Protein AF-A0A2Z6RB94-F1 (afdb_monomer)

Foldseek 3Di:
DFEAEDELLCLQDFQVVNCVVCVPGPWYAYPPPRDTADSPQRADVVVLVVDDDPQSVQSRRGHADPVPRGRPPDPDPQVEDEDEPCCLQDFQVRLCVVQPSHFYAYPPPRDTDDPQSADPVVLVPDPPLVVSVSRRTNVQEEEDEPCVLLDFPVRLCVVNVRGPWYAYPPPRDTDDSVQSADPVVLVPDPDLVVNCSRRGRPQADEDEPCVLQDFQVRLCVVNVRHFYAYPPPRDTDDDQSADPVVLVVDPDLVVNVSRRGNPQEAEDELVNLQDFPVRLCVVNVRGPWYAYPVPSDTDPQSADPVVLVVDDDLVSNCSRRGHNQEEEDEPCVVVDDLVRLCVVNVRGPWYAYPPPRDTDDSVQSDDPVVVVVDPDDDDDPDVRDDDDPPRVVVVVVVVVVVVVVVVVVVPVVVVVVVDDDDDDDDDDPVNDDLVRLCVVCVPPPWDQDPVPRDTDDSDDDPVVVVVVVVVVVVVVVVPPPVVVVVVVVVCVQQADPVVRDGDDPVVVVVVVVVCPPPDDPDDPVDDPVVVVVVVVD

pLDDT: mean 73.02, std 21.16, range [27.48, 95.75]

Mean predicted aligned error: 21.39 Å

Solvent-accessible surface area (backbone atoms only — not comparable to full-atom values): 32168 Å² total; per-residue (Å²): 136,45,76,38,80,43,51,81,70,55,29,46,41,35,63,69,56,46,52,61,74,49,64,86,38,77,44,39,30,28,67,91,76,72,42,75,34,49,84,87,70,66,45,50,61,76,60,53,74,69,54,82,53,67,66,54,51,24,18,52,73,42,3,39,39,94,85,76,75,41,50,52,68,60,78,73,84,63,59,68,44,76,44,50,80,75,53,35,70,36,29,53,66,54,37,46,65,75,47,59,99,46,51,36,31,30,70,88,76,70,42,76,35,56,99,75,65,36,52,66,67,64,41,68,71,45,78,53,64,69,59,33,50,28,51,61,25,14,74,35,49,45,78,44,50,82,72,56,32,65,39,30,59,68,56,40,47,69,76,50,63,87,43,80,38,38,26,27,68,88,77,66,48,75,35,51,83,92,65,70,38,53,60,70,64,45,73,71,48,81,54,63,67,58,39,48,30,49,65,33,16,71,48,48,45,75,44,49,80,71,56,35,67,38,32,60,68,58,41,48,66,77,43,69,87,39,47,36,26,29,64,89,77,64,46,74,40,56,102,69,76,38,52,65,67,62,49,69,70,50,79,54,65,68,58,41,51,28,46,64,24,13,78,39,51,39,70,49,47,80,73,56,25,58,38,35,61,71,54,48,50,63,75,49,63,85,38,79,42,36,27,27,66,90,75,70,45,76,40,92,68,91,32,50,64,72,60,49,73,70,52,80,54,64,69,60,42,43,20,42,71,46,12,61,48,53,43,76,44,50,85,71,57,72,77,47,53,70,70,57,41,48,66,76,47,64,89,39,83,39,37,29,29,66,88,74,69,44,77,34,51,79,92,69,69,46,50,68,74,57,54,76,76,44,93,63,97,66,97,76,89,78,83,88,59,90,88,72,100,67,64,66,63,57,55,55,53,51,50,49,52,52,54,49,52,51,50,52,61,70,57,56,65,60,64,70,73,72,71,80,87,88,84,87,80,80,86,51,87,85,72,53,56,68,67,59,36,45,64,76,46,68,89,53,95,58,44,72,38,92,89,70,74,46,77,38,68,79,56,80,64,61,70,61,54,55,53,56,51,50,54,53,51,53,54,50,63,70,65,46,61,72,56,53,54,55,51,53,57,52,50,60,68,49,37,39,83,89,78,76,44,69,60,88,57,71,64,62,61,54,55,59,61,73,53,70,82,76,82,69,97,68,65,86,91,55,61,71,68,64,59,58,52,64,77,75,111

Organism: NCBI:txid94130

Secondary structure (DSSP, 8-state):
-PEEEE-GGGGGS-HHHHHHHHTT-SEEEETTT-PBPBTTTTB-HHHHTT---HHHHHHHHH-B-TTT-SBS-SSS---EEEE-GGGGGS-HHHHHHHTTT-EEEETTT-PEE-TTSS-HHHHHH---HHHHHHHHHTT-EEEE-GGGGGS-HHHHHHHHTT-SEEEETTT-PBPPTTT-S-HHHHHH---HHHHHHHHHTTSEEEE-GGGGGS-HHHHHHHHTTSEEEETTT-PEEPTTTS-HHHHHH---HHHHHHHHHTT-EEEE-SGGGGS-HHHHHHHHTT-SEEEETTT--B-SSSS-HHHHHH---HHHHHHHHHTTSEEEE-GGGGGS-HHHHHHHHTT-SEEEETTT-PBPPTTTTS-HHHHHH---SSS--SSSSS--TTSHHHHHHHHHHHHHHHHHHHHGGGTGGG------S---TTSS-HHHHHHHTTT-S-EE-TTT--EE-SS--HHHHHHHHHHHHHHHHHHHHHHHHHHHHHHHHHEETTTTEE---HHHHHHHHHGGGTS----TTS-HHHHHHTTT-

Radius of gyration: 64.7 Å; Cα contacts (8 Å, |Δi|>4): 593; chains: 1; bounding box: 133×65×182 Å

Sequence (537 aa):
MLFGVFETLDYDLNLDERKMKFKKYDHVICEDCNQEIEKFNFICHNCYNKETDCNEQNRMNYGICKVCFKSNASFGCCEIKIFKTSDYELNLEGRRIKYKDYNIICEKCNNKIDEYYYCKNCYSEETDIIKKHYLKYGPNFKIFSTLDYNLNLEKRRKKFGNFAGIFCEKCNNEIDKRKYYCKDCYDKENDINKKNYMKYGSNFKIFSTLDYNLNLEERKIKYKDYNIFCEKCNNKIYKYYYCKNCYSEETDTIKKHYMKYGSNFGILSILDYNLNLKEKMEKFRNFDGIFCEKCNNEIDEYYCKVCYSKETDIIKKGHMKYGSNFKIFSTLDYNLSLEERMAKYMEYNYILCEKCNYEIDKQYYNCNKCYNNQIMTSKCKVCFIGNNGNCCSFYEFQQFLEDFNKWINENKLMDDYLVIKKQKGEISDYDLDEDDRRVKYKVFDYILCEKCDKKYHYNYCYNCYVKEINELNKLKSIILQPKLQGYENFYSKVYNKETKELRELKELQSILKDYKNVYFKLDEDLGIFKQIIKEFE

Structure (mmCIF, N/CA/C/O backbone):
data_AF-A0A2Z6RB94-F1
#
_entry.id   AF-A0A2Z6RB94-F1
#
loop_
_atom_site.group_PDB
_atom_site.id
_atom_site.type_symbol
_atom_site.label_atom_id
_atom_site.label_alt_id
_atom_site.label_comp_id
_atom_site.label_asym_id
_atom_site.label_entity_id
_atom_site.label_seq_id
_atom_site.pdbx_PDB_ins_code
_atom_site.Cartn_x
_atom_site.Cartn_y
_atom_site.Cartn_z
_atom_site.occupancy
_atom_site.B_iso_or_equiv
_atom_site.auth_seq_id
_atom_site.auth_comp_id
_atom_site.auth_asym_id
_atom_site.auth_atom_id
_atom_site.pdbx_PDB_model_num
ATOM 1 N N . MET A 1 1 ? -83.546 -18.050 38.360 1.00 71.00 1 MET A N 1
ATOM 2 C CA . MET A 1 1 ? -82.525 -17.493 37.462 1.00 71.00 1 MET A CA 1
ATOM 3 C C . MET A 1 1 ? -81.764 -16.430 38.235 1.00 71.00 1 MET A C 1
ATOM 5 O O . MET A 1 1 ? -82.362 -15.436 38.629 1.00 71.00 1 MET A O 1
ATOM 9 N N . LEU A 1 2 ? -80.507 -16.704 38.572 1.00 84.75 2 LEU A N 1
ATOM 10 C CA . LEU A 1 2 ? -79.627 -15.803 39.320 1.00 84.75 2 LEU A CA 1
ATOM 11 C C . LEU A 1 2 ? -78.812 -14.955 38.339 1.00 84.75 2 LEU A C 1
ATOM 13 O O . LEU A 1 2 ? -78.046 -15.502 37.548 1.00 84.75 2 LEU A O 1
ATOM 17 N N . PHE A 1 3 ? -78.956 -13.633 38.415 1.00 87.81 3 PHE A N 1
ATOM 18 C CA . PHE A 1 3 ? -78.188 -12.684 37.608 1.00 87.81 3 PHE A CA 1
ATOM 19 C C . PHE A 1 3 ? -77.000 -12.142 38.407 1.00 87.81 3 PHE A C 1
ATOM 21 O O . PHE A 1 3 ? -77.162 -11.728 39.555 1.00 87.81 3 PHE A O 1
ATOM 28 N N . GLY A 1 4 ? -75.811 -12.173 37.808 1.00 91.38 4 GLY A N 1
ATOM 29 C CA . GLY A 1 4 ? -74.616 -11.494 38.305 1.00 91.38 4 GLY A CA 1
ATOM 30 C C . GLY A 1 4 ? -74.378 -10.192 37.543 1.00 91.38 4 GLY A C 1
ATOM 31 O O . GLY A 1 4 ? -74.687 -10.113 36.355 1.00 91.38 4 GLY A O 1
ATOM 32 N N . VAL A 1 5 ? -73.810 -9.191 38.211 1.00 94.56 5 VAL A N 1
ATOM 33 C CA . VAL A 1 5 ? -73.376 -7.934 37.582 1.00 94.56 5 VAL A CA 1
ATOM 34 C C . VAL A 1 5 ? -71.858 -7.972 37.426 1.00 94.56 5 VAL A C 1
ATOM 36 O O . VAL A 1 5 ? -71.158 -8.320 38.377 1.00 94.56 5 VAL A O 1
ATOM 39 N N . PHE A 1 6 ? -71.370 -7.682 36.223 1.00 94.56 6 PHE A N 1
ATOM 40 C CA . PHE A 1 6 ? -69.949 -7.589 35.901 1.00 94.56 6 PHE A CA 1
ATOM 41 C C . PHE A 1 6 ? -69.547 -6.124 35.803 1.00 94.56 6 PHE A C 1
ATOM 43 O O . PHE A 1 6 ? -69.994 -5.414 34.896 1.00 94.56 6 PHE A O 1
ATOM 50 N N . GLU A 1 7 ? -68.708 -5.706 36.741 1.00 94.69 7 GLU A N 1
ATOM 51 C CA . GLU A 1 7 ? -68.266 -4.323 36.918 1.00 94.69 7 GLU A CA 1
ATOM 52 C C . GLU A 1 7 ? -66.965 -4.087 36.139 1.00 94.69 7 GLU A C 1
ATOM 54 O O . GLU A 1 7 ? -66.204 -5.022 35.876 1.00 94.69 7 GLU A O 1
ATOM 59 N N . THR A 1 8 ? -66.627 -2.839 35.811 1.00 89.12 8 THR A N 1
ATOM 60 C CA . THR A 1 8 ? -65.367 -2.524 35.108 1.00 89.12 8 THR A CA 1
ATOM 61 C C . THR A 1 8 ? -64.125 -2.993 35.886 1.00 89.12 8 THR A C 1
ATOM 63 O O . THR A 1 8 ? -63.114 -3.365 35.291 1.00 89.12 8 THR A O 1
ATOM 66 N N . LEU A 1 9 ? -64.191 -3.020 37.223 1.00 89.69 9 LEU A N 1
ATOM 67 C CA . LEU A 1 9 ? -63.114 -3.514 38.092 1.00 89.69 9 LEU A CA 1
ATOM 68 C C . LEU A 1 9 ? -62.914 -5.034 37.999 1.00 89.69 9 LEU A C 1
ATOM 70 O O . LEU A 1 9 ? -61.837 -5.532 38.320 1.00 89.69 9 LEU A O 1
ATOM 74 N N . ASP A 1 10 ? -63.895 -5.789 37.499 1.00 92.88 10 ASP A N 1
ATOM 75 C CA . ASP A 1 10 ? -63.729 -7.228 37.272 1.00 92.88 10 ASP A CA 1
ATOM 76 C C . ASP A 1 10 ? -62.725 -7.543 36.168 1.00 92.88 10 ASP A C 1
ATOM 78 O O . ASP A 1 10 ? -62.178 -8.651 36.118 1.00 92.88 10 ASP A O 1
ATOM 82 N N . TYR A 1 11 ? -62.399 -6.552 35.334 1.00 90.88 11 TYR A N 1
ATOM 83 C CA . TYR A 1 11 ? -61.295 -6.659 34.398 1.00 90.88 11 TYR A CA 1
ATOM 84 C C . TYR A 1 11 ? -59.915 -6.677 35.060 1.00 90.88 11 TYR A C 1
ATOM 86 O O . TYR A 1 11 ? -58.966 -7.078 34.397 1.00 90.88 11 TYR A O 1
ATOM 94 N N . ASP A 1 12 ? -59.783 -6.365 36.352 1.00 89.38 12 ASP A N 1
ATOM 95 C CA . ASP A 1 12 ? -58.514 -6.526 37.077 1.00 89.38 12 ASP A CA 1
ATOM 96 C C . ASP A 1 12 ? -58.241 -7.984 37.463 1.00 89.38 12 ASP A C 1
ATOM 98 O O . ASP A 1 12 ? -57.085 -8.382 37.626 1.00 89.38 12 ASP A O 1
ATOM 102 N N . LEU A 1 13 ? -59.293 -8.799 37.562 1.00 89.38 13 LEU A N 1
ATOM 103 C CA . LEU A 1 13 ? -59.199 -10.230 37.827 1.00 89.38 13 LEU A CA 1
ATOM 104 C C . LEU A 1 13 ? -58.712 -10.978 36.584 1.00 89.38 13 LEU A C 1
ATOM 106 O O . LEU A 1 13 ? -59.058 -10.621 35.453 1.00 89.38 13 LEU A O 1
ATOM 110 N N . ASN A 1 14 ? -57.955 -12.057 36.783 1.00 85.56 14 ASN A N 1
ATOM 111 C CA . ASN A 1 14 ? -57.648 -12.985 35.693 1.00 85.56 14 ASN A CA 1
ATOM 112 C C . ASN A 1 14 ? -58.867 -13.874 35.353 1.00 85.56 14 ASN A C 1
ATOM 114 O O . ASN A 1 14 ? -59.857 -13.917 36.085 1.00 85.56 14 ASN A O 1
ATOM 118 N N . LEU A 1 15 ? -58.808 -14.603 34.233 1.00 84.56 15 LEU A N 1
ATOM 119 C CA . LEU A 1 15 ? -59.940 -15.401 33.743 1.00 84.56 15 LEU A CA 1
ATOM 120 C C . LEU A 1 15 ? -60.440 -16.453 34.751 1.00 84.56 15 LEU A C 1
ATOM 122 O O . LEU A 1 15 ? -61.649 -16.654 34.876 1.00 84.56 15 LEU A O 1
ATOM 126 N N . ASP A 1 16 ? -59.540 -17.119 35.473 1.00 84.50 16 ASP A N 1
ATOM 127 C CA . ASP A 1 16 ? -59.914 -18.154 36.444 1.00 84.50 16 ASP A CA 1
ATOM 128 C C . ASP A 1 16 ? -60.579 -17.546 37.684 1.00 84.50 16 ASP A C 1
ATOM 130 O O . ASP A 1 16 ? -61.563 -18.080 38.200 1.00 84.50 16 ASP A O 1
ATOM 134 N N . GLU A 1 17 ? -60.109 -16.377 38.114 1.00 88.94 17 GLU A N 1
ATOM 135 C CA . GLU A 1 17 ? -60.728 -15.599 39.185 1.00 88.94 17 GLU A CA 1
ATOM 136 C C . GLU A 1 17 ? -62.132 -15.121 38.798 1.00 88.94 17 GLU A C 1
ATOM 138 O O . GLU A 1 17 ? -63.062 -15.257 39.596 1.00 88.94 17 GLU A O 1
ATOM 143 N N . ARG A 1 18 ? -62.327 -14.641 37.560 1.00 91.88 18 ARG A N 1
ATOM 144 C CA . ARG A 1 18 ? -63.658 -14.267 37.044 1.00 91.88 18 ARG A CA 1
ATOM 145 C C . ARG A 1 18 ? -64.594 -15.474 37.005 1.00 91.88 18 ARG A C 1
ATOM 147 O O . ARG A 1 18 ? -65.712 -15.402 37.518 1.00 91.88 18 ARG A O 1
ATOM 154 N N . LYS A 1 19 ? -64.122 -16.616 36.488 1.00 90.12 19 LYS A N 1
ATOM 155 C CA . LYS A 1 19 ? -64.871 -17.886 36.499 1.00 90.12 19 LYS A CA 1
ATOM 156 C C . LYS A 1 19 ? -65.300 -18.274 37.909 1.00 90.12 19 LYS A C 1
ATOM 158 O O . LYS A 1 19 ? -66.435 -18.702 38.105 1.00 90.12 19 LYS A O 1
ATOM 163 N N . MET A 1 20 ? -64.418 -18.111 38.894 1.00 92.06 20 MET A N 1
ATOM 164 C CA . MET A 1 20 ? -64.720 -18.418 40.289 1.00 92.06 20 MET A CA 1
ATOM 165 C C . MET A 1 20 ? -65.726 -17.428 40.895 1.00 92.06 20 MET A C 1
ATOM 167 O O . MET A 1 20 ? -66.692 -17.874 41.518 1.00 92.06 20 MET A O 1
ATOM 171 N N . LYS A 1 21 ? -65.556 -16.115 40.666 1.00 92.94 21 LYS A N 1
ATOM 172 C CA . LYS A 1 21 ? -66.468 -15.055 41.142 1.00 92.94 21 LYS A CA 1
ATOM 173 C C . LYS A 1 21 ? -67.894 -15.284 40.641 1.00 92.94 21 LYS A C 1
ATOM 175 O O . LYS A 1 21 ? -68.849 -15.182 41.413 1.00 92.94 21 LYS A O 1
ATOM 180 N N . PHE A 1 22 ? -68.036 -15.642 39.365 1.00 93.56 22 PHE A N 1
ATOM 181 C CA . PHE A 1 22 ? -69.337 -15.728 38.705 1.00 93.56 22 PHE A CA 1
ATOM 182 C C . PHE A 1 22 ? -69.926 -17.141 38.594 1.00 93.56 22 PHE A C 1
ATOM 184 O O . PHE A 1 22 ? -71.008 -17.311 38.034 1.00 93.56 22 PHE A O 1
ATOM 191 N N . LYS A 1 23 ? -69.279 -18.156 39.184 1.00 90.94 23 LYS A N 1
ATOM 192 C CA . LYS A 1 23 ? -69.666 -19.577 39.075 1.00 90.94 23 LYS A CA 1
ATOM 193 C C . LYS A 1 23 ? -71.129 -19.875 39.437 1.00 90.94 23 LYS A C 1
ATOM 195 O O . LYS A 1 23 ? -71.703 -20.818 38.905 1.00 90.94 23 LYS A O 1
ATOM 200 N N . LYS A 1 24 ? -71.713 -19.110 40.365 1.00 90.81 24 LYS A N 1
ATOM 201 C CA . LYS A 1 24 ? -73.066 -19.333 40.911 1.00 90.81 24 LYS A CA 1
ATOM 202 C C . LYS A 1 24 ? -74.199 -18.633 40.146 1.00 90.81 24 LYS A C 1
ATOM 204 O O . LYS A 1 24 ? -75.349 -18.785 40.544 1.00 90.81 24 LYS A O 1
ATOM 209 N N . TYR A 1 25 ? -73.889 -17.829 39.127 1.00 92.25 25 TYR A N 1
ATOM 210 C CA . TYR A 1 25 ? -74.892 -17.057 38.386 1.00 92.25 25 TYR A CA 1
ATOM 211 C C . TYR A 1 25 ? -75.245 -17.736 37.064 1.00 92.25 25 TYR A C 1
ATOM 213 O O . TYR A 1 25 ? -74.371 -18.249 36.364 1.00 92.25 25 TYR A O 1
ATOM 221 N N . ASP A 1 26 ? -76.528 -17.710 36.706 1.00 88.31 26 ASP A N 1
ATOM 222 C CA . ASP A 1 26 ? -77.073 -18.280 35.470 1.00 88.31 26 ASP A CA 1
ATOM 223 C C . ASP A 1 26 ? -76.812 -17.366 34.269 1.00 88.31 26 ASP A C 1
ATOM 225 O O . ASP A 1 26 ? -76.501 -17.858 33.187 1.00 88.31 26 ASP A O 1
ATOM 229 N N . HIS A 1 27 ? -76.827 -16.054 34.493 1.00 90.44 27 HIS A N 1
ATOM 230 C CA . HIS A 1 27 ? -76.503 -15.022 33.510 1.00 90.44 27 HIS A CA 1
ATOM 231 C C . HIS A 1 27 ? -75.656 -13.941 34.177 1.00 90.44 27 HIS A C 1
ATOM 233 O O . HIS A 1 27 ? -75.805 -13.679 35.373 1.00 90.44 27 HIS A O 1
ATOM 239 N N . VAL A 1 28 ? -74.757 -13.322 33.417 1.00 93.38 28 VAL A N 1
ATOM 240 C CA . VAL A 1 28 ? -73.909 -12.228 33.899 1.00 93.38 28 VAL A CA 1
ATOM 241 C C . VAL A 1 28 ? -74.094 -11.047 32.964 1.00 93.38 28 VAL A C 1
ATOM 243 O O . VAL A 1 28 ? -73.945 -11.207 31.760 1.00 93.38 28 VAL A O 1
ATOM 246 N N . ILE A 1 29 ? -74.442 -9.882 33.500 1.00 94.56 29 ILE A N 1
ATOM 247 C CA . ILE A 1 29 ? -74.732 -8.675 32.721 1.00 94.56 29 ILE A CA 1
ATOM 248 C C . ILE A 1 29 ? -73.634 -7.647 32.985 1.00 94.56 29 ILE A C 1
ATOM 250 O O . ILE A 1 29 ? -73.258 -7.419 34.133 1.00 94.56 29 ILE A O 1
ATOM 254 N N . CYS A 1 30 ? -73.114 -7.036 31.924 1.00 93.94 30 CYS A N 1
ATOM 255 C CA . CYS A 1 30 ? -72.163 -5.933 32.012 1.00 93.94 30 CYS A CA 1
ATOM 256 C C . CYS A 1 30 ? -72.852 -4.675 32.555 1.00 93.94 30 CYS A C 1
ATOM 258 O O . CYS A 1 30 ? -73.844 -4.235 31.974 1.00 93.94 30 CYS A O 1
ATOM 260 N N . GLU A 1 31 ? -72.300 -4.081 33.613 1.00 94.69 31 GLU A N 1
ATOM 261 C CA . GLU A 1 31 ? -72.812 -2.848 34.229 1.00 94.69 31 GLU A CA 1
ATOM 262 C C . GLU A 1 31 ? -72.855 -1.671 33.237 1.00 94.69 31 GLU A C 1
ATOM 264 O O . GLU A 1 31 ? -73.838 -0.935 33.181 1.00 94.69 31 GLU A O 1
ATOM 269 N N . ASP A 1 32 ? -71.830 -1.543 32.389 1.00 91.44 32 ASP A N 1
ATOM 270 C CA . ASP A 1 32 ? -71.651 -0.372 31.522 1.00 91.44 32 ASP A CA 1
ATOM 271 C C . ASP A 1 32 ? -72.596 -0.341 30.313 1.00 91.44 32 ASP A C 1
ATOM 273 O O . ASP A 1 32 ? -72.977 0.726 29.829 1.00 91.44 32 ASP A O 1
ATOM 277 N N . CYS A 1 33 ? -72.960 -1.505 29.770 1.00 93.00 33 CYS A N 1
ATOM 278 C CA . CYS A 1 33 ? -73.751 -1.575 28.535 1.00 93.00 33 CYS A CA 1
ATOM 279 C C . CYS A 1 33 ? -75.032 -2.405 28.644 1.00 93.00 33 CYS A C 1
ATOM 281 O O . CYS A 1 33 ? -75.766 -2.496 27.659 1.00 93.00 33 CYS A O 1
ATOM 283 N N . ASN A 1 34 ? -75.320 -2.987 29.814 1.00 91.25 34 ASN A N 1
ATOM 284 C CA . ASN A 1 34 ? -76.484 -3.839 30.082 1.00 91.25 34 ASN A CA 1
ATOM 285 C C . ASN A 1 34 ? -76.622 -5.041 29.134 1.00 91.25 34 ASN A C 1
ATOM 287 O O . ASN A 1 34 ? -77.718 -5.557 28.921 1.00 91.25 34 ASN A O 1
ATOM 291 N N . GLN A 1 35 ? -75.511 -5.487 28.547 1.00 91.25 35 GLN A N 1
ATOM 292 C CA . GLN A 1 35 ? -75.472 -6.649 27.663 1.00 91.25 35 GLN A CA 1
ATOM 293 C C . GLN A 1 35 ? -74.979 -7.865 28.429 1.00 91.25 35 GLN A C 1
ATOM 295 O O . GLN A 1 35 ? -74.163 -7.754 29.348 1.00 91.25 35 GLN A O 1
ATOM 300 N N . GLU A 1 36 ? -75.483 -9.030 28.044 1.00 90.81 36 GLU A N 1
ATOM 301 C CA . GLU A 1 36 ? -75.044 -10.285 28.630 1.00 90.81 36 GLU A CA 1
ATOM 302 C C . GLU A 1 36 ? -73.584 -10.574 28.251 1.00 90.81 36 GLU A C 1
ATOM 304 O O . GLU A 1 36 ? -73.173 -10.411 27.101 1.00 90.81 36 GLU A O 1
ATOM 309 N N . ILE A 1 37 ? -72.794 -10.990 29.238 1.00 91.00 37 ILE A N 1
ATOM 310 C CA . ILE A 1 37 ? -71.399 -11.381 29.072 1.00 91.00 37 ILE A CA 1
ATOM 311 C C . ILE A 1 37 ? -71.315 -12.871 28.777 1.00 91.00 37 ILE A C 1
ATOM 313 O O . ILE A 1 37 ? -71.857 -13.712 29.499 1.00 91.00 37 ILE A O 1
ATOM 317 N N . GLU A 1 38 ? -70.536 -13.207 27.754 1.00 83.06 38 GLU A N 1
ATOM 318 C CA . GLU A 1 38 ? -70.205 -14.588 27.440 1.00 83.06 38 GLU A CA 1
ATOM 319 C C . GLU A 1 38 ? -69.428 -15.245 28.592 1.00 83.06 38 GLU A C 1
ATOM 321 O O . GLU A 1 38 ? -68.312 -14.859 28.945 1.00 83.06 38 GLU A O 1
ATOM 326 N N . LYS A 1 39 ? -69.993 -16.315 29.159 1.00 81.69 39 LYS A N 1
ATOM 327 C CA . LYS A 1 39 ? -69.397 -17.049 30.290 1.00 81.69 39 LYS A CA 1
ATOM 328 C C . LYS A 1 39 ? -68.078 -17.763 29.975 1.00 81.69 39 LYS A C 1
ATOM 330 O O . LYS A 1 39 ? -67.403 -18.223 30.893 1.00 81.69 39 LYS A O 1
ATOM 335 N N . PHE A 1 40 ? -67.720 -17.920 28.701 1.00 78.88 40 PHE A N 1
ATOM 336 C CA . PHE A 1 40 ? -66.502 -18.635 28.314 1.00 78.88 40 PHE A CA 1
ATOM 337 C C . PHE A 1 40 ? -65.237 -17.813 28.592 1.00 78.88 40 PHE A C 1
ATOM 339 O O . PHE A 1 40 ? -64.271 -18.324 29.163 1.00 78.88 40 PHE A O 1
ATOM 346 N N . ASN A 1 41 ? -65.259 -16.539 28.207 1.00 83.06 41 ASN A N 1
ATOM 347 C CA . ASN A 1 41 ? -64.126 -15.619 28.287 1.00 83.06 41 ASN A CA 1
ATOM 348 C C . ASN A 1 41 ? -64.341 -14.499 29.318 1.00 83.06 41 ASN A C 1
ATOM 350 O O . ASN A 1 41 ? -63.370 -13.840 29.672 1.00 83.06 41 ASN A O 1
ATOM 354 N N . PHE A 1 42 ? -65.563 -14.307 29.837 1.00 89.75 42 PHE A N 1
ATOM 355 C CA . PHE A 1 42 ? -65.898 -13.211 30.752 1.00 89.75 42 PHE A CA 1
ATOM 356 C C . PHE A 1 42 ? -65.426 -11.849 30.215 1.00 89.75 42 PHE A C 1
ATOM 358 O O . PHE A 1 42 ? -64.767 -11.075 30.916 1.00 89.75 42 PHE A O 1
ATOM 365 N N . ILE A 1 43 ? -65.736 -11.594 28.940 1.00 89.00 43 ILE A N 1
ATOM 366 C CA . ILE A 1 43 ? -65.472 -10.332 28.247 1.00 89.00 43 ILE A CA 1
ATOM 367 C C . ILE A 1 43 ? -66.795 -9.780 27.721 1.00 89.00 43 ILE A C 1
ATOM 369 O O . ILE A 1 43 ? -67.516 -10.445 26.980 1.00 89.00 43 ILE A O 1
ATOM 373 N N . CYS A 1 44 ? -67.104 -8.531 28.062 1.00 92.81 44 CYS A N 1
ATOM 374 C CA . CYS A 1 44 ? -68.118 -7.770 27.353 1.00 92.81 44 CYS A CA 1
ATOM 375 C C . CYS A 1 44 ? -67.580 -7.307 25.989 1.00 92.81 44 CYS A C 1
ATOM 377 O O . CYS A 1 44 ? -66.845 -6.321 25.907 1.00 92.81 44 CYS A O 1
ATOM 379 N N . HIS A 1 45 ? -67.971 -7.989 24.908 1.00 88.00 45 HIS A N 1
ATOM 380 C CA . HIS A 1 45 ? -67.549 -7.638 23.543 1.00 88.00 45 HIS A CA 1
ATOM 381 C C . HIS A 1 45 ? -67.981 -6.233 23.119 1.00 88.00 45 HIS A C 1
ATOM 383 O O . HIS A 1 45 ? -67.266 -5.564 22.383 1.00 88.00 45 HIS A O 1
ATOM 389 N N . ASN A 1 46 ? -69.123 -5.746 23.608 1.00 89.00 46 ASN A N 1
ATOM 390 C CA . ASN A 1 46 ? -69.598 -4.401 23.277 1.00 89.00 46 ASN A CA 1
ATOM 391 C C . ASN A 1 46 ? -68.738 -3.297 23.900 1.00 89.00 46 ASN A C 1
ATOM 393 O O . ASN A 1 46 ? -68.504 -2.282 23.245 1.00 89.00 46 ASN A O 1
ATOM 397 N N . CYS A 1 47 ? -68.252 -3.491 25.129 1.00 91.62 47 CYS A N 1
ATOM 398 C CA . CYS A 1 47 ? -67.282 -2.579 25.733 1.00 91.62 47 CYS A CA 1
ATOM 399 C C . CYS A 1 47 ? -65.906 -2.756 25.081 1.00 91.62 47 CYS A C 1
ATOM 401 O O . CYS A 1 47 ? -65.285 -1.776 24.691 1.00 91.62 47 CYS A O 1
ATOM 403 N N . TYR A 1 48 ? -65.476 -4.002 24.863 1.00 87.75 48 TYR A N 1
ATOM 404 C CA . TYR A 1 48 ? -64.174 -4.321 24.273 1.00 87.75 48 TYR A CA 1
ATOM 405 C C . TYR A 1 48 ? -63.993 -3.729 22.868 1.00 87.75 48 TYR A C 1
ATOM 407 O O . TYR A 1 48 ? -62.973 -3.114 22.580 1.00 87.75 48 TYR A O 1
ATOM 415 N N . ASN A 1 49 ? -65.005 -3.846 22.004 1.00 86.62 49 ASN A N 1
ATOM 416 C CA . ASN A 1 49 ? -64.953 -3.332 20.632 1.00 86.62 49 ASN A CA 1
ATOM 417 C C . ASN A 1 49 ? -65.005 -1.797 20.550 1.00 86.62 49 ASN A C 1
ATOM 419 O O . ASN A 1 49 ? -64.664 -1.234 19.512 1.00 86.62 49 ASN A O 1
ATOM 423 N N . LYS A 1 50 ? -65.468 -1.120 21.611 1.00 88.88 50 LYS A N 1
ATOM 424 C CA . LYS A 1 50 ? -65.461 0.348 21.717 1.00 88.88 50 LYS A CA 1
ATOM 425 C C . LYS A 1 50 ? -64.181 0.885 22.354 1.00 88.88 50 LYS A C 1
ATOM 427 O O . LYS A 1 50 ? -63.921 2.080 22.237 1.00 88.88 50 LYS A O 1
ATOM 432 N N . GLU A 1 51 ? -63.407 0.030 23.016 1.00 85.00 51 GLU A N 1
ATOM 433 C CA . GLU A 1 51 ? -62.154 0.411 23.649 1.00 85.00 51 GLU A CA 1
ATOM 434 C C . GLU A 1 51 ? -61.074 0.666 22.592 1.00 85.00 51 GLU A C 1
ATOM 436 O O . GLU A 1 51 ? -60.872 -0.140 21.681 1.00 85.00 51 GLU A O 1
ATOM 441 N N . THR A 1 52 ? -60.373 1.792 22.716 1.00 69.62 52 THR A N 1
ATOM 442 C CA . THR A 1 52 ? -59.340 2.236 21.766 1.00 69.62 52 THR A CA 1
ATOM 443 C C . THR A 1 52 ? -57.934 2.204 22.362 1.00 69.62 52 THR A C 1
ATOM 445 O O . THR A 1 52 ? -56.961 2.186 21.605 1.00 69.62 52 THR A O 1
ATOM 448 N N . ASP A 1 53 ? -57.804 2.141 23.691 1.00 68.94 53 ASP A N 1
ATOM 449 C CA . ASP A 1 53 ? -56.524 1.943 24.365 1.00 68.94 53 ASP A CA 1
ATOM 450 C C . ASP A 1 53 ? -56.147 0.454 24.367 1.00 68.94 53 ASP A C 1
ATOM 452 O O . ASP A 1 53 ? -56.812 -0.402 24.956 1.00 68.94 53 ASP A O 1
ATOM 456 N N . CYS A 1 54 ? -55.024 0.132 23.725 1.00 64.62 54 CYS A N 1
ATOM 457 C CA . CYS A 1 54 ? -54.518 -1.233 23.667 1.00 64.62 54 CYS A CA 1
ATOM 458 C C . CYS A 1 54 ? -54.136 -1.787 25.051 1.00 64.62 54 CYS A C 1
ATOM 460 O O . CYS A 1 54 ? -54.247 -2.993 25.267 1.00 64.62 54 CYS A O 1
ATOM 462 N N . ASN A 1 55 ? -53.720 -0.950 26.010 1.00 67.88 55 ASN A N 1
ATOM 463 C CA . ASN A 1 55 ? -53.433 -1.387 27.380 1.00 67.88 55 ASN A CA 1
ATOM 464 C C . ASN A 1 55 ? -54.704 -1.793 28.122 1.00 67.88 55 ASN A C 1
ATOM 466 O O . ASN A 1 55 ? -54.667 -2.740 28.915 1.00 67.88 55 ASN A O 1
ATOM 470 N N . GLU A 1 56 ? -55.807 -1.112 27.831 1.00 80.31 56 GLU A N 1
ATOM 471 C CA . GLU A 1 56 ? -57.110 -1.388 28.417 1.00 80.31 56 GLU A CA 1
ATOM 472 C C . GLU A 1 56 ? -57.731 -2.642 27.796 1.00 80.31 56 GLU A C 1
ATOM 474 O O . GLU A 1 56 ? -58.105 -3.558 28.523 1.00 80.31 56 GLU A O 1
ATOM 479 N N . GLN A 1 57 ? -57.668 -2.806 26.470 1.00 77.81 57 GLN A N 1
ATOM 480 C CA . GLN A 1 57 ? -58.025 -4.074 25.811 1.00 77.81 57 GLN A CA 1
ATOM 481 C C . GLN A 1 57 ? -57.239 -5.266 26.387 1.00 77.81 57 GLN A C 1
ATOM 483 O O . GLN A 1 57 ? -57.759 -6.368 26.577 1.00 77.81 57 GLN A O 1
ATOM 488 N N . ASN A 1 58 ? -55.966 -5.042 26.698 1.00 74.44 58 ASN A N 1
ATOM 489 C CA . ASN A 1 58 ? -55.087 -6.025 27.315 1.00 74.44 58 ASN A CA 1
ATOM 490 C C . ASN A 1 58 ? -55.482 -6.352 28.763 1.00 74.44 58 ASN A C 1
ATOM 492 O O . ASN A 1 58 ? -55.460 -7.521 29.156 1.00 74.44 58 ASN A O 1
ATOM 496 N N . ARG A 1 59 ? -55.881 -5.349 29.550 1.00 84.75 59 ARG A N 1
ATOM 497 C CA . ARG A 1 59 ? -56.465 -5.547 30.883 1.00 84.75 59 ARG A CA 1
ATOM 498 C C . ARG A 1 59 ? -57.746 -6.375 30.784 1.00 84.75 59 ARG A C 1
ATOM 500 O O . ARG A 1 59 ? -57.879 -7.392 31.465 1.00 84.75 59 ARG A O 1
ATOM 507 N N . MET A 1 60 ? -58.628 -6.021 29.851 1.00 87.62 60 MET A N 1
ATOM 508 C CA . MET A 1 60 ? -59.896 -6.713 29.637 1.00 87.62 60 MET A CA 1
ATOM 509 C C . MET A 1 60 ? -59.709 -8.193 29.287 1.00 87.62 60 MET A C 1
ATOM 511 O O . MET A 1 60 ? -60.400 -9.048 29.843 1.00 87.62 60 MET A O 1
ATOM 515 N N . ASN A 1 61 ? -58.732 -8.512 28.437 1.00 80.81 61 ASN A N 1
ATOM 516 C CA . ASN A 1 61 ? -58.448 -9.884 28.017 1.00 80.81 61 ASN A CA 1
ATOM 517 C C . ASN A 1 61 ? -57.810 -10.749 29.113 1.00 80.81 61 ASN A C 1
ATOM 519 O O . ASN A 1 61 ? -58.133 -11.932 29.222 1.00 80.81 61 ASN A O 1
ATOM 523 N N . TYR A 1 62 ? -56.893 -10.191 29.909 1.00 78.75 62 TYR A N 1
ATOM 524 C CA . TYR A 1 62 ? -55.976 -11.018 30.702 1.00 78.75 62 TYR A CA 1
ATOM 525 C C . TYR A 1 62 ? -55.925 -10.695 32.201 1.00 78.75 62 TYR A C 1
ATOM 527 O O . TYR A 1 62 ? -55.293 -11.437 32.960 1.00 78.75 62 TYR A O 1
ATOM 535 N N . GLY A 1 63 ? -56.566 -9.621 32.655 1.00 82.50 63 GLY A N 1
ATOM 536 C CA . GLY A 1 63 ? -56.447 -9.160 34.034 1.00 82.50 63 GLY A CA 1
ATOM 537 C C . GLY A 1 63 ? -55.203 -8.313 34.288 1.00 82.50 63 GLY A C 1
ATOM 538 O O . GLY A 1 63 ? -54.364 -8.100 33.402 1.00 82.50 63 GLY A O 1
ATOM 539 N N . ILE A 1 64 ? -55.062 -7.870 35.536 1.00 79.25 64 ILE A N 1
ATOM 540 C CA . ILE A 1 64 ? -53.860 -7.217 36.053 1.00 79.25 64 ILE A CA 1
ATOM 541 C C . ILE A 1 64 ? -53.060 -8.217 36.894 1.00 79.25 64 ILE A C 1
ATOM 543 O O . ILE A 1 64 ? -53.598 -8.977 37.699 1.00 79.25 64 ILE A O 1
ATOM 547 N N . CYS A 1 65 ? -51.735 -8.201 36.759 1.00 71.19 65 CYS A N 1
ATOM 548 C CA . CYS A 1 65 ? -50.870 -8.915 37.690 1.00 71.19 65 CYS A CA 1
ATOM 549 C C . CYS A 1 65 ? -50.865 -8.226 39.065 1.00 71.19 65 CYS A C 1
ATOM 551 O O . CYS A 1 65 ? -50.398 -7.095 39.193 1.00 71.19 65 CYS A O 1
ATOM 553 N N . LYS A 1 66 ? -51.284 -8.935 40.122 1.00 66.88 66 LYS A N 1
ATOM 554 C CA . LYS A 1 66 ? -51.336 -8.412 41.506 1.00 66.88 66 LYS A CA 1
ATOM 555 C C . LYS A 1 66 ? -49.974 -8.023 42.100 1.00 66.88 66 LYS A C 1
ATOM 557 O O . LYS A 1 66 ? -49.928 -7.393 43.148 1.00 66.88 66 LYS A O 1
ATOM 562 N 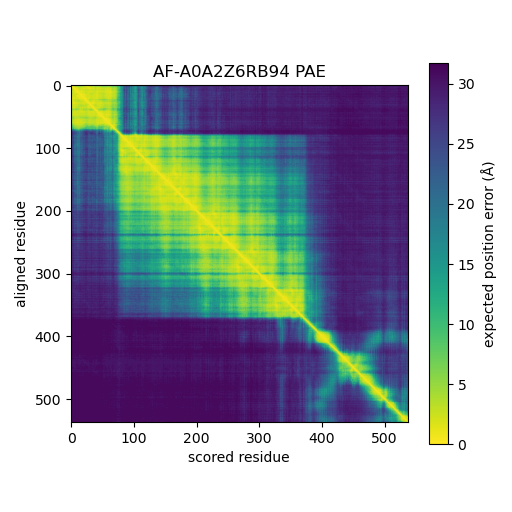N . VAL A 1 67 ? -48.872 -8.420 41.458 1.00 54.91 67 VAL A N 1
ATOM 563 C CA . VAL A 1 67 ? -47.502 -8.123 41.911 1.00 54.91 67 VAL A CA 1
ATOM 564 C C . VAL A 1 67 ? -46.943 -6.870 41.238 1.00 54.91 67 VAL A C 1
ATOM 566 O O . VAL A 1 67 ? -46.291 -6.066 41.896 1.00 54.91 67 VAL A O 1
ATOM 569 N N . CYS A 1 68 ? -47.170 -6.695 39.931 1.00 63.44 68 CYS A N 1
ATOM 570 C CA . CYS A 1 68 ? -46.578 -5.593 39.162 1.00 63.44 68 CYS A CA 1
ATOM 571 C C . CYS A 1 68 ? -47.586 -4.552 38.658 1.00 63.44 68 CYS A C 1
ATOM 573 O O . CYS A 1 68 ? -47.168 -3.586 38.023 1.00 63.44 68 CYS A O 1
ATOM 575 N N . PHE A 1 69 ? -48.881 -4.740 38.932 1.00 65.44 69 PHE A N 1
ATOM 576 C CA . PHE A 1 69 ? -49.984 -3.838 38.582 1.00 65.44 69 PHE A CA 1
ATOM 577 C C . PHE A 1 69 ? -50.051 -3.458 37.089 1.00 65.44 69 PHE A C 1
ATOM 579 O O . PHE A 1 69 ? -50.545 -2.394 36.730 1.00 65.44 69 PHE A O 1
ATOM 586 N N . LYS A 1 70 ? -49.556 -4.333 36.202 1.00 65.12 70 LYS A N 1
ATOM 587 C CA . LYS A 1 70 ? -49.641 -4.186 34.739 1.00 65.12 70 LYS A CA 1
ATOM 588 C C . LYS A 1 70 ? -50.564 -5.240 34.134 1.00 65.12 70 LYS A C 1
ATOM 590 O O . LYS A 1 70 ? -50.699 -6.332 34.692 1.00 65.12 70 LYS A O 1
ATOM 595 N N . SER A 1 71 ? -51.178 -4.912 32.994 1.00 60.09 71 SER A N 1
ATOM 596 C CA . SER A 1 71 ? -52.037 -5.831 32.245 1.00 60.09 71 SER A CA 1
ATOM 597 C C . SER A 1 71 ? -51.241 -7.022 31.699 1.00 60.09 71 SER A C 1
ATOM 599 O O . SER A 1 71 ? -50.102 -6.890 31.248 1.00 60.09 71 SER A O 1
ATOM 601 N N . ASN A 1 72 ? -51.839 -8.210 31.759 1.00 57.25 72 ASN A N 1
ATOM 602 C CA . ASN A 1 72 ? -51.181 -9.503 31.520 1.00 57.25 72 ASN A CA 1
ATOM 603 C C . ASN A 1 72 ? -50.863 -9.817 30.030 1.00 57.25 72 ASN A C 1
ATOM 605 O O . ASN A 1 72 ? -50.618 -10.967 29.670 1.00 57.25 72 ASN A O 1
ATOM 609 N N . ALA A 1 73 ? -50.827 -8.818 29.145 1.00 49.00 73 ALA A N 1
ATOM 610 C CA . ALA A 1 73 ? -50.804 -9.005 27.690 1.00 49.00 73 ALA A CA 1
ATOM 611 C C . ALA A 1 73 ? -49.426 -8.907 27.016 1.00 49.00 73 ALA A C 1
ATOM 613 O O . ALA A 1 73 ? -49.220 -8.225 26.010 1.00 49.00 73 ALA A O 1
ATOM 614 N N . SER A 1 74 ? -48.454 -9.644 27.522 1.00 43.59 74 SER A N 1
ATOM 615 C CA . SER A 1 74 ? -47.331 -10.051 26.680 1.00 43.59 74 SER A CA 1
ATOM 616 C C . SER A 1 74 ? -46.979 -11.465 27.062 1.00 43.59 74 SER A C 1
ATOM 618 O O . SER A 1 74 ? -46.313 -11.668 28.068 1.00 43.59 74 SER A O 1
ATOM 620 N N . PHE A 1 75 ? -47.518 -12.407 26.282 1.00 39.47 75 PHE A N 1
ATOM 621 C CA . PHE A 1 75 ? -47.113 -13.809 26.192 1.00 39.47 75 PHE A CA 1
ATOM 622 C C . PHE A 1 75 ? -46.614 -14.416 27.509 1.00 39.47 75 PHE A C 1
ATOM 624 O O . PHE A 1 75 ? -45.437 -14.303 27.825 1.00 39.47 75 PHE A O 1
ATOM 631 N N . GLY A 1 76 ? -47.532 -15.073 28.230 1.00 42.53 76 GLY A N 1
ATOM 632 C CA . GLY A 1 76 ? -47.268 -16.042 29.299 1.00 42.53 76 GLY A CA 1
ATOM 633 C C . GLY A 1 76 ? -46.263 -15.595 30.351 1.00 42.53 76 GLY A C 1
ATOM 634 O O . GLY A 1 76 ? -45.078 -15.760 30.119 1.00 42.53 76 GLY A O 1
ATOM 635 N N . CYS A 1 77 ? -46.728 -15.095 31.506 1.00 42.69 77 CYS A N 1
ATOM 636 C CA . CYS A 1 77 ? -45.904 -14.856 32.702 1.00 42.69 77 CYS A CA 1
ATOM 637 C C . CYS A 1 77 ? -44.437 -14.551 32.370 1.00 42.69 77 CYS A C 1
ATOM 639 O O . CYS A 1 77 ? -43.552 -15.356 32.653 1.00 42.69 77 CYS A O 1
ATOM 641 N N . CYS A 1 78 ? -44.179 -13.411 31.721 1.00 45.97 78 CYS A N 1
ATOM 642 C CA . CYS A 1 78 ? -42.819 -12.910 31.620 1.00 45.97 78 CYS A CA 1
ATOM 643 C C . CYS A 1 78 ? -42.278 -12.858 33.049 1.00 45.97 78 CYS A C 1
ATOM 645 O O . CYS A 1 78 ? -42.753 -12.044 33.843 1.00 45.97 78 CYS A O 1
ATOM 647 N N . GLU A 1 79 ? -41.331 -13.728 33.403 1.00 58.09 79 GLU A N 1
ATOM 648 C CA . GLU A 1 79 ? -40.596 -13.582 34.649 1.00 58.09 79 GLU A CA 1
ATOM 649 C C . GLU A 1 79 ? -39.878 -12.224 34.535 1.00 58.09 79 GLU A C 1
ATOM 651 O O . GLU A 1 79 ? -38.870 -12.073 33.848 1.00 58.09 79 GLU A O 1
ATOM 656 N N . ILE A 1 80 ? -40.472 -11.164 35.086 1.00 67.88 80 ILE A N 1
ATOM 657 C CA . ILE A 1 80 ? -39.841 -9.850 35.131 1.00 67.88 80 ILE A CA 1
ATOM 658 C C . ILE A 1 80 ? -38.835 -9.923 36.268 1.00 67.88 80 ILE A C 1
ATOM 660 O O . ILE A 1 80 ? -39.216 -10.076 37.430 1.00 67.88 80 ILE A O 1
ATOM 664 N N . LYS A 1 81 ? -37.547 -9.806 35.949 1.00 81.00 81 LYS A N 1
ATOM 665 C CA . LYS A 1 81 ? -36.504 -9.705 36.969 1.00 81.00 81 LYS A CA 1
ATOM 666 C C . LYS A 1 81 ? -36.082 -8.258 37.172 1.00 81.00 81 LYS A C 1
ATOM 668 O O . LYS A 1 81 ? -35.903 -7.486 36.230 1.00 81.00 81 LYS A O 1
ATOM 673 N N . ILE A 1 82 ? -35.875 -7.917 38.438 1.00 82.12 82 ILE A N 1
ATOM 674 C CA . ILE A 1 82 ? -35.317 -6.630 38.839 1.00 82.12 82 ILE A CA 1
ATOM 675 C C . ILE A 1 82 ? -33.795 -6.689 38.656 1.00 82.12 82 ILE A C 1
ATOM 677 O O . ILE A 1 82 ? -33.128 -7.597 39.162 1.00 82.12 82 ILE A O 1
ATOM 681 N N . PHE A 1 83 ? -33.257 -5.721 37.919 1.00 87.50 83 PHE A N 1
ATOM 682 C CA . PHE A 1 83 ? -31.827 -5.460 37.820 1.00 87.50 83 PHE A CA 1
ATOM 683 C C . PHE A 1 83 ? -31.410 -4.541 38.955 1.00 87.50 83 PHE A C 1
ATOM 685 O O . PHE A 1 83 ? -31.804 -3.369 38.997 1.00 87.50 83 PHE A O 1
ATOM 692 N N . LYS A 1 84 ? -30.612 -5.090 39.862 1.00 91.25 84 LYS A N 1
ATOM 693 C CA . LYS A 1 84 ? -30.119 -4.425 41.056 1.00 91.25 84 LYS A CA 1
ATOM 694 C C . LYS A 1 84 ? -28.810 -3.703 40.783 1.00 91.25 84 LYS A C 1
ATOM 696 O O . LYS A 1 84 ? -28.064 -4.038 39.869 1.00 91.25 84 LYS A O 1
ATOM 701 N N . THR A 1 85 ? -28.472 -2.731 41.619 1.00 88.50 85 THR A N 1
ATOM 702 C CA . THR A 1 85 ? -27.196 -2.011 41.526 1.00 88.50 85 THR A CA 1
ATOM 703 C C . THR A 1 85 ? -26.010 -2.948 41.754 1.00 88.50 85 THR A C 1
ATOM 705 O O . THR A 1 85 ? -24.984 -2.797 41.096 1.00 88.50 85 THR A O 1
ATOM 708 N N . SER A 1 86 ? -26.159 -3.963 42.611 1.00 91.00 86 SER A N 1
ATOM 709 C CA . SER A 1 86 ? -25.137 -4.998 42.806 1.00 91.00 86 SER A CA 1
ATOM 710 C C . SER A 1 86 ? -24.886 -5.838 41.549 1.00 91.00 86 SER A C 1
ATOM 712 O O . SER A 1 86 ? -23.813 -6.409 41.399 1.00 91.00 86 SER A O 1
ATOM 714 N N . ASP A 1 87 ? -25.807 -5.866 40.580 1.00 92.88 87 ASP A N 1
ATOM 715 C CA . ASP A 1 87 ? -25.594 -6.587 39.320 1.00 92.88 87 ASP A CA 1
ATOM 716 C C . ASP A 1 87 ? -24.562 -5.910 38.416 1.00 92.88 87 ASP A C 1
ATOM 718 O O . ASP A 1 87 ? -24.049 -6.536 37.483 1.00 92.88 87 ASP A O 1
ATOM 722 N N . TYR A 1 88 ? -24.183 -4.663 38.721 1.00 91.94 88 TYR A N 1
ATOM 723 C CA . TYR A 1 88 ? -23.051 -4.020 38.066 1.00 91.94 88 TYR A CA 1
ATOM 724 C C . TYR A 1 88 ? -21.698 -4.655 38.434 1.00 91.94 88 TYR A C 1
ATOM 726 O O . TYR A 1 88 ? -20.757 -4.527 37.650 1.00 91.94 88 TYR A O 1
ATOM 734 N N . GLU A 1 89 ? -21.618 -5.407 39.540 1.00 92.50 89 GLU A N 1
ATOM 735 C CA . GLU A 1 89 ? -20.439 -6.205 39.916 1.00 92.50 89 GLU A CA 1
ATOM 736 C C . GLU A 1 89 ? -20.178 -7.354 38.937 1.00 92.50 89 GLU A C 1
ATOM 738 O O . GLU A 1 89 ? -19.035 -7.773 38.738 1.00 92.50 89 GLU A O 1
ATOM 743 N N . LEU A 1 90 ? -21.227 -7.823 38.257 1.00 92.62 90 LEU A N 1
ATOM 744 C CA . LEU A 1 90 ? -21.100 -8.759 37.151 1.00 92.62 90 LEU A CA 1
ATOM 745 C C . LEU A 1 90 ? -20.613 -8.021 35.900 1.00 92.62 90 LEU A C 1
ATOM 747 O O . LEU A 1 90 ? -21.050 -6.910 35.584 1.00 92.62 90 LEU A O 1
ATOM 751 N N . ASN A 1 91 ? -19.734 -8.673 35.139 1.00 90.06 91 ASN A N 1
ATOM 752 C CA . ASN A 1 91 ? -19.407 -8.218 33.791 1.00 90.06 91 ASN A CA 1
ATOM 753 C C . ASN A 1 91 ? -20.591 -8.458 32.830 1.00 90.06 91 ASN A C 1
ATOM 755 O O . ASN A 1 91 ? -21.560 -9.138 33.173 1.00 90.06 91 ASN A O 1
ATOM 759 N N . LEU A 1 92 ? -20.505 -7.908 31.615 1.00 88.50 92 LEU A N 1
ATOM 760 C CA . LEU A 1 92 ? -21.564 -8.017 30.603 1.00 88.50 92 LEU A CA 1
ATOM 761 C C . LEU A 1 92 ? -22.019 -9.471 30.365 1.00 88.50 92 LEU A C 1
ATOM 763 O O . LEU A 1 92 ? -23.215 -9.739 30.314 1.00 88.50 92 LEU A O 1
ATOM 767 N N . GLU A 1 93 ? -21.075 -10.410 30.270 1.00 89.31 93 GLU A N 1
ATOM 768 C CA . GLU A 1 93 ? -21.378 -11.826 30.034 1.00 89.31 93 GLU A CA 1
ATOM 769 C C . GLU A 1 93 ? -22.084 -12.461 31.240 1.00 89.31 93 GLU A C 1
ATOM 771 O O . GLU A 1 93 ? -23.073 -13.170 31.084 1.00 89.31 93 GLU A O 1
ATOM 776 N N . GLY A 1 94 ? -21.648 -12.135 32.459 1.00 91.12 94 GLY A N 1
ATOM 777 C CA . GLY A 1 94 ? -22.305 -12.571 33.689 1.00 91.12 94 GLY A CA 1
ATOM 778 C C . GLY A 1 94 ? -23.746 -12.069 33.785 1.00 91.12 94 GLY A C 1
ATOM 779 O O . GLY A 1 94 ? -24.639 -12.833 34.151 1.00 91.12 94 GLY A O 1
ATOM 780 N N . ARG A 1 95 ? -24.005 -10.815 33.392 1.00 93.00 95 ARG A N 1
ATOM 781 C CA . ARG A 1 95 ? -25.371 -10.263 33.334 1.00 93.00 95 ARG A CA 1
ATOM 782 C C . ARG A 1 95 ? -26.204 -10.943 32.257 1.00 93.00 95 ARG A C 1
ATOM 784 O O . ARG A 1 95 ? -27.349 -11.302 32.520 1.00 93.00 95 ARG A O 1
ATOM 791 N N . ARG A 1 96 ? -25.621 -11.166 31.079 1.00 89.88 96 ARG A N 1
ATOM 792 C CA . ARG A 1 96 ? -26.274 -11.865 29.971 1.00 89.88 96 ARG A CA 1
ATOM 793 C C . ARG A 1 96 ? -26.708 -13.271 30.369 1.00 89.88 96 ARG A C 1
ATOM 795 O O . ARG A 1 96 ? -27.838 -13.641 30.088 1.00 89.88 96 ARG A O 1
ATOM 802 N N . ILE A 1 97 ? -25.845 -14.030 31.046 1.00 90.69 97 ILE A N 1
ATOM 803 C CA . ILE A 1 97 ? -26.168 -15.373 31.550 1.00 90.69 97 ILE A CA 1
ATOM 804 C C . ILE A 1 97 ? -27.253 -15.296 32.630 1.00 90.69 97 ILE A C 1
ATOM 806 O O . ILE A 1 97 ? -28.224 -16.045 32.578 1.00 90.69 97 ILE A O 1
ATOM 810 N N . LYS A 1 98 ? -27.120 -14.369 33.588 1.00 89.94 98 LYS A N 1
ATOM 811 C CA . LYS A 1 98 ? -28.062 -14.218 34.708 1.00 89.94 98 LYS A CA 1
ATOM 812 C C . LYS A 1 98 ? -29.484 -13.866 34.264 1.00 89.94 98 LYS A C 1
ATOM 814 O O . LYS A 1 98 ? -30.449 -14.342 34.865 1.00 89.94 98 LYS A O 1
ATOM 819 N N . TYR A 1 99 ? -29.601 -13.007 33.256 1.00 87.88 99 TYR A N 1
ATOM 820 C CA . TYR A 1 99 ? -30.873 -12.492 32.752 1.00 87.88 99 TYR A CA 1
ATOM 821 C C . TYR A 1 99 ? -31.238 -13.036 31.373 1.00 87.88 99 TYR A C 1
ATOM 823 O O . TYR A 1 99 ? -32.067 -12.457 30.670 1.00 87.88 99 TYR A O 1
ATOM 831 N N . LYS A 1 100 ? -30.626 -14.149 30.978 1.00 82.00 100 LYS A N 1
ATOM 832 C CA . LYS A 1 100 ? -30.985 -14.838 29.748 1.00 82.00 100 LYS A CA 1
ATOM 833 C C . LYS A 1 100 ? -32.464 -15.224 29.812 1.00 82.00 100 LYS A C 1
ATOM 835 O O . LYS A 1 100 ? -32.886 -15.805 30.803 1.00 82.00 100 LYS A O 1
ATOM 840 N N . ASP A 1 101 ? -33.223 -14.865 28.781 1.00 78.62 101 ASP A N 1
ATOM 841 C CA . ASP A 1 101 ? -34.658 -15.163 28.648 1.00 78.62 101 ASP A CA 1
ATOM 842 C C . ASP A 1 101 ? -35.585 -14.378 29.609 1.00 78.62 101 ASP A C 1
ATOM 844 O O . ASP A 1 101 ? -36.783 -14.641 29.679 1.00 78.62 101 ASP A O 1
ATOM 848 N N . TYR A 1 102 ? -35.059 -13.354 30.297 1.00 75.88 102 TYR A N 1
ATOM 849 C CA . TYR A 1 102 ? -35.818 -12.492 31.207 1.00 75.88 102 TYR A CA 1
ATOM 850 C C . TYR A 1 102 ? -36.137 -11.123 30.601 1.00 75.88 102 TYR A C 1
ATOM 852 O O . TYR A 1 102 ? -35.294 -10.495 29.959 1.00 75.88 102 TYR A O 1
ATOM 860 N N . ASN A 1 103 ? -37.323 -10.593 30.915 1.00 75.44 103 ASN A N 1
ATOM 861 C CA . ASN A 1 103 ? -37.578 -9.158 30.797 1.00 75.44 103 ASN A CA 1
ATOM 862 C C . ASN A 1 103 ? -37.027 -8.454 32.041 1.00 75.44 103 ASN A C 1
ATOM 864 O O . ASN A 1 103 ? -37.319 -8.842 33.172 1.00 75.44 103 ASN A O 1
ATOM 868 N N . ILE A 1 104 ? -36.222 -7.415 31.836 1.00 85.62 104 ILE A N 1
ATOM 869 C CA . ILE A 1 104 ? -35.435 -6.802 32.904 1.00 85.62 104 ILE A CA 1
ATOM 870 C C . ILE A 1 104 ? -35.908 -5.367 33.146 1.00 85.62 104 ILE A C 1
ATOM 872 O O . ILE A 1 104 ? -36.056 -4.590 32.201 1.00 85.62 104 ILE A O 1
ATOM 876 N N . ILE A 1 105 ? -36.098 -4.994 34.412 1.00 82.75 105 ILE A N 1
ATOM 877 C CA . ILE A 1 105 ? -36.409 -3.616 34.823 1.00 82.75 105 ILE A CA 1
ATOM 878 C C . ILE A 1 105 ? -35.341 -3.121 35.799 1.00 82.75 105 ILE A C 1
ATOM 880 O O . ILE A 1 105 ? -34.964 -3.832 36.727 1.00 82.75 105 ILE A O 1
ATOM 884 N N . CYS A 1 106 ? -34.844 -1.901 35.593 1.00 83.81 106 CYS A N 1
ATOM 885 C CA . CYS A 1 106 ? -33.875 -1.275 36.488 1.00 83.81 106 CYS A CA 1
ATOM 886 C C . CYS A 1 106 ? -34.521 -0.876 37.821 1.00 83.81 106 CYS A C 1
ATOM 888 O O . CYS A 1 106 ? -35.495 -0.128 37.817 1.00 83.81 106 CYS A O 1
ATOM 890 N N . GLU A 1 107 ? -33.933 -1.282 38.951 1.00 86.25 107 GLU A N 1
ATOM 891 C CA . GLU A 1 107 ? -34.456 -0.940 40.285 1.00 86.25 107 GLU A CA 1
ATOM 892 C C . GLU A 1 107 ? -34.491 0.571 40.568 1.00 86.25 107 GLU A C 1
ATOM 894 O O . GLU A 1 107 ? -35.336 1.035 41.323 1.00 86.25 107 GLU A O 1
ATOM 899 N N . LYS A 1 108 ? -33.566 1.345 39.981 1.00 82.94 108 LYS A N 1
ATOM 900 C CA . LYS A 1 108 ? -33.397 2.770 40.307 1.00 82.94 108 LYS A CA 1
ATOM 901 C C . LYS A 1 108 ? -34.410 3.665 39.611 1.00 82.94 108 LYS A C 1
ATOM 903 O O . LYS A 1 108 ? -34.864 4.640 40.192 1.00 82.94 108 LYS A O 1
ATOM 908 N N . CYS A 1 109 ? -34.705 3.375 38.348 1.00 82.50 109 CYS A N 1
ATOM 909 C CA . CYS A 1 109 ? -35.496 4.266 37.500 1.00 82.50 109 CYS A CA 1
ATOM 910 C C . CYS A 1 109 ? -36.723 3.589 36.886 1.00 82.50 109 CYS A C 1
ATOM 912 O O . CYS A 1 109 ? -37.406 4.211 36.081 1.00 82.50 109 CYS A O 1
ATOM 914 N N . ASN A 1 110 ? -36.986 2.318 37.218 1.00 77.00 110 ASN A N 1
ATOM 915 C CA . ASN A 1 110 ? -38.111 1.519 36.720 1.00 77.00 110 ASN A CA 1
ATOM 916 C C . ASN A 1 110 ? -38.208 1.413 35.187 1.00 77.00 110 ASN A C 1
ATOM 918 O O . ASN A 1 110 ? -39.232 0.995 34.645 1.00 77.00 110 ASN A O 1
ATOM 922 N N . ASN A 1 111 ? -37.125 1.743 34.479 1.00 77.31 111 ASN A N 1
ATOM 923 C CA . ASN A 1 111 ? -37.053 1.631 33.031 1.00 77.31 111 ASN A CA 1
ATOM 924 C C . ASN A 1 111 ? -36.639 0.224 32.608 1.00 77.31 111 ASN A C 1
ATOM 926 O O . ASN A 1 111 ? -35.864 -0.453 33.292 1.00 77.31 111 ASN A O 1
ATOM 930 N N . LYS A 1 112 ? -37.148 -0.200 31.449 1.00 82.31 112 LYS A N 1
ATOM 931 C CA . LYS A 1 112 ? -36.781 -1.475 30.833 1.00 82.31 112 LYS A CA 1
ATOM 932 C C . LYS A 1 112 ? -35.295 -1.462 30.463 1.00 82.31 112 LYS A C 1
ATOM 934 O O . LYS A 1 112 ? -34.812 -0.500 29.868 1.00 82.31 112 LYS A O 1
ATOM 939 N N . ILE A 1 113 ? -34.590 -2.533 30.808 1.00 83.94 113 ILE A N 1
ATOM 940 C CA . ILE A 1 113 ? -33.236 -2.799 30.319 1.00 83.94 113 ILE A CA 1
ATOM 941 C C . ILE A 1 113 ? -33.358 -3.649 29.058 1.00 83.94 113 ILE A C 1
ATOM 943 O O . ILE A 1 113 ? -34.138 -4.600 29.004 1.00 83.94 113 ILE A O 1
ATOM 947 N N . ASP A 1 114 ? -32.620 -3.256 28.030 1.00 80.19 114 ASP A N 1
ATOM 948 C CA . ASP A 1 114 ? -32.613 -3.913 26.731 1.00 80.19 114 ASP A CA 1
ATOM 949 C C . ASP A 1 114 ? -31.516 -4.990 26.640 1.00 80.19 114 ASP A C 1
ATOM 951 O O . ASP A 1 114 ? -30.891 -5.379 27.630 1.00 80.19 114 ASP A O 1
ATOM 955 N N . GLU A 1 115 ? -31.285 -5.483 25.425 1.00 80.88 115 GLU A N 1
ATOM 956 C CA . GLU A 1 115 ? -30.297 -6.515 25.087 1.00 80.88 115 GLU A CA 1
ATOM 957 C C . GLU A 1 115 ? -28.845 -6.167 25.454 1.00 80.88 115 GLU A C 1
ATOM 959 O O . GLU A 1 115 ? -27.971 -7.032 25.387 1.00 80.88 115 GLU A O 1
ATOM 964 N N . TYR A 1 116 ? -28.560 -4.921 25.852 1.00 83.44 116 TYR A N 1
ATOM 965 C CA . TYR A 1 116 ? -27.228 -4.521 26.290 1.00 83.44 116 TYR A CA 1
ATOM 966 C C . TYR A 1 116 ? -26.974 -4.792 27.779 1.00 83.44 116 TYR A C 1
ATOM 968 O O . TYR A 1 116 ? -25.847 -4.616 28.235 1.00 83.44 116 TYR A O 1
ATOM 976 N N . TYR A 1 117 ? -27.979 -5.245 28.541 1.00 89.69 117 TYR A N 1
ATOM 977 C CA . TYR A 1 117 ? -27.841 -5.651 29.948 1.00 89.69 117 TYR A CA 1
ATOM 978 C C . TYR A 1 117 ? -27.216 -4.570 30.864 1.00 89.69 117 TYR A C 1
ATOM 980 O O . TYR A 1 117 ? -26.483 -4.868 31.815 1.00 89.69 117 TYR A O 1
ATOM 988 N N . TYR A 1 118 ? -27.510 -3.295 30.591 1.00 90.56 118 TYR A N 1
ATOM 989 C CA . TYR A 1 118 ? -27.251 -2.161 31.483 1.00 90.56 118 TYR A CA 1
ATOM 990 C C . TYR A 1 118 ? -28.362 -1.111 31.352 1.00 90.56 118 TYR A C 1
ATOM 992 O O . TYR A 1 118 ? -29.004 -0.991 30.309 1.00 90.56 118 TYR A O 1
ATOM 1000 N N . CYS A 1 119 ? -28.599 -0.318 32.398 1.00 90.75 119 CYS A N 1
ATOM 1001 C CA . CYS A 1 119 ? -29.610 0.734 32.333 1.00 90.75 119 CYS A CA 1
ATOM 1002 C C . CYS A 1 119 ? -29.088 1.963 31.574 1.00 90.75 119 CYS A C 1
ATOM 1004 O O . CYS A 1 119 ? -28.227 2.688 32.079 1.00 90.75 119 CYS A O 1
ATOM 1006 N N . LYS A 1 120 ? -29.643 2.231 30.383 1.00 90.56 120 LYS A N 1
ATOM 1007 C CA . LYS A 1 120 ? -29.299 3.408 29.566 1.00 90.56 120 LYS A CA 1
ATOM 1008 C C . LYS A 1 120 ? -29.550 4.731 30.289 1.00 90.56 120 LYS A C 1
ATOM 1010 O O . LYS A 1 120 ? -28.702 5.610 30.199 1.00 90.56 120 LYS A O 1
ATOM 1015 N N . ASN A 1 121 ? -30.643 4.838 31.044 1.00 88.12 121 ASN A N 1
ATOM 1016 C CA . ASN A 1 121 ? -30.999 6.075 31.747 1.00 88.12 121 ASN A CA 1
ATOM 1017 C C . ASN A 1 121 ? -30.031 6.365 32.902 1.00 88.12 121 ASN A C 1
ATOM 1019 O O . ASN A 1 121 ? -29.470 7.455 32.980 1.00 88.12 121 ASN A O 1
ATOM 1023 N N . CYS A 1 122 ? -29.718 5.359 33.728 1.00 90.12 122 CYS A N 1
ATOM 1024 C CA . CYS A 1 122 ? -28.693 5.518 34.764 1.00 90.12 122 CYS A CA 1
ATOM 1025 C C . CYS A 1 122 ? -27.311 5.809 34.160 1.00 90.12 122 CYS A C 1
ATOM 1027 O O . CYS A 1 122 ? -26.541 6.579 34.721 1.00 90.12 122 CYS A O 1
ATOM 1029 N N . TYR A 1 123 ? -26.990 5.215 33.007 1.00 90.81 123 TYR A N 1
ATOM 1030 C CA . TYR A 1 123 ? -25.750 5.501 32.288 1.00 90.81 123 TYR A CA 1
ATOM 1031 C C . TYR A 1 123 ? -25.695 6.942 31.756 1.00 90.81 123 TYR A C 1
ATOM 1033 O O . TYR A 1 123 ? -24.640 7.574 31.815 1.00 90.81 123 TYR A O 1
ATOM 1041 N N . SER A 1 124 ? -26.796 7.475 31.217 1.00 89.25 124 SER A N 1
ATOM 1042 C CA . SER A 1 124 ? -26.836 8.846 30.699 1.00 89.25 124 SER A CA 1
ATOM 1043 C C . SER A 1 124 ? -26.723 9.890 31.805 1.00 89.25 124 SER A C 1
ATOM 1045 O O . SER A 1 124 ? -26.026 10.880 31.599 1.00 89.25 124 SER A O 1
ATOM 1047 N N . GLU A 1 125 ? -27.346 9.642 32.959 1.00 91.44 125 GLU A N 1
ATOM 1048 C CA . GLU A 1 125 ? -27.333 10.538 34.124 1.00 91.44 125 GLU A CA 1
ATOM 1049 C C . GLU A 1 125 ? -26.003 10.516 34.894 1.00 91.44 125 GLU A C 1
ATOM 1051 O O . GLU A 1 125 ? -25.656 11.498 35.545 1.00 91.44 125 GLU A O 1
ATOM 1056 N N . GLU A 1 126 ? -25.235 9.424 34.815 1.00 93.25 126 GLU A N 1
ATOM 1057 C CA . GLU A 1 126 ? -23.943 9.326 35.497 1.00 93.25 126 GLU A CA 1
ATOM 1058 C C . GLU A 1 126 ? -22.910 10.291 34.889 1.00 93.25 126 GLU A C 1
ATOM 1060 O O . GLU A 1 126 ? -22.639 10.279 33.676 1.00 93.25 126 GLU A O 1
ATOM 1065 N N . THR A 1 127 ? -22.319 11.111 35.763 1.00 90.56 127 THR A N 1
ATOM 1066 C CA . THR A 1 127 ? -21.324 12.140 35.429 1.00 90.56 127 THR A CA 1
ATOM 1067 C C . THR A 1 127 ? -19.903 11.691 35.751 1.00 90.56 127 THR A C 1
ATOM 1069 O O . THR A 1 127 ? -18.964 12.106 35.069 1.00 90.56 127 THR A O 1
ATOM 1072 N N . ASP A 1 128 ? -19.729 10.796 36.727 1.00 92.38 128 ASP A N 1
ATOM 1073 C CA . ASP A 1 128 ? -18.442 10.174 37.012 1.00 92.38 128 ASP A CA 1
ATOM 1074 C C . ASP A 1 128 ? -18.110 9.169 35.903 1.00 92.38 128 ASP A C 1
ATOM 1076 O O . ASP A 1 128 ? -18.761 8.138 35.731 1.00 92.38 128 ASP A O 1
ATOM 1080 N N . ILE A 1 129 ? -17.069 9.472 35.134 1.00 88.81 129 ILE A N 1
ATOM 1081 C CA . ILE A 1 129 ? -16.651 8.681 33.974 1.00 88.81 129 ILE A CA 1
ATOM 1082 C C . ILE A 1 129 ? -16.314 7.231 34.352 1.00 88.81 129 ILE A C 1
ATOM 1084 O O . ILE A 1 129 ? -16.665 6.305 33.617 1.00 88.81 129 ILE A O 1
ATOM 1088 N N . ILE A 1 130 ? -15.649 7.006 35.489 1.00 88.81 130 ILE A N 1
ATOM 1089 C CA . ILE A 1 130 ? -15.246 5.661 35.917 1.00 88.81 130 ILE A CA 1
ATOM 1090 C C . ILE A 1 130 ? -16.491 4.851 36.271 1.00 88.81 130 ILE A C 1
ATOM 1092 O O . ILE A 1 130 ? -16.634 3.714 35.809 1.00 88.81 130 ILE A O 1
ATOM 1096 N N . LYS A 1 131 ? -17.427 5.446 37.019 1.00 91.31 131 LYS A N 1
ATOM 1097 C CA . LYS A 1 131 ? -18.716 4.807 37.318 1.00 91.31 131 LYS A CA 1
ATOM 1098 C C . LYS A 1 131 ? -19.509 4.550 36.046 1.00 91.31 131 LYS A C 1
ATOM 1100 O O . LYS A 1 131 ? -20.007 3.446 35.858 1.00 91.31 131 LYS A O 1
ATOM 1105 N N . LYS A 1 132 ? -19.548 5.506 35.120 1.00 91.88 132 LYS A N 1
ATOM 1106 C CA . LYS A 1 132 ? -20.235 5.377 33.830 1.00 91.88 132 LYS A CA 1
ATOM 1107 C C . LYS A 1 132 ? -19.713 4.190 33.017 1.00 91.88 132 LYS A C 1
ATOM 1109 O O . LYS A 1 132 ? -20.497 3.414 32.470 1.00 91.88 132 LYS A O 1
ATOM 1114 N N . HIS A 1 133 ? -18.395 3.995 32.977 1.00 90.94 133 HIS A N 1
ATOM 1115 C CA . HIS A 1 133 ? -17.782 2.829 32.334 1.00 90.94 133 HIS A CA 1
ATOM 1116 C C . HIS A 1 133 ? -18.122 1.522 33.061 1.00 90.94 133 HIS A C 1
ATOM 1118 O O . HIS A 1 133 ? -18.457 0.532 32.406 1.00 90.94 133 HIS A O 1
ATOM 1124 N N . TYR A 1 134 ? -18.103 1.533 34.395 1.00 91.62 134 TYR A N 1
ATOM 1125 C CA . TYR A 1 134 ? -18.478 0.390 35.228 1.00 91.62 134 TYR A CA 1
ATOM 1126 C C . TYR A 1 134 ? -19.948 -0.021 35.035 1.00 91.62 134 TYR A C 1
ATOM 1128 O O . TYR A 1 134 ? -20.258 -1.209 34.937 1.00 91.62 134 TYR A O 1
ATOM 1136 N N . LEU A 1 135 ? -20.864 0.938 34.862 1.00 91.62 135 LEU A N 1
ATOM 1137 C CA . LEU A 1 135 ? -22.269 0.646 34.555 1.00 91.62 135 LEU A CA 1
ATOM 1138 C C . LEU A 1 135 ? -22.401 -0.163 33.256 1.00 91.62 135 LEU A C 1
ATOM 1140 O O . LEU A 1 135 ? -23.138 -1.146 33.207 1.00 91.62 135 LEU A O 1
ATOM 1144 N N . LYS A 1 136 ? -21.646 0.190 32.212 1.00 90.94 136 LYS A N 1
ATOM 1145 C CA . LYS A 1 136 ? -21.721 -0.487 30.907 1.00 90.94 136 LYS A CA 1
ATOM 1146 C C . LYS A 1 136 ? -20.977 -1.829 30.877 1.00 90.94 136 LYS A C 1
ATOM 1148 O O . LYS A 1 136 ? -21.503 -2.803 30.351 1.00 90.94 136 LYS A O 1
ATOM 1153 N N . TYR A 1 137 ? -19.771 -1.895 31.441 1.00 91.31 137 TYR A N 1
ATOM 1154 C CA . TYR A 1 137 ? -18.862 -3.043 31.274 1.00 91.31 137 TYR A CA 1
ATOM 1155 C C . TYR A 1 137 ? -18.655 -3.893 32.537 1.00 91.31 137 TYR A C 1
ATOM 1157 O O . TYR A 1 137 ? -18.035 -4.962 32.470 1.00 91.31 137 TYR A O 1
ATOM 1165 N N . GLY A 1 138 ? -19.165 -3.441 33.683 1.00 90.06 138 GLY A N 1
ATOM 1166 C CA . GLY A 1 138 ? -18.841 -4.003 34.993 1.00 90.06 138 GLY A CA 1
ATOM 1167 C C . GLY A 1 138 ? -17.345 -3.858 35.281 1.00 90.06 138 GLY A C 1
ATOM 1168 O O . GLY A 1 138 ? -16.735 -2.881 34.845 1.00 90.06 138 GLY A O 1
ATOM 1169 N N . PRO A 1 139 ? -16.703 -4.837 35.936 1.00 89.56 139 PRO A N 1
ATOM 1170 C CA . PRO A 1 139 ? -15.258 -4.806 36.162 1.00 89.56 139 PRO A CA 1
ATOM 1171 C C . PRO A 1 139 ? -14.424 -5.113 34.900 1.00 89.56 139 PRO A C 1
ATOM 1173 O O . PRO A 1 139 ? -13.202 -4.984 34.932 1.00 89.56 139 PRO A O 1
ATOM 1176 N N . ASN A 1 140 ? -15.036 -5.521 33.777 1.00 91.88 140 ASN A N 1
ATOM 1177 C CA . ASN A 1 140 ? -14.319 -5.986 32.581 1.00 91.88 140 ASN A CA 1
ATOM 1178 C C . ASN A 1 140 ? -13.974 -4.857 31.584 1.00 91.88 140 ASN A C 1
ATOM 1180 O O . ASN A 1 140 ? -14.219 -4.971 30.379 1.00 91.88 140 ASN A O 1
ATOM 1184 N N . PHE A 1 141 ? -13.397 -3.758 32.068 1.00 93.00 141 PHE A N 1
ATOM 1185 C CA . PHE A 1 141 ? -12.836 -2.710 31.213 1.00 93.00 141 PHE A CA 1
ATOM 1186 C C . PHE A 1 141 ? -11.421 -2.327 31.638 1.00 93.00 141 PHE A C 1
ATOM 1188 O O . PHE A 1 141 ? -10.970 -2.632 32.743 1.00 93.00 141 PHE A O 1
ATOM 1195 N N . LYS A 1 142 ? -10.707 -1.634 30.748 1.00 95.19 142 LYS A N 1
ATOM 1196 C CA . LYS A 1 142 ? -9.377 -1.105 31.048 1.00 95.19 142 LYS A CA 1
ATOM 1197 C C . LYS A 1 142 ? -9.194 0.312 30.528 1.00 95.19 142 LYS A C 1
ATOM 1199 O O . LYS A 1 142 ? -9.694 0.670 29.464 1.00 95.19 142 LYS A O 1
ATOM 1204 N N . ILE A 1 143 ? -8.433 1.101 31.277 1.00 94.81 143 ILE A N 1
ATOM 1205 C CA . ILE A 1 143 ? -7.977 2.421 30.847 1.00 94.81 143 ILE A CA 1
ATOM 1206 C C . ILE A 1 143 ? -6.707 2.242 30.009 1.00 94.81 143 ILE A C 1
ATOM 1208 O O . ILE A 1 143 ? -5.763 1.568 30.425 1.00 94.81 143 ILE A O 1
ATOM 1212 N N . PHE A 1 144 ? -6.721 2.830 28.820 1.00 95.31 144 PHE A N 1
ATOM 1213 C CA . PHE A 1 144 ? -5.594 2.974 27.914 1.00 95.31 144 PHE A CA 1
ATOM 1214 C C . PHE A 1 144 ? -4.890 4.289 28.232 1.00 95.31 144 PHE A C 1
ATOM 1216 O O . PHE A 1 144 ? -5.438 5.370 27.979 1.00 95.31 144 PHE A O 1
ATOM 1223 N N . SER A 1 145 ? -3.688 4.190 28.785 1.00 94.50 145 SER A N 1
ATOM 1224 C CA . SER A 1 145 ? -2.887 5.344 29.165 1.00 94.50 145 SER A CA 1
ATOM 1225 C C . SER A 1 145 ? -2.049 5.859 28.002 1.00 94.50 145 SER A C 1
ATOM 1227 O O . SER A 1 145 ? -1.865 5.211 26.970 1.00 94.50 145 SER A O 1
ATOM 1229 N N . THR A 1 146 ? -1.484 7.048 28.171 1.00 90.62 146 THR A N 1
ATOM 1230 C CA . THR A 1 146 ? -0.517 7.589 27.202 1.00 90.62 146 THR A CA 1
ATOM 1231 C C . THR A 1 146 ? 0.715 6.702 27.002 1.00 90.62 146 THR A C 1
ATOM 1233 O O . THR A 1 146 ? 1.228 6.619 25.886 1.00 90.62 146 THR A O 1
ATOM 1236 N N . LEU A 1 147 ? 1.157 5.992 28.042 1.00 92.25 147 LEU A N 1
ATOM 1237 C CA . LEU A 1 147 ? 2.310 5.090 27.978 1.00 92.25 147 LEU A CA 1
ATOM 1238 C C . LEU A 1 147 ? 2.034 3.849 27.122 1.00 92.25 147 LEU A C 1
ATOM 1240 O O . LEU A 1 147 ? 2.966 3.252 26.581 1.00 92.25 147 LEU A O 1
ATOM 1244 N N . ASP A 1 148 ? 0.766 3.478 26.933 1.00 94.25 148 ASP A N 1
ATOM 1245 C CA . ASP A 1 148 ? 0.391 2.362 26.063 1.00 94.25 148 ASP A CA 1
ATOM 1246 C C . ASP A 1 148 ? 0.708 2.629 24.591 1.00 94.25 148 ASP A C 1
ATOM 1248 O O . ASP A 1 148 ? 0.856 1.683 23.810 1.00 94.25 148 ASP A O 1
ATOM 1252 N N . TYR A 1 149 ? 0.908 3.896 24.208 1.00 92.44 149 TYR A N 1
ATOM 1253 C CA . TYR A 1 149 ? 1.406 4.221 22.878 1.00 92.44 149 TYR A CA 1
ATOM 1254 C C . TYR A 1 149 ? 2.824 3.694 22.622 1.00 92.44 149 TYR A C 1
ATOM 1256 O O . TYR A 1 149 ? 3.134 3.377 21.477 1.00 92.44 149 TYR A O 1
ATOM 1264 N N . ASN A 1 150 ? 3.635 3.471 23.661 1.00 91.31 150 ASN A N 1
ATOM 1265 C CA . ASN A 1 150 ? 4.978 2.886 23.540 1.00 91.31 150 ASN A CA 1
ATOM 1266 C C . ASN A 1 150 ? 4.932 1.421 23.069 1.00 91.31 150 ASN A C 1
ATOM 1268 O O . ASN A 1 150 ? 5.893 0.893 22.510 1.00 91.31 150 ASN A O 1
ATOM 1272 N N . LEU A 1 151 ? 3.803 0.742 23.277 1.00 92.19 151 LEU A N 1
ATOM 1273 C CA . LEU A 1 151 ? 3.588 -0.607 22.778 1.00 92.19 151 LEU A CA 1
ATOM 1274 C C . LEU A 1 151 ? 3.244 -0.559 21.287 1.00 92.19 151 LEU A C 1
ATOM 1276 O O . LEU A 1 151 ? 2.456 0.274 20.843 1.00 92.19 151 LEU A O 1
ATOM 1280 N N . ASN A 1 152 ? 3.785 -1.497 20.512 1.00 89.94 152 ASN A N 1
ATOM 1281 C CA . ASN A 1 152 ? 3.332 -1.708 19.141 1.00 89.94 152 ASN A CA 1
ATOM 1282 C C . ASN A 1 152 ? 1.929 -2.348 19.110 1.00 89.94 152 ASN A C 1
ATOM 1284 O O . ASN A 1 152 ? 1.423 -2.839 20.123 1.00 89.94 152 ASN A O 1
ATOM 1288 N N . LEU A 1 153 ? 1.295 -2.357 17.935 1.00 89.31 153 LEU A N 1
ATOM 1289 C CA . LEU A 1 153 ? -0.083 -2.835 17.770 1.00 89.31 153 LEU A CA 1
ATOM 1290 C C . LEU A 1 153 ? -0.290 -4.280 18.257 1.00 89.31 153 LEU A C 1
ATOM 1292 O O . LEU A 1 153 ? -1.310 -4.581 18.875 1.00 89.31 153 LEU A O 1
ATOM 1296 N N . GLU A 1 154 ? 0.671 -5.170 18.010 1.00 89.94 154 GLU A N 1
ATOM 1297 C CA . GLU A 1 154 ? 0.596 -6.567 18.446 1.00 89.94 154 GLU A CA 1
ATOM 1298 C C . GLU A 1 154 ? 0.622 -6.682 19.978 1.00 89.94 154 GLU A C 1
ATOM 1300 O O . GLU A 1 154 ? -0.203 -7.377 20.575 1.00 89.94 154 GLU A O 1
ATOM 1305 N N . LYS A 1 155 ? 1.518 -5.937 20.634 1.00 93.06 155 LYS A N 1
ATOM 1306 C CA . LYS A 1 155 ? 1.599 -5.877 22.097 1.00 93.06 155 LYS A CA 1
ATOM 1307 C C . LYS A 1 155 ? 0.330 -5.278 22.707 1.00 93.06 155 LYS A C 1
ATOM 1309 O O . LYS A 1 155 ? -0.150 -5.795 23.712 1.00 93.06 155 LYS A O 1
ATOM 1314 N N . ARG A 1 156 ? -0.261 -4.247 22.090 1.00 93.88 156 ARG A N 1
ATOM 1315 C CA . ARG A 1 156 ? -1.544 -3.673 22.546 1.00 93.88 156 ARG A CA 1
ATOM 1316 C C . ARG A 1 156 ? -2.696 -4.665 22.406 1.00 93.88 156 ARG A C 1
ATOM 1318 O O . ARG A 1 156 ? -3.478 -4.805 23.340 1.00 93.88 156 ARG A O 1
ATOM 1325 N N . ARG A 1 157 ? -2.768 -5.398 21.290 1.00 92.56 157 ARG A N 1
ATOM 1326 C CA . ARG A 1 157 ? -3.744 -6.483 21.084 1.00 92.56 157 ARG A CA 1
ATOM 1327 C C . ARG A 1 157 ? -3.670 -7.523 22.193 1.00 92.56 157 ARG A C 1
ATOM 1329 O O . ARG A 1 157 ? -4.693 -7.850 22.779 1.00 92.56 157 ARG A O 1
ATOM 1336 N N . LYS A 1 158 ? -2.461 -7.983 22.525 1.00 94.44 158 LYS A N 1
ATOM 1337 C CA . LYS A 1 158 ? -2.233 -8.936 23.622 1.00 94.44 158 LYS A CA 1
ATOM 1338 C C . LYS A 1 158 ? -2.619 -8.349 24.983 1.00 94.44 158 LYS A C 1
ATOM 1340 O O . LYS A 1 158 ? -3.318 -9.003 25.746 1.00 94.44 158 LYS A O 1
ATOM 1345 N N . LYS A 1 159 ? -2.217 -7.105 25.269 1.00 94.88 159 LYS A N 1
ATOM 1346 C CA . LYS A 1 159 ? -2.502 -6.434 26.548 1.00 94.88 159 LYS A CA 1
ATOM 1347 C C . LYS A 1 159 ? -3.997 -6.204 26.780 1.00 94.88 159 LYS A C 1
ATOM 1349 O O . LYS A 1 159 ? -4.463 -6.363 27.903 1.00 94.88 159 LYS A O 1
ATOM 1354 N N . PHE A 1 160 ? -4.734 -5.807 25.743 1.00 95.31 160 PHE A N 1
ATOM 1355 C CA . PHE A 1 160 ? -6.120 -5.357 25.881 1.00 95.31 160 PHE A CA 1
ATOM 1356 C C . PHE A 1 160 ? -7.177 -6.312 25.310 1.00 95.31 160 PHE A C 1
ATOM 1358 O O . PHE A 1 160 ? -8.368 -6.046 25.449 1.00 95.31 160 PHE A O 1
ATOM 1365 N N . GLY A 1 161 ? -6.773 -7.406 24.661 1.00 91.81 161 GLY A N 1
ATOM 1366 C CA . GLY A 1 161 ? -7.662 -8.276 23.881 1.00 91.81 161 GLY A CA 1
ATOM 1367 C C . GLY A 1 161 ? -8.837 -8.869 24.657 1.00 91.81 161 GLY A C 1
ATOM 1368 O O . GLY A 1 161 ? -9.920 -9.002 24.094 1.00 91.81 161 GLY A O 1
ATOM 1369 N N . ASN A 1 162 ? -8.650 -9.148 25.948 1.00 91.62 162 ASN A N 1
ATOM 1370 C CA . ASN A 1 162 ? -9.652 -9.821 26.780 1.00 91.62 162 ASN A CA 1
ATOM 1371 C C . ASN A 1 162 ? -10.649 -8.864 27.455 1.00 91.62 162 ASN A C 1
ATOM 1373 O O . ASN A 1 162 ? -11.649 -9.319 28.007 1.00 91.62 162 ASN A O 1
ATOM 1377 N N . PHE A 1 163 ? -10.403 -7.550 27.425 1.00 92.25 163 PHE A N 1
ATOM 1378 C CA . PHE A 1 163 ? -11.298 -6.583 28.062 1.00 92.25 163 PHE A CA 1
ATOM 1379 C C . PHE A 1 163 ? -12.509 -6.301 27.182 1.00 92.25 163 PHE A C 1
ATOM 1381 O O . PHE A 1 163 ? -12.372 -6.177 25.964 1.00 92.25 163 PHE A O 1
ATOM 1388 N N . ALA A 1 164 ? -13.695 -6.162 27.780 1.00 89.69 164 ALA A N 1
ATOM 1389 C CA . ALA A 1 164 ? -14.922 -5.840 27.052 1.00 89.69 164 ALA A CA 1
ATOM 1390 C C . ALA A 1 164 ? -14.913 -4.390 26.542 1.00 89.69 164 ALA A C 1
ATOM 1392 O O . ALA A 1 164 ? -15.251 -4.179 25.377 1.00 89.69 164 ALA A O 1
ATOM 1393 N N . GLY A 1 165 ? -14.435 -3.444 27.355 1.00 92.06 165 GLY A N 1
ATOM 1394 C CA . GLY A 1 165 ? -14.260 -2.034 26.992 1.00 92.06 165 GLY A CA 1
ATOM 1395 C C . GLY A 1 165 ? -12.827 -1.545 27.218 1.00 92.06 165 GLY A C 1
ATOM 1396 O O . GLY A 1 165 ? -12.161 -1.945 28.175 1.00 92.06 165 GLY A O 1
ATOM 1397 N N . ILE A 1 166 ? -12.345 -0.668 26.338 1.00 95.75 166 ILE A N 1
ATOM 1398 C CA . ILE A 1 166 ? -11.051 0.012 26.481 1.00 95.75 166 ILE A CA 1
ATOM 1399 C C . ILE A 1 166 ? -11.319 1.505 26.362 1.00 95.75 166 ILE A C 1
ATOM 1401 O O . ILE A 1 166 ? -11.936 1.920 25.389 1.00 95.75 166 ILE A O 1
ATOM 1405 N N . PHE A 1 167 ? -10.841 2.315 27.298 1.00 94.94 167 PHE A N 1
ATOM 1406 C CA . PHE A 1 167 ? -11.131 3.750 27.313 1.00 94.94 167 PHE A CA 1
ATOM 1407 C C . PHE A 1 167 ? -9.866 4.578 27.348 1.00 94.94 167 PHE A C 1
ATOM 1409 O O . PHE A 1 167 ? -8.941 4.267 28.091 1.00 94.94 167 PHE A O 1
ATOM 1416 N N . CYS A 1 168 ? -9.815 5.637 26.550 1.00 95.06 168 CYS A N 1
ATOM 1417 C CA . CYS A 1 168 ? -8.666 6.524 26.536 1.00 95.06 168 CYS A CA 1
ATOM 1418 C C . CYS A 1 168 ? -8.638 7.401 27.790 1.00 95.06 168 CYS A C 1
ATOM 1420 O O . CYS A 1 168 ? -9.571 8.154 28.029 1.00 95.06 168 CYS A O 1
ATOM 1422 N N . GLU A 1 169 ? -7.526 7.383 28.520 1.00 94.06 169 GLU A N 1
ATOM 1423 C CA . GLU A 1 169 ? -7.290 8.236 29.694 1.00 94.06 169 GLU A CA 1
ATOM 1424 C C . GLU A 1 169 ? -7.463 9.739 29.405 1.00 94.06 169 GLU A C 1
ATOM 1426 O O . GLU A 1 169 ? -7.942 10.488 30.247 1.00 94.06 169 GLU A O 1
ATOM 1431 N N . LYS A 1 170 ? -7.085 10.197 28.202 1.00 93.00 170 LYS A N 1
ATOM 1432 C CA . LYS A 1 170 ? -7.077 11.628 27.856 1.00 93.00 170 LYS A CA 1
ATOM 1433 C C . LYS A 1 170 ? -8.446 12.200 27.512 1.00 93.00 170 LYS A C 1
ATOM 1435 O O . LYS A 1 170 ? -8.716 13.354 27.820 1.00 93.00 170 LYS A O 1
ATOM 1440 N N . CYS A 1 171 ? -9.252 11.452 26.765 1.00 92.81 171 CYS A N 1
ATOM 1441 C CA . CYS A 1 171 ? -10.524 11.953 26.236 1.00 92.81 171 CYS A CA 1
ATOM 1442 C C . CYS A 1 171 ? -11.737 11.178 26.739 1.00 92.81 171 CYS A C 1
ATOM 1444 O O . CYS A 1 171 ? -12.853 11.544 26.396 1.00 92.81 171 CYS A O 1
ATOM 1446 N N . ASN A 1 172 ? -11.526 10.115 27.520 1.00 91.00 172 ASN A N 1
ATOM 1447 C CA . ASN A 1 172 ? -12.557 9.236 28.072 1.00 91.00 172 ASN A CA 1
ATOM 1448 C C . ASN A 1 172 ? -13.414 8.501 27.035 1.00 91.00 172 ASN A C 1
ATOM 1450 O O . ASN A 1 172 ? -14.322 7.760 27.398 1.00 91.00 172 ASN A O 1
ATOM 1454 N N . ASN A 1 173 ? -13.088 8.630 25.749 1.00 92.06 173 ASN A N 1
ATOM 1455 C CA . ASN A 1 173 ? -13.781 7.914 24.695 1.00 92.06 173 ASN A CA 1
ATOM 1456 C C . ASN A 1 173 ? -13.318 6.461 24.605 1.00 92.06 173 ASN A C 1
ATOM 1458 O O . ASN A 1 173 ? -12.154 6.116 24.854 1.00 92.06 173 ASN A O 1
ATOM 1462 N N . GLU A 1 174 ? -14.261 5.610 24.216 1.00 92.38 174 GLU A N 1
ATOM 1463 C CA . GLU A 1 174 ? -14.029 4.194 23.987 1.00 92.38 174 GLU A CA 1
ATOM 1464 C C . GLU A 1 174 ? -13.121 3.978 22.762 1.00 92.38 174 GLU A C 1
ATOM 1466 O O . GLU A 1 174 ? -13.302 4.575 21.700 1.00 92.38 174 GLU A O 1
ATOM 1471 N N . ILE A 1 175 ? -12.117 3.116 22.909 1.00 94.44 175 ILE A N 1
ATOM 1472 C CA . ILE A 1 175 ? -11.171 2.760 21.856 1.00 94.44 175 ILE A CA 1
ATOM 1473 C C . ILE A 1 175 ? -11.722 1.588 21.050 1.00 94.44 175 ILE A C 1
ATOM 1475 O O . ILE A 1 175 ? -11.962 0.500 21.572 1.00 94.44 175 ILE A O 1
ATOM 1479 N N . ASP A 1 176 ? -11.810 1.786 19.736 1.00 91.56 176 ASP A N 1
ATOM 1480 C CA . ASP A 1 176 ? -12.122 0.727 18.782 1.00 91.56 176 ASP A CA 1
ATOM 1481 C C . ASP A 1 176 ? -11.077 -0.404 18.856 1.00 91.56 176 ASP A C 1
ATOM 1483 O O . ASP A 1 176 ? -9.891 -0.220 18.539 1.00 91.56 176 ASP A O 1
ATOM 1487 N N . LYS A 1 177 ? -11.535 -1.606 19.224 1.00 88.44 177 LYS A N 1
ATOM 1488 C CA . LYS A 1 177 ? -10.718 -2.827 19.297 1.00 88.44 177 LYS A CA 1
ATOM 1489 C C . LYS A 1 177 ? -10.153 -3.269 17.950 1.00 88.44 177 LYS A C 1
ATOM 1491 O O . LYS A 1 177 ? -9.273 -4.111 17.913 1.00 88.44 177 LYS A O 1
ATOM 1496 N N . ARG A 1 178 ? -10.595 -2.730 16.816 1.00 87.69 178 ARG A N 1
ATOM 1497 C CA . ARG A 1 178 ? -9.923 -2.989 15.530 1.00 87.69 178 ARG A CA 1
ATOM 1498 C C . ARG A 1 178 ? -8.623 -2.194 15.406 1.00 87.69 178 ARG A C 1
ATOM 1500 O O . ARG A 1 178 ? -7.703 -2.618 14.704 1.00 87.69 178 ARG A O 1
ATOM 1507 N N . LYS A 1 179 ? -8.535 -1.061 16.109 1.00 89.56 179 LYS A N 1
ATOM 1508 C CA . LYS A 1 179 ? -7.461 -0.069 15.994 1.00 89.56 179 LYS A CA 1
ATOM 1509 C C . LYS A 1 179 ? -6.465 -0.123 17.148 1.00 89.56 179 LYS A C 1
ATOM 1511 O O . LYS A 1 179 ? -5.273 -0.008 16.889 1.00 89.56 179 LYS A O 1
ATOM 1516 N N . TYR A 1 180 ? -6.921 -0.315 18.391 1.00 92.81 180 TYR A N 1
ATOM 1517 C CA . TYR A 1 180 ? -6.077 -0.255 19.602 1.00 92.81 180 TYR A CA 1
ATOM 1518 C C . TYR A 1 180 ? -5.244 1.042 19.716 1.00 92.81 180 TYR A C 1
ATOM 1520 O O . TYR A 1 180 ? -4.091 1.046 20.161 1.00 92.81 180 TYR A O 1
ATOM 1528 N N . TYR A 1 181 ? -5.832 2.157 19.293 1.00 93.50 181 TYR A N 1
ATOM 1529 C CA . TYR A 1 181 ? -5.374 3.516 19.563 1.00 93.50 181 TYR A CA 1
ATOM 1530 C C . TYR A 1 181 ? -6.597 4.434 19.620 1.00 93.50 181 TYR A C 1
ATOM 1532 O O . TYR A 1 181 ? -7.605 4.159 18.963 1.00 93.50 181 TYR A O 1
ATOM 1540 N N . CYS A 1 182 ? -6.532 5.518 20.392 1.00 95.25 182 CYS A N 1
ATOM 1541 C CA . CYS A 1 182 ? -7.651 6.449 20.473 1.00 95.25 182 CYS A CA 1
ATOM 1542 C C . CYS A 1 182 ? -7.777 7.250 19.172 1.00 95.25 182 CYS A C 1
ATOM 1544 O O . CYS A 1 182 ? -6.882 8.026 18.833 1.00 95.25 182 CYS A O 1
ATOM 1546 N N . LYS A 1 183 ? -8.895 7.064 18.458 1.00 94.62 183 LYS A N 1
ATOM 1547 C CA . LYS A 1 183 ? -9.177 7.774 17.205 1.00 94.62 183 LYS A CA 1
ATOM 1548 C C . LYS A 1 183 ? -9.329 9.276 17.445 1.00 94.62 183 LYS A C 1
ATOM 1550 O O . LYS A 1 183 ? -8.716 10.050 16.729 1.00 94.62 183 LYS A O 1
ATOM 1555 N N . ASP A 1 184 ? -10.048 9.679 18.487 1.00 94.06 184 ASP A N 1
ATOM 1556 C CA . ASP A 1 184 ? -10.313 11.100 18.732 1.00 94.06 184 ASP A CA 1
ATOM 1557 C C . ASP A 1 184 ? -9.047 11.870 19.111 1.00 94.06 184 ASP A C 1
ATOM 1559 O O . ASP A 1 184 ? -8.819 12.976 18.626 1.00 94.06 184 ASP A O 1
ATOM 1563 N N . CYS A 1 185 ? -8.178 11.278 19.939 1.00 94.56 185 CYS A N 1
ATOM 1564 C CA . CYS A 1 185 ? -6.868 11.867 20.209 1.00 94.56 185 CYS A CA 1
ATOM 1565 C C . CYS A 1 185 ? -5.992 11.888 18.950 1.00 94.56 185 CYS A C 1
ATOM 1567 O O . CYS A 1 185 ? -5.251 12.844 18.757 1.00 94.56 185 CYS A O 1
ATOM 1569 N N . TYR A 1 186 ? -6.055 10.846 18.115 1.00 93.88 186 TYR A N 1
ATOM 1570 C CA . TYR A 1 186 ? -5.290 10.781 16.870 1.00 93.88 186 TYR A CA 1
ATOM 1571 C C . TYR A 1 186 ? -5.739 11.860 15.881 1.00 93.88 186 TYR A C 1
ATOM 1573 O O . TYR A 1 186 ? -4.895 12.536 15.308 1.00 93.88 186 TYR A O 1
ATOM 1581 N N . ASP A 1 187 ? -7.044 12.051 15.701 1.00 93.75 187 ASP A N 1
ATOM 1582 C CA . ASP A 1 187 ? -7.600 13.023 14.757 1.00 93.75 187 ASP A CA 1
ATOM 1583 C C . ASP A 1 187 ? -7.280 14.470 15.185 1.00 93.75 187 ASP A C 1
ATOM 1585 O O . ASP A 1 187 ? -7.010 15.306 14.325 1.00 93.75 187 ASP A O 1
ATOM 1589 N N . LYS A 1 188 ? -7.219 14.742 16.500 1.00 94.50 188 LYS A N 1
ATOM 1590 C CA . LYS A 1 188 ? -6.831 16.048 17.076 1.00 94.50 188 LYS A CA 1
ATOM 1591 C C . LYS A 1 188 ? -5.326 16.338 17.062 1.00 94.50 188 LYS A C 1
ATOM 1593 O O . LYS A 1 188 ? -4.937 17.487 17.249 1.00 94.50 188 LYS A O 1
ATOM 1598 N N . GLU A 1 189 ? -4.477 15.324 16.916 1.00 94.19 189 GLU A N 1
ATOM 1599 C CA . GLU A 1 189 ? -3.026 15.519 16.870 1.00 94.19 189 GLU A CA 1
ATOM 1600 C C . GLU A 1 189 ? -2.623 16.169 15.538 1.00 94.19 189 GLU A C 1
ATOM 1602 O O . GLU A 1 189 ? -3.090 15.762 14.479 1.00 94.19 189 GLU A O 1
ATOM 1607 N N . ASN A 1 190 ? -1.733 17.156 15.562 1.00 90.31 190 ASN A N 1
ATOM 1608 C CA . ASN A 1 190 ? -1.261 17.823 14.342 1.00 90.31 190 ASN A CA 1
ATOM 1609 C C . ASN A 1 190 ? 0.152 17.378 13.969 1.00 90.31 190 ASN A C 1
ATOM 1611 O O . ASN A 1 190 ? 0.501 17.349 12.790 1.00 90.31 190 ASN A O 1
ATOM 1615 N N . ASP A 1 191 ? 0.947 16.975 14.959 1.00 90.31 191 ASP A N 1
ATOM 1616 C CA . ASP A 1 191 ? 2.280 16.442 14.738 1.00 90.31 191 ASP A CA 1
ATOM 1617 C C . ASP A 1 191 ? 2.186 15.039 14.119 1.00 90.31 191 ASP A C 1
ATOM 1619 O O . ASP A 1 191 ? 1.684 14.077 14.710 1.00 90.31 191 ASP A O 1
ATOM 1623 N N . ILE A 1 192 ? 2.687 14.914 12.894 1.00 86.69 192 ILE A N 1
ATOM 1624 C CA . ILE A 1 192 ? 2.611 13.672 12.126 1.00 86.69 192 ILE A CA 1
ATOM 1625 C C . ILE A 1 192 ? 3.465 12.563 12.755 1.00 86.69 192 ILE A C 1
ATOM 1627 O O . ILE A 1 192 ? 3.066 11.394 12.729 1.00 86.69 192 ILE A O 1
ATOM 1631 N N . ASN A 1 193 ? 4.596 12.902 13.378 1.00 85.69 193 ASN A N 1
ATOM 1632 C CA . ASN A 1 193 ? 5.423 11.928 14.086 1.00 85.69 193 ASN A CA 1
ATOM 1633 C C . ASN A 1 193 ? 4.674 11.384 15.300 1.00 85.69 193 ASN A C 1
ATOM 1635 O O . ASN A 1 193 ? 4.651 10.168 15.508 1.00 85.69 193 ASN A O 1
ATOM 1639 N N . LYS A 1 194 ? 3.972 12.247 16.043 1.00 90.25 194 LYS A N 1
ATOM 1640 C CA . LYS A 1 194 ? 3.091 11.808 17.135 1.00 90.25 194 LYS A CA 1
ATOM 1641 C C . LYS A 1 194 ? 1.923 10.971 16.621 1.00 90.25 194 LYS A C 1
ATOM 1643 O O . LYS A 1 194 ? 1.655 9.919 17.195 1.00 90.25 194 LYS A O 1
ATOM 1648 N N . LYS A 1 195 ? 1.286 11.334 15.501 1.00 91.88 195 LYS A N 1
ATOM 1649 C CA . LYS A 1 195 ? 0.250 10.497 14.861 1.00 91.88 195 LYS A CA 1
ATOM 1650 C C . LYS A 1 195 ? 0.768 9.101 14.523 1.00 91.88 195 LYS A C 1
ATOM 1652 O O . LYS A 1 195 ? 0.121 8.097 14.839 1.00 91.88 195 LYS A O 1
ATOM 1657 N N . ASN A 1 196 ? 1.935 9.018 13.891 1.00 89.81 196 ASN A N 1
ATOM 1658 C CA . ASN A 1 196 ? 2.556 7.744 13.544 1.00 89.81 196 ASN A CA 1
ATOM 1659 C C . ASN A 1 196 ? 2.910 6.937 14.798 1.00 89.81 196 ASN A C 1
ATOM 1661 O O . ASN A 1 196 ? 2.610 5.744 14.851 1.00 89.81 196 ASN A O 1
ATOM 1665 N N . TYR A 1 197 ? 3.421 7.589 15.842 1.00 89.88 197 TYR A N 1
ATOM 1666 C CA . TYR A 1 197 ? 3.662 6.971 17.145 1.00 89.88 197 TYR A CA 1
ATOM 1667 C C . TYR A 1 197 ? 2.386 6.419 17.779 1.00 89.88 197 TYR A C 1
ATOM 1669 O O . TYR A 1 197 ? 2.340 5.274 18.230 1.00 89.88 197 TYR A O 1
ATOM 1677 N N . MET A 1 198 ? 1.291 7.172 17.734 1.00 91.94 198 MET A N 1
ATOM 1678 C CA . MET A 1 198 ? 0.012 6.708 18.259 1.00 91.94 198 MET A CA 1
ATOM 1679 C C . MET A 1 198 ? -0.487 5.461 17.528 1.00 91.94 198 MET A C 1
ATOM 1681 O O . MET A 1 198 ? -1.001 4.540 18.163 1.00 91.94 198 MET A O 1
ATOM 1685 N N . LYS A 1 199 ? -0.299 5.387 16.208 1.00 91.00 199 LYS A N 1
ATOM 1686 C CA . LYS A 1 199 ? -0.787 4.274 15.384 1.00 91.00 199 LYS A CA 1
ATOM 1687 C C . LYS A 1 199 ? 0.115 3.036 15.420 1.00 91.00 199 LYS A C 1
ATOM 1689 O O . LYS A 1 199 ? -0.395 1.920 15.479 1.00 91.00 199 LYS A O 1
ATOM 1694 N N . TYR A 1 200 ? 1.433 3.218 15.378 1.00 89.50 200 TYR A N 1
ATOM 1695 C CA . TYR A 1 200 ? 2.403 2.129 15.202 1.00 89.50 200 TYR A CA 1
ATOM 1696 C C . TYR A 1 200 ? 3.267 1.861 16.445 1.00 89.50 200 TYR A C 1
ATOM 1698 O O . TYR A 1 200 ? 3.944 0.832 16.505 1.00 89.50 200 TYR A O 1
ATOM 1706 N N . GLY A 1 201 ? 3.236 2.743 17.445 1.00 87.50 201 GLY A N 1
ATOM 1707 C CA . GLY A 1 201 ? 4.148 2.718 18.589 1.00 87.50 201 GLY A CA 1
ATOM 1708 C C . GLY A 1 201 ? 5.590 2.916 18.143 1.00 87.50 201 GLY A C 1
ATOM 1709 O O . GLY A 1 201 ? 5.852 3.709 17.247 1.00 87.50 201 GLY A O 1
ATOM 1710 N N . SER A 1 202 ? 6.526 2.154 18.705 1.00 82.69 202 SER A N 1
ATOM 1711 C CA . SER A 1 202 ? 7.938 2.188 18.289 1.00 82.69 202 SER A CA 1
ATOM 1712 C C . SER A 1 202 ? 8.237 1.431 16.979 1.00 82.69 202 SER A C 1
ATOM 1714 O O . SER A 1 202 ? 9.383 1.407 16.540 1.00 82.69 202 SER A O 1
ATOM 1716 N N . ASN A 1 203 ? 7.239 0.815 16.327 1.00 87.69 203 ASN A N 1
ATOM 1717 C CA . ASN A 1 203 ? 7.416 0.031 15.091 1.00 87.69 203 ASN A CA 1
ATOM 1718 C C . ASN A 1 203 ? 7.313 0.892 13.808 1.00 87.69 203 ASN A C 1
ATOM 1720 O O . ASN A 1 203 ? 6.732 0.476 12.795 1.00 87.69 203 ASN A O 1
ATOM 1724 N N . PHE A 1 204 ? 7.861 2.107 13.835 1.00 89.69 204 PHE A N 1
ATOM 1725 C CA . PHE A 1 204 ? 8.063 2.920 12.637 1.00 89.69 204 PHE A CA 1
ATOM 1726 C C . PHE A 1 204 ? 9.397 3.666 12.701 1.00 89.69 204 PHE A C 1
ATOM 1728 O O . PHE A 1 204 ? 9.958 3.868 13.775 1.00 89.69 204 PHE A O 1
ATOM 1735 N N . LYS A 1 205 ? 9.893 4.074 11.536 1.00 91.00 205 LYS A N 1
ATOM 1736 C CA . LYS A 1 205 ? 11.032 4.976 11.395 1.00 91.00 205 LYS A CA 1
ATOM 1737 C C . LYS A 1 205 ? 10.721 6.046 10.361 1.00 91.00 205 LYS A C 1
ATOM 1739 O O . LYS A 1 205 ? 9.936 5.834 9.433 1.00 91.00 205 LYS A O 1
ATOM 1744 N N . ILE A 1 206 ? 11.384 7.180 10.520 1.00 91.50 206 ILE A N 1
ATOM 1745 C CA . ILE A 1 206 ? 11.387 8.243 9.526 1.00 91.50 206 ILE A CA 1
ATOM 1746 C C . ILE A 1 206 ? 12.529 7.987 8.538 1.00 91.50 206 ILE A C 1
ATOM 1748 O O . ILE A 1 206 ? 13.641 7.619 8.921 1.00 91.50 206 ILE A O 1
ATOM 1752 N N . PHE A 1 207 ? 12.210 8.115 7.257 1.00 92.88 207 PHE A N 1
ATOM 1753 C CA . PHE A 1 207 ? 13.161 8.164 6.160 1.00 92.88 207 PHE A CA 1
ATOM 1754 C C . PHE A 1 207 ? 13.523 9.623 5.933 1.00 92.88 207 PHE A C 1
ATOM 1756 O O . PHE A 1 207 ? 12.710 10.399 5.417 1.00 92.88 207 PHE A O 1
ATOM 1763 N N . SER A 1 208 ? 14.722 9.970 6.370 1.00 92.69 208 SER A N 1
ATOM 1764 C CA . SER A 1 208 ? 15.316 11.288 6.218 1.00 92.69 208 SER A CA 1
ATOM 1765 C C . SER A 1 208 ? 15.855 11.496 4.807 1.00 92.69 208 SER A C 1
ATOM 1767 O O . SER A 1 208 ? 16.083 10.550 4.054 1.00 92.69 208 SER A O 1
ATOM 1769 N N . THR A 1 209 ? 16.107 12.745 4.434 1.00 89.69 209 THR A N 1
ATOM 1770 C CA . THR A 1 209 ? 16.787 13.045 3.162 1.00 89.69 209 THR A CA 1
ATOM 1771 C C . THR A 1 209 ? 18.197 12.465 3.087 1.00 89.69 209 THR A C 1
ATOM 1773 O O . THR A 1 209 ? 18.640 12.094 2.004 1.00 89.69 209 THR A O 1
ATOM 1776 N N . LEU A 1 210 ? 18.888 12.351 4.223 1.00 91.12 210 LEU A N 1
ATOM 1777 C CA . LEU A 1 210 ? 20.231 11.775 4.300 1.00 91.12 210 LEU A CA 1
ATOM 1778 C C . LEU A 1 210 ? 20.236 10.275 3.996 1.00 91.12 210 LEU A C 1
ATOM 1780 O O . LEU A 1 210 ? 21.253 9.749 3.553 1.00 91.12 210 LEU A O 1
ATOM 1784 N N . ASP A 1 211 ? 19.100 9.592 4.157 1.00 92.69 211 ASP A N 1
ATOM 1785 C CA . ASP A 1 211 ? 18.976 8.172 3.818 1.00 92.69 211 ASP A CA 1
ATOM 1786 C C . ASP A 1 211 ? 19.084 7.912 2.317 1.00 92.69 211 ASP A C 1
ATOM 1788 O O . ASP A 1 211 ? 19.334 6.776 1.914 1.00 92.69 211 ASP A O 1
ATOM 1792 N N . TYR A 1 212 ? 18.985 8.955 1.483 1.00 91.50 212 TYR A N 1
ATOM 1793 C CA . TYR A 1 212 ? 19.328 8.832 0.072 1.00 91.50 212 TYR A CA 1
ATOM 1794 C C . TYR A 1 212 ? 20.814 8.538 -0.163 1.00 91.50 212 TYR A C 1
ATOM 1796 O O . TYR A 1 212 ? 21.143 7.966 -1.194 1.00 91.50 212 TYR A O 1
ATOM 1804 N N . ASN A 1 213 ? 21.696 8.828 0.797 1.00 90.44 213 ASN A N 1
ATOM 1805 C CA . ASN A 1 213 ? 23.116 8.484 0.696 1.00 90.44 213 ASN A CA 1
ATOM 1806 C C . ASN A 1 213 ? 23.393 6.989 0.880 1.00 90.44 213 ASN A C 1
ATOM 1808 O O . ASN A 1 213 ? 24.451 6.513 0.480 1.00 90.44 213 ASN A O 1
ATOM 1812 N N . LEU A 1 214 ? 22.447 6.256 1.469 1.00 91.12 214 LEU A N 1
ATOM 1813 C CA . LEU A 1 214 ? 22.533 4.809 1.598 1.00 91.12 214 LEU A CA 1
ATOM 1814 C C . LEU A 1 214 ? 22.190 4.148 0.260 1.00 91.12 214 LEU A C 1
ATOM 1816 O O . LEU A 1 214 ? 21.257 4.590 -0.423 1.00 91.12 214 LEU A O 1
ATOM 1820 N N . ASN A 1 215 ? 22.892 3.070 -0.086 1.00 88.75 215 ASN A N 1
ATOM 1821 C CA . ASN A 1 215 ? 22.519 2.210 -1.212 1.00 88.75 215 ASN A CA 1
ATOM 1822 C C . ASN A 1 215 ? 21.262 1.376 -0.888 1.00 88.75 215 ASN A C 1
ATOM 1824 O O . ASN A 1 215 ? 20.734 1.400 0.231 1.00 88.75 215 ASN A O 1
ATOM 1828 N N . LEU A 1 216 ? 20.734 0.649 -1.876 1.00 88.19 216 LEU A N 1
ATOM 1829 C CA . LEU A 1 216 ? 19.464 -0.058 -1.714 1.00 88.19 216 LEU A CA 1
ATOM 1830 C C . LEU A 1 216 ? 19.524 -1.158 -0.636 1.00 88.19 216 LEU A C 1
ATOM 1832 O O . LEU A 1 216 ? 18.574 -1.306 0.139 1.00 88.19 216 LEU A O 1
ATOM 1836 N N . GLU A 1 217 ? 20.627 -1.903 -0.554 1.00 89.06 217 GLU A N 1
ATOM 1837 C CA . GLU A 1 217 ? 20.827 -2.962 0.445 1.00 89.06 217 GLU A CA 1
ATOM 1838 C C . GLU A 1 217 ? 20.945 -2.404 1.869 1.00 89.06 217 GLU A C 1
ATOM 1840 O O . GLU A 1 217 ? 20.294 -2.894 2.796 1.00 89.06 217 GLU A O 1
ATOM 1845 N N . GLU A 1 218 ? 21.677 -1.308 2.049 1.00 91.81 218 GLU A N 1
ATOM 1846 C CA . GLU A 1 218 ? 21.776 -0.607 3.330 1.00 91.81 218 GLU A CA 1
ATOM 1847 C C . GLU A 1 218 ? 20.404 -0.122 3.815 1.00 91.81 218 GLU A C 1
ATOM 1849 O O . GLU A 1 218 ? 20.051 -0.292 4.988 1.00 91.81 218 GLU A O 1
ATOM 1854 N N . ARG A 1 219 ? 19.576 0.427 2.913 1.00 92.25 219 ARG A N 1
ATOM 1855 C CA . ARG A 1 219 ? 18.205 0.844 3.251 1.00 92.25 219 ARG A CA 1
ATOM 1856 C C . ARG A 1 219 ? 17.321 -0.351 3.601 1.00 92.25 219 ARG A C 1
ATOM 1858 O O . ARG A 1 219 ? 16.561 -0.272 4.572 1.00 92.25 219 ARG A O 1
ATOM 1865 N N . LYS A 1 220 ? 17.424 -1.462 2.861 1.00 90.81 220 LYS A N 1
ATOM 1866 C CA . LYS A 1 220 ? 16.701 -2.707 3.171 1.00 90.81 220 LYS A CA 1
ATOM 1867 C C . LYS A 1 220 ? 17.006 -3.176 4.588 1.00 90.81 220 LYS A C 1
ATOM 1869 O O . LYS A 1 220 ? 16.073 -3.440 5.344 1.00 90.81 220 LYS A O 1
ATOM 1874 N N . ILE A 1 221 ? 18.283 -3.216 4.969 1.00 92.06 221 ILE A N 1
ATOM 1875 C CA . ILE A 1 221 ? 18.723 -3.620 6.310 1.00 92.06 221 ILE A CA 1
ATOM 1876 C C . ILE A 1 221 ? 18.220 -2.629 7.368 1.00 92.06 221 ILE A C 1
ATOM 1878 O O . ILE A 1 221 ? 17.604 -3.036 8.354 1.00 92.06 221 ILE A O 1
ATOM 1882 N N . LYS A 1 222 ? 18.411 -1.321 7.152 1.00 92.81 222 LYS A N 1
ATOM 1883 C CA . LYS A 1 222 ? 18.041 -0.270 8.118 1.00 92.81 222 LYS A CA 1
ATOM 1884 C C . LYS A 1 222 ? 16.549 -0.265 8.476 1.00 92.81 222 LYS A C 1
ATOM 1886 O O . LYS A 1 222 ? 16.190 0.071 9.617 1.00 92.81 222 LYS A O 1
ATOM 1891 N N . TYR A 1 223 ? 15.691 -0.609 7.514 1.00 92.25 223 TYR A N 1
ATOM 1892 C CA . TYR A 1 223 ? 14.237 -0.470 7.620 1.00 92.25 223 TYR A CA 1
ATOM 1893 C C . TYR A 1 223 ? 13.437 -1.780 7.580 1.00 92.25 223 TYR A C 1
ATOM 1895 O O . TYR A 1 223 ? 12.209 -1.718 7.613 1.00 92.25 223 TYR A O 1
ATOM 1903 N N . LYS A 1 224 ? 14.095 -2.944 7.542 1.00 89.12 224 LYS A N 1
ATOM 1904 C CA . LYS A 1 224 ? 13.479 -4.272 7.359 1.00 89.12 224 LYS A CA 1
ATOM 1905 C C . LYS A 1 224 ? 12.204 -4.513 8.182 1.00 89.12 224 LYS A C 1
ATOM 1907 O O . LYS A 1 224 ? 11.213 -4.986 7.635 1.00 89.12 224 LYS A O 1
ATOM 1912 N N . ASP A 1 225 ? 12.217 -4.125 9.457 1.00 87.56 225 ASP A N 1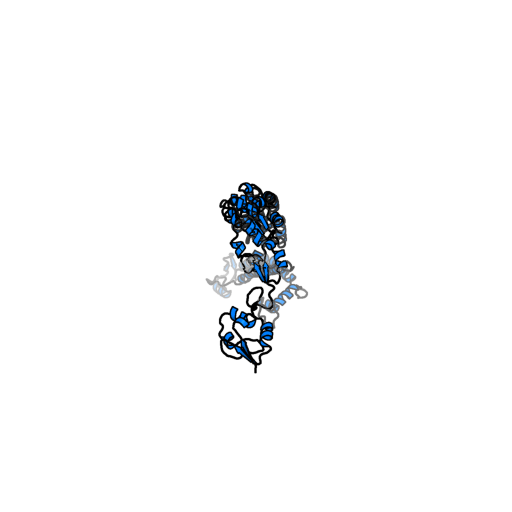
ATOM 1913 C CA . ASP A 1 225 ? 11.151 -4.434 10.422 1.00 87.56 225 ASP A CA 1
ATOM 1914 C C . ASP A 1 225 ? 10.268 -3.226 10.785 1.00 87.56 225 ASP A C 1
ATOM 1916 O O . ASP A 1 225 ? 9.513 -3.254 11.761 1.00 87.56 225 ASP A O 1
ATOM 1920 N N . TYR A 1 226 ? 10.358 -2.135 10.019 1.00 88.44 226 TYR A N 1
ATOM 1921 C CA . TYR A 1 226 ? 9.716 -0.868 10.359 1.00 88.44 226 TYR A CA 1
ATOM 1922 C C . TYR A 1 226 ? 8.712 -0.415 9.306 1.00 88.44 226 TYR A C 1
ATOM 1924 O O . TYR A 1 226 ? 8.904 -0.565 8.101 1.00 88.44 226 TYR A O 1
ATOM 1932 N N . ASN A 1 227 ? 7.649 0.250 9.764 1.00 89.50 227 ASN A N 1
ATOM 1933 C CA . ASN A 1 227 ? 6.886 1.121 8.878 1.00 89.50 227 ASN A CA 1
ATOM 1934 C C . ASN A 1 227 ? 7.720 2.370 8.581 1.00 89.50 227 ASN A C 1
ATOM 1936 O O . ASN A 1 227 ? 8.186 3.032 9.504 1.00 89.50 227 ASN A O 1
ATOM 1940 N N . ILE A 1 228 ? 7.897 2.693 7.306 1.00 93.06 228 ILE A N 1
ATOM 1941 C CA . ILE A 1 228 ? 8.764 3.787 6.875 1.00 93.06 228 ILE A CA 1
ATOM 1942 C C . ILE A 1 228 ? 7.896 4.962 6.435 1.00 93.06 228 ILE A C 1
ATOM 1944 O O . ILE A 1 228 ? 6.988 4.781 5.622 1.00 93.06 228 ILE A O 1
ATOM 1948 N N . PHE A 1 229 ? 8.187 6.162 6.927 1.00 92.19 229 PHE A N 1
ATOM 1949 C CA . PHE A 1 229 ? 7.518 7.393 6.502 1.00 92.19 229 PHE A CA 1
ATOM 1950 C C . PHE A 1 229 ? 8.540 8.405 6.018 1.00 92.19 229 PHE A C 1
ATOM 1952 O O . PHE A 1 229 ? 9.560 8.606 6.666 1.00 92.19 229 PHE A O 1
ATOM 1959 N N . CYS A 1 230 ? 8.279 9.032 4.876 1.00 92.06 230 CYS A N 1
ATOM 1960 C CA . CYS A 1 230 ? 9.149 10.079 4.362 1.00 92.06 230 CYS A CA 1
ATOM 1961 C C . CYS A 1 230 ? 9.064 11.326 5.243 1.00 92.06 230 CYS A C 1
ATOM 1963 O O . CYS A 1 230 ? 7.969 11.827 5.474 1.00 92.06 230 CYS A O 1
ATOM 1965 N N . GLU A 1 231 ? 10.209 11.859 5.657 1.00 91.00 231 GLU A N 1
ATOM 1966 C CA . GLU A 1 231 ? 10.309 13.103 6.425 1.00 91.00 231 GLU A CA 1
ATOM 1967 C C . GLU A 1 231 ? 9.661 14.299 5.710 1.00 91.00 231 GLU A C 1
ATOM 1969 O O . GLU A 1 231 ? 8.937 15.074 6.324 1.00 91.00 231 GLU A O 1
ATOM 1974 N N . LYS A 1 232 ? 9.883 14.433 4.394 1.00 90.44 232 LYS A N 1
ATOM 1975 C CA . LYS A 1 232 ? 9.423 15.595 3.616 1.00 90.44 232 LYS A CA 1
ATOM 1976 C C . LYS A 1 232 ? 7.917 15.608 3.382 1.00 90.44 232 LYS A C 1
ATOM 1978 O O . LYS A 1 232 ? 7.256 16.607 3.631 1.00 90.44 232 LYS A O 1
ATOM 1983 N N . CYS A 1 233 ? 7.382 14.516 2.840 1.00 90.19 233 CYS A N 1
ATOM 1984 C CA . CYS A 1 233 ? 5.990 14.473 2.384 1.00 90.19 233 CYS A CA 1
ATOM 1985 C C . CYS A 1 233 ? 5.078 13.638 3.286 1.00 90.19 233 CYS A C 1
ATOM 1987 O O . CYS A 1 233 ? 3.899 13.490 2.977 1.00 90.19 233 CYS A O 1
ATOM 1989 N N . ASN A 1 234 ? 5.609 13.040 4.358 1.00 87.00 234 ASN A N 1
ATOM 1990 C CA . ASN A 1 234 ? 4.874 12.215 5.323 1.00 87.00 234 ASN A CA 1
ATOM 1991 C C . ASN A 1 234 ? 4.173 10.979 4.746 1.00 87.00 234 ASN A C 1
ATOM 1993 O O . ASN A 1 234 ? 3.432 10.278 5.440 1.00 87.00 234 ASN A O 1
ATOM 1997 N N . ASN A 1 235 ? 4.439 10.663 3.482 1.00 89.50 235 ASN A N 1
ATOM 1998 C CA . ASN A 1 235 ? 3.879 9.492 2.842 1.00 89.50 235 ASN A CA 1
ATOM 1999 C C . ASN A 1 235 ? 4.625 8.237 3.274 1.00 89.50 235 ASN A C 1
ATOM 2001 O O . ASN A 1 235 ? 5.849 8.226 3.447 1.00 89.50 235 ASN A O 1
ATOM 2005 N N . LYS A 1 236 ? 3.859 7.156 3.420 1.00 90.31 236 LYS A N 1
ATOM 2006 C CA . LYS A 1 236 ? 4.409 5.838 3.707 1.00 90.31 236 LYS A CA 1
ATOM 2007 C C . LYS A 1 236 ? 5.277 5.382 2.534 1.00 90.31 236 LYS A C 1
ATOM 2009 O O . LYS A 1 236 ? 4.827 5.376 1.389 1.00 90.31 236 LYS A O 1
ATOM 2014 N N . ILE A 1 237 ? 6.504 4.973 2.832 1.00 90.38 237 ILE A N 1
ATOM 2015 C CA . ILE A 1 237 ? 7.416 4.368 1.865 1.00 90.38 237 ILE A CA 1
ATOM 2016 C C . ILE A 1 237 ? 7.178 2.859 1.884 1.00 90.38 237 ILE A C 1
ATOM 2018 O O . ILE A 1 237 ? 7.270 2.203 2.921 1.00 90.38 237 ILE A O 1
ATOM 2022 N N . TYR A 1 238 ? 6.837 2.317 0.720 1.00 80.38 238 TYR A N 1
ATOM 2023 C CA . TYR A 1 238 ? 6.685 0.880 0.499 1.00 80.38 238 TYR A CA 1
ATOM 2024 C C . TYR A 1 238 ? 7.947 0.310 -0.161 1.00 80.38 238 TYR A C 1
ATOM 2026 O O . TYR A 1 238 ? 8.755 1.095 -0.642 1.00 80.38 238 TYR A O 1
ATOM 2034 N N . LYS A 1 239 ? 8.061 -1.032 -0.179 1.00 74.38 239 LYS A N 1
ATOM 2035 C CA . LYS A 1 239 ? 8.961 -1.996 -0.881 1.00 74.38 239 LYS A CA 1
ATOM 2036 C C . LYS A 1 239 ? 10.207 -1.527 -1.663 1.00 74.38 239 LYS A C 1
ATOM 2038 O O . LYS A 1 239 ? 11.154 -2.291 -1.765 1.00 74.38 239 LYS A O 1
ATOM 2043 N N . TYR A 1 240 ? 10.203 -0.337 -2.238 1.00 77.81 240 TYR A N 1
ATOM 2044 C CA . TYR A 1 240 ? 11.274 0.252 -3.028 1.00 77.81 240 TYR A CA 1
ATOM 2045 C C . TYR A 1 240 ? 12.309 1.026 -2.198 1.00 77.81 240 TYR A C 1
ATOM 2047 O O . TYR A 1 240 ? 13.346 1.388 -2.731 1.00 77.81 240 TYR A O 1
ATOM 2055 N N . TYR A 1 241 ? 12.050 1.283 -0.908 1.00 88.19 241 TYR A N 1
ATOM 2056 C CA . TYR A 1 241 ? 12.988 1.966 0.002 1.00 88.19 241 TYR A CA 1
ATOM 2057 C C . TYR A 1 241 ? 13.450 3.358 -0.484 1.00 88.19 241 TYR A C 1
ATOM 2059 O O . TYR A 1 241 ? 14.547 3.818 -0.176 1.00 88.19 241 TYR A O 1
ATOM 2067 N N . TYR A 1 242 ? 12.583 4.057 -1.217 1.00 90.50 242 TYR A N 1
ATOM 2068 C CA . TYR A 1 242 ? 12.707 5.478 -1.536 1.00 90.50 242 TYR A CA 1
ATOM 2069 C C . TYR A 1 242 ? 11.317 6.119 -1.578 1.00 90.50 242 TYR A C 1
ATOM 2071 O O . TYR A 1 242 ? 10.305 5.442 -1.793 1.00 90.50 242 TYR A O 1
ATOM 2079 N N . CYS A 1 243 ? 11.231 7.434 -1.372 1.00 93.25 243 CYS A N 1
ATOM 2080 C CA . CYS A 1 243 ? 9.941 8.109 -1.434 1.00 93.25 243 CYS A CA 1
ATOM 2081 C C . CYS A 1 243 ? 9.506 8.340 -2.885 1.00 93.25 243 CYS A C 1
ATOM 2083 O O . CYS A 1 243 ? 10.060 9.196 -3.571 1.00 93.25 243 CYS A O 1
ATOM 2085 N N . LYS A 1 244 ? 8.464 7.626 -3.334 1.00 92.50 244 LYS A N 1
ATOM 2086 C CA . LYS A 1 244 ? 7.908 7.778 -4.688 1.00 92.50 244 LYS A CA 1
ATOM 2087 C C . LYS A 1 244 ? 7.394 9.194 -4.967 1.00 92.50 244 LYS A C 1
ATOM 2089 O O . LYS A 1 244 ? 7.601 9.683 -6.068 1.00 92.50 244 LYS A O 1
ATOM 2094 N N . ASN A 1 245 ? 6.772 9.841 -3.982 1.00 91.81 245 ASN A N 1
ATOM 2095 C CA . ASN A 1 245 ? 6.192 11.174 -4.165 1.00 91.81 245 ASN A CA 1
ATOM 2096 C C . ASN A 1 245 ? 7.287 12.236 -4.316 1.00 91.81 245 ASN A C 1
ATOM 2098 O O . ASN A 1 245 ? 7.281 12.986 -5.286 1.00 91.81 245 ASN A O 1
ATOM 2102 N N . CYS A 1 246 ? 8.301 12.219 -3.444 1.00 92.81 246 CYS A N 1
ATOM 2103 C CA . CYS A 1 246 ? 9.460 13.095 -3.624 1.00 92.81 246 CYS A CA 1
ATOM 2104 C C . CYS A 1 246 ? 10.207 12.782 -4.928 1.00 92.81 246 CYS A C 1
ATOM 2106 O O . CYS A 1 246 ? 10.669 13.695 -5.598 1.00 92.81 246 CYS A O 1
ATOM 2108 N N . TYR A 1 247 ? 10.313 11.504 -5.308 1.00 91.75 247 TYR A N 1
ATOM 2109 C CA . TYR A 1 247 ? 10.921 11.111 -6.579 1.00 91.75 247 TYR A CA 1
ATOM 2110 C C . TYR A 1 247 ? 10.142 11.653 -7.784 1.00 91.75 247 TYR A C 1
ATOM 2112 O O . TYR A 1 247 ? 10.757 12.082 -8.750 1.00 91.75 247 TYR A O 1
ATOM 2120 N N . SER A 1 248 ? 8.805 11.642 -7.763 1.00 91.19 248 SER A N 1
ATOM 2121 C CA . SER A 1 248 ? 8.006 12.175 -8.874 1.00 91.19 248 SER A CA 1
ATOM 2122 C C . SER A 1 248 ? 8.114 13.692 -9.012 1.00 91.19 248 SER A C 1
ATOM 2124 O O . SER A 1 248 ? 8.098 14.181 -10.138 1.00 91.19 248 SER A O 1
ATOM 2126 N N . GLU A 1 249 ? 8.245 14.407 -7.894 1.00 92.69 249 GLU A N 1
ATOM 2127 C CA . GLU A 1 249 ? 8.384 15.869 -7.858 1.00 92.69 249 GLU A CA 1
ATOM 2128 C C . GLU A 1 249 ? 9.788 16.353 -8.249 1.00 92.69 249 GLU A C 1
ATOM 2130 O O . GLU A 1 249 ? 9.931 17.469 -8.737 1.00 92.69 249 GLU A O 1
ATOM 2135 N N . GLU A 1 250 ? 10.824 15.531 -8.059 1.00 93.50 250 GLU A N 1
ATOM 2136 C CA . GLU A 1 250 ? 12.197 15.897 -8.415 1.00 93.50 250 GLU A CA 1
ATOM 2137 C C . GLU A 1 250 ? 12.348 16.091 -9.933 1.00 93.50 250 GLU A C 1
ATOM 2139 O O . GLU A 1 250 ? 11.949 15.247 -10.737 1.00 93.50 250 GLU A O 1
ATOM 2144 N N . THR A 1 251 ? 12.947 17.198 -10.356 1.00 90.62 251 THR A N 1
ATOM 2145 C CA . THR A 1 251 ? 13.161 17.514 -11.777 1.00 90.62 251 THR A CA 1
ATOM 2146 C C . THR A 1 251 ? 14.583 17.204 -12.223 1.00 90.62 251 THR A C 1
ATOM 2148 O O . THR A 1 251 ? 14.808 16.886 -13.391 1.00 90.62 251 THR A O 1
ATOM 2151 N N . ASP A 1 252 ? 15.544 17.263 -11.301 1.00 90.88 252 ASP A N 1
ATOM 2152 C CA . ASP A 1 252 ? 16.935 16.925 -11.570 1.00 90.88 252 ASP A CA 1
ATOM 2153 C C . ASP A 1 252 ? 17.073 15.411 -11.763 1.00 90.88 252 ASP A C 1
ATOM 2155 O O . ASP A 1 252 ? 16.742 14.595 -10.897 1.00 90.88 252 ASP A O 1
ATOM 2159 N N . THR A 1 253 ? 17.552 15.020 -12.942 1.00 87.44 253 THR A N 1
ATOM 2160 C CA . THR A 1 253 ? 17.594 13.605 -13.307 1.00 87.44 253 THR A CA 1
ATOM 2161 C C . THR A 1 253 ? 18.677 12.839 -12.546 1.00 87.44 253 THR A C 1
ATOM 2163 O O . THR A 1 253 ? 18.439 11.698 -12.155 1.00 87.44 253 THR A O 1
ATOM 2166 N N . ILE A 1 254 ? 19.811 13.477 -12.246 1.00 85.75 254 ILE A N 1
ATOM 2167 C CA . ILE A 1 254 ? 20.890 12.874 -11.452 1.00 85.75 254 ILE A CA 1
ATOM 2168 C C . ILE A 1 254 ? 20.405 12.667 -10.017 1.00 85.75 254 ILE A C 1
ATOM 2170 O O . ILE A 1 254 ? 20.582 11.590 -9.445 1.00 85.75 254 ILE A O 1
ATOM 2174 N N . LYS A 1 255 ? 19.707 13.656 -9.443 1.00 89.81 255 LYS A N 1
ATOM 2175 C CA . LYS A 1 255 ? 19.086 13.489 -8.120 1.00 89.81 255 LYS A CA 1
ATOM 2176 C C . LYS A 1 255 ? 18.047 12.377 -8.118 1.00 89.81 255 LYS A C 1
ATOM 2178 O O . LYS A 1 255 ? 18.024 11.592 -7.176 1.00 89.81 255 LYS A O 1
ATOM 2183 N N . LYS A 1 256 ? 17.230 12.239 -9.168 1.00 91.50 256 LYS A N 1
ATOM 2184 C CA . LYS A 1 256 ? 16.294 11.108 -9.307 1.00 91.50 256 LYS A CA 1
ATOM 2185 C C . LYS A 1 256 ? 17.004 9.758 -9.266 1.00 91.50 256 LYS A C 1
ATOM 2187 O O . LYS A 1 256 ? 16.539 8.854 -8.567 1.00 91.50 256 LYS A O 1
ATOM 2192 N N . HIS A 1 257 ? 18.114 9.615 -9.988 1.00 89.44 257 HIS A N 1
ATOM 2193 C CA . HIS A 1 257 ? 18.923 8.390 -9.977 1.00 89.44 257 HIS A CA 1
ATOM 2194 C C . HIS A 1 257 ? 19.439 8.094 -8.567 1.00 89.44 257 HIS A C 1
ATOM 2196 O O . HIS A 1 257 ? 19.201 7.007 -8.037 1.00 89.44 257 HIS A O 1
ATOM 2202 N N . TYR A 1 258 ? 20.012 9.108 -7.917 1.00 89.81 258 TYR A N 1
ATOM 2203 C CA . TYR A 1 258 ? 20.498 9.032 -6.541 1.00 89.81 258 TYR A CA 1
ATOM 2204 C C . TYR A 1 258 ? 19.395 8.684 -5.531 1.00 89.81 258 TYR A C 1
ATOM 2206 O O . TYR A 1 258 ? 19.572 7.875 -4.623 1.00 89.81 258 TYR A O 1
ATOM 2214 N N . MET A 1 259 ? 18.192 9.227 -5.700 1.00 91.44 259 MET A N 1
ATOM 2215 C CA . MET A 1 259 ? 17.069 8.907 -4.823 1.00 91.44 259 MET A CA 1
ATOM 2216 C C . MET A 1 259 ? 16.666 7.434 -4.925 1.00 91.44 259 MET A C 1
ATOM 2218 O O . MET A 1 259 ? 16.337 6.818 -3.907 1.00 91.44 259 MET A O 1
ATOM 2222 N N . LYS A 1 260 ? 16.707 6.860 -6.132 1.00 90.88 260 LYS A N 1
ATOM 2223 C CA . LYS A 1 260 ? 16.314 5.469 -6.383 1.00 90.88 260 LYS A CA 1
ATOM 2224 C C . LYS A 1 260 ? 17.377 4.470 -5.910 1.00 90.88 260 LYS A C 1
ATOM 2226 O O . LYS A 1 260 ? 17.017 3.500 -5.248 1.00 90.88 260 LYS A O 1
ATOM 2231 N N . TYR A 1 261 ? 18.654 4.738 -6.189 1.00 90.00 261 TYR A N 1
ATOM 2232 C CA . TYR A 1 261 ? 19.752 3.770 -6.020 1.00 90.00 261 TYR A CA 1
ATOM 2233 C C . TYR A 1 261 ? 20.854 4.186 -5.033 1.00 90.00 261 TYR A C 1
ATOM 2235 O O . TYR A 1 261 ? 21.755 3.408 -4.732 1.00 90.00 261 TYR A O 1
ATOM 2243 N N . GLY A 1 262 ? 20.783 5.398 -4.488 1.00 87.50 262 GLY A N 1
ATOM 2244 C CA . GLY A 1 262 ? 21.862 5.984 -3.693 1.00 87.50 262 GLY A CA 1
ATOM 2245 C C . GLY A 1 262 ? 23.080 6.286 -4.554 1.00 87.50 262 GLY A C 1
ATOM 2246 O O . GLY A 1 262 ? 22.940 6.633 -5.723 1.00 87.50 262 GLY A O 1
ATOM 2247 N N . SER A 1 263 ? 24.278 6.130 -3.997 1.00 84.06 263 SER A N 1
ATOM 2248 C CA . SER A 1 263 ? 25.533 6.290 -4.749 1.00 84.06 263 SER A CA 1
ATOM 2249 C C . SER A 1 263 ? 25.879 5.082 -5.629 1.00 84.06 263 SER A C 1
ATOM 2251 O O . SER A 1 263 ? 26.840 5.146 -6.389 1.00 84.06 263 SER A O 1
ATOM 2253 N N . ASN A 1 264 ? 25.135 3.973 -5.525 1.00 88.75 264 ASN A N 1
ATOM 2254 C CA . ASN A 1 264 ? 25.467 2.703 -6.174 1.00 88.75 264 ASN A CA 1
ATOM 2255 C C . ASN A 1 264 ? 24.759 2.516 -7.529 1.00 88.75 264 ASN A C 1
ATOM 2257 O O . ASN A 1 264 ? 24.140 1.484 -7.786 1.00 88.75 264 ASN A O 1
ATOM 2261 N N . PHE A 1 265 ? 24.842 3.515 -8.411 1.00 89.75 265 PHE A N 1
ATOM 2262 C CA . PHE A 1 265 ? 24.379 3.393 -9.797 1.00 89.75 265 PHE A CA 1
ATOM 2263 C C . PHE A 1 265 ? 25.509 3.629 -10.798 1.00 89.75 265 PHE A C 1
ATOM 2265 O O . PHE A 1 265 ? 26.432 4.406 -10.558 1.00 89.75 265 PHE A O 1
ATOM 2272 N N . GLY A 1 266 ? 25.413 2.955 -11.941 1.00 89.50 266 GLY A N 1
ATOM 2273 C CA . GLY A 1 266 ? 26.339 3.094 -13.054 1.00 89.50 266 GLY A CA 1
ATOM 2274 C C . GLY A 1 266 ? 25.822 4.082 -14.094 1.00 89.50 266 GLY A C 1
ATOM 2275 O O . GLY A 1 266 ? 24.616 4.207 -14.318 1.00 89.50 266 GLY A O 1
ATOM 2276 N N . ILE A 1 267 ? 26.744 4.745 -14.785 1.00 90.25 267 ILE A N 1
ATOM 2277 C CA . ILE A 1 267 ? 26.443 5.542 -15.976 1.00 90.25 267 ILE A CA 1
ATOM 2278 C C . ILE A 1 267 ? 27.046 4.822 -17.182 1.00 90.25 267 ILE A C 1
ATOM 2280 O O . ILE A 1 267 ? 28.254 4.594 -17.235 1.00 90.25 267 ILE A O 1
ATOM 2284 N N . LEU A 1 268 ? 26.198 4.457 -18.145 1.00 89.56 268 LEU A N 1
ATOM 2285 C CA . LEU A 1 268 ? 26.616 3.964 -19.451 1.00 89.56 268 LEU A CA 1
ATOM 2286 C C . LEU A 1 268 ? 26.974 5.163 -20.327 1.00 89.56 268 LEU A C 1
ATOM 2288 O O . LEU A 1 268 ? 26.085 5.862 -20.834 1.00 89.56 268 LEU A O 1
ATOM 2292 N N . SER A 1 269 ? 28.275 5.375 -20.491 1.00 89.19 269 SER A N 1
ATOM 2293 C CA . SER A 1 269 ? 28.824 6.433 -21.334 1.00 89.19 269 SER A CA 1
ATOM 2294 C C . SER A 1 269 ? 28.873 6.027 -22.806 1.00 89.19 269 SER A C 1
ATOM 2296 O O . SER A 1 269 ? 28.740 4.853 -23.157 1.00 89.19 269 SER A O 1
ATOM 2298 N N . ILE A 1 270 ? 29.111 6.992 -23.696 1.00 84.19 270 ILE A N 1
ATOM 2299 C CA . ILE A 1 270 ? 29.309 6.702 -25.129 1.00 84.19 270 ILE A CA 1
ATOM 2300 C C . ILE A 1 270 ? 30.522 5.785 -25.357 1.00 84.19 270 ILE A C 1
ATOM 2302 O O . ILE A 1 270 ? 30.481 4.916 -26.228 1.00 84.19 270 ILE A O 1
ATOM 2306 N N . LEU A 1 271 ? 31.583 5.945 -24.561 1.00 85.44 271 LEU A N 1
ATOM 2307 C CA . LEU A 1 271 ? 32.802 5.138 -24.667 1.00 85.44 271 LEU A CA 1
ATOM 2308 C C . LEU A 1 271 ? 32.543 3.659 -24.356 1.00 85.44 271 LEU A C 1
ATOM 2310 O O . LEU A 1 271 ? 33.181 2.780 -24.935 1.00 85.44 271 LEU A O 1
ATOM 2314 N N . ASP A 1 272 ? 31.552 3.376 -23.510 1.00 86.88 272 ASP A N 1
ATOM 2315 C CA . ASP A 1 272 ? 31.184 2.013 -23.129 1.00 86.88 272 ASP A CA 1
ATOM 2316 C C . ASP A 1 272 ? 30.550 1.218 -24.271 1.00 86.88 272 ASP A C 1
ATOM 2318 O O . ASP A 1 272 ? 30.478 -0.007 -24.197 1.00 86.88 272 ASP A O 1
ATOM 2322 N N . TYR A 1 273 ? 30.133 1.869 -25.362 1.00 83.75 273 TYR A N 1
ATOM 2323 C CA . TYR A 1 273 ? 29.674 1.163 -26.559 1.00 83.75 273 TYR A CA 1
ATOM 2324 C C . TYR A 1 273 ? 30.799 0.439 -27.310 1.00 83.75 273 TYR A C 1
ATOM 2326 O O . TYR A 1 273 ? 30.507 -0.450 -28.105 1.00 83.75 273 TYR A O 1
ATOM 2334 N N . ASN A 1 274 ? 32.067 0.737 -27.022 1.00 84.25 274 ASN A N 1
ATOM 2335 C CA . ASN A 1 274 ? 33.195 -0.014 -27.580 1.00 84.25 274 ASN A CA 1
ATOM 2336 C C . ASN A 1 274 ? 33.447 -1.340 -26.845 1.00 84.25 274 ASN A C 1
ATOM 2338 O O . ASN A 1 274 ? 34.069 -2.244 -27.408 1.00 84.25 274 ASN A O 1
ATOM 2342 N N . LEU A 1 275 ? 32.940 -1.475 -25.615 1.00 86.25 275 LEU A N 1
ATOM 2343 C CA . LEU A 1 275 ? 33.042 -2.701 -24.832 1.00 86.25 275 LEU A CA 1
ATOM 2344 C C . LEU A 1 275 ? 32.138 -3.786 -25.419 1.00 86.25 275 LEU A C 1
ATOM 2346 O O . LEU A 1 275 ? 30.991 -3.527 -25.805 1.00 86.25 275 LEU A O 1
ATOM 2350 N N . ASN A 1 276 ? 32.630 -5.021 -25.459 1.00 83.06 276 ASN A N 1
ATOM 2351 C CA . ASN A 1 276 ? 31.798 -6.174 -25.784 1.00 83.06 276 ASN A CA 1
ATOM 2352 C C . ASN A 1 276 ? 30.797 -6.472 -24.646 1.00 83.06 276 ASN A C 1
ATOM 2354 O O . ASN A 1 276 ? 30.885 -5.930 -23.543 1.00 83.06 276 ASN A O 1
ATOM 2358 N N . LEU A 1 277 ? 29.809 -7.334 -24.904 1.00 81.81 277 LEU A N 1
ATOM 2359 C CA . LEU A 1 277 ? 28.767 -7.647 -23.917 1.00 81.81 277 LEU A CA 1
ATOM 2360 C C . LEU A 1 277 ? 29.329 -8.194 -22.596 1.00 81.81 277 LEU A C 1
ATOM 2362 O O . LEU A 1 277 ? 28.866 -7.786 -21.536 1.00 81.81 277 LEU A O 1
ATOM 2366 N N . LYS A 1 278 ? 30.345 -9.064 -22.642 1.00 85.44 278 LYS A N 1
ATOM 2367 C CA . LYS A 1 278 ? 30.960 -9.646 -21.439 1.00 85.44 278 LYS A CA 1
ATOM 2368 C C . LYS A 1 278 ? 31.657 -8.576 -20.594 1.00 85.44 278 LYS A C 1
ATOM 2370 O O . LYS A 1 278 ? 31.522 -8.572 -19.375 1.00 85.44 278 LYS A O 1
ATOM 2375 N N . GLU A 1 279 ? 32.352 -7.645 -21.238 1.00 88.25 279 GLU A N 1
ATOM 2376 C CA . GLU A 1 279 ? 32.990 -6.502 -20.577 1.00 88.25 279 GLU A CA 1
ATOM 2377 C C . GLU A 1 279 ? 31.961 -5.556 -19.950 1.00 88.25 279 GLU A C 1
ATOM 2379 O O . GLU A 1 279 ? 32.144 -5.126 -18.814 1.00 88.25 279 GLU A O 1
ATOM 2384 N N . LYS A 1 280 ? 30.847 -5.272 -20.643 1.00 88.12 280 LYS A N 1
ATOM 2385 C CA . LYS A 1 280 ? 29.741 -4.470 -20.089 1.00 88.12 280 LYS A CA 1
ATOM 2386 C C . LYS A 1 280 ? 29.115 -5.145 -18.869 1.00 88.12 280 LYS A C 1
ATOM 2388 O O . LYS A 1 280 ? 28.869 -4.475 -17.868 1.00 88.12 280 LYS A O 1
ATOM 2393 N N . MET A 1 281 ? 28.884 -6.459 -18.937 1.00 85.56 281 MET A N 1
ATOM 2394 C CA . MET A 1 281 ? 28.365 -7.237 -17.810 1.00 85.56 281 MET A CA 1
ATOM 2395 C C . MET A 1 281 ? 29.264 -7.106 -16.586 1.00 85.56 281 MET A C 1
ATOM 2397 O O . MET A 1 281 ? 28.760 -6.823 -15.505 1.00 85.56 281 MET A O 1
ATOM 2401 N N . GLU A 1 282 ? 30.576 -7.262 -16.760 1.00 89.19 282 GLU A N 1
ATOM 2402 C CA . GLU A 1 282 ? 31.525 -7.177 -15.650 1.00 89.19 282 GLU A CA 1
ATOM 2403 C C . GLU A 1 282 ? 31.645 -5.747 -15.108 1.00 89.19 282 GLU A C 1
ATOM 2405 O O . GLU A 1 282 ? 31.572 -5.545 -13.897 1.00 89.19 282 GLU A O 1
ATOM 2410 N N . LYS A 1 283 ? 31.728 -4.737 -15.990 1.00 89.88 283 LYS A N 1
ATOM 2411 C CA . LYS A 1 283 ? 31.811 -3.322 -15.595 1.00 89.88 283 LYS A CA 1
ATOM 2412 C C . LYS A 1 283 ? 30.626 -2.898 -14.730 1.00 89.88 283 LYS A C 1
ATOM 2414 O O . LYS A 1 283 ? 30.811 -2.157 -13.767 1.00 89.88 283 LYS A O 1
ATOM 2419 N N . PHE A 1 284 ? 29.415 -3.337 -15.083 1.00 89.94 284 PHE A N 1
ATOM 2420 C CA . PHE A 1 284 ? 28.195 -2.888 -14.415 1.00 89.94 284 PHE A CA 1
ATOM 2421 C C . PHE A 1 284 ? 27.602 -3.884 -13.408 1.00 89.94 284 PHE A C 1
ATOM 2423 O O . PHE A 1 284 ? 26.526 -3.636 -12.868 1.00 89.94 284 PHE A O 1
ATOM 2430 N N . ARG A 1 285 ? 28.300 -4.987 -13.120 1.00 86.44 285 ARG A N 1
ATOM 2431 C CA . ARG A 1 285 ? 27.802 -6.111 -12.310 1.00 86.44 285 ARG A CA 1
ATOM 2432 C C . ARG A 1 285 ? 27.303 -5.732 -10.914 1.00 86.44 285 ARG A C 1
ATOM 2434 O O . ARG A 1 285 ? 26.375 -6.359 -10.416 1.00 86.44 285 ARG A O 1
ATOM 2441 N N . ASN A 1 286 ? 27.944 -4.749 -10.286 1.00 86.62 286 ASN A N 1
ATOM 2442 C CA . ASN A 1 286 ? 27.728 -4.406 -8.876 1.00 86.62 286 ASN A CA 1
ATOM 2443 C C . ASN A 1 286 ? 26.847 -3.165 -8.668 1.00 86.62 286 ASN A C 1
ATOM 2445 O O . ASN A 1 286 ? 26.648 -2.753 -7.525 1.00 86.62 286 ASN A O 1
ATOM 2449 N N . PHE A 1 287 ? 26.336 -2.558 -9.742 1.00 89.38 287 PHE A N 1
ATOM 2450 C CA . PHE A 1 287 ? 25.443 -1.409 -9.626 1.00 89.38 287 PHE A CA 1
ATOM 2451 C C . PHE A 1 287 ? 23.990 -1.851 -9.481 1.00 89.38 287 PHE A C 1
ATOM 2453 O O . PHE A 1 287 ? 23.534 -2.761 -10.170 1.00 89.38 287 PHE A O 1
ATOM 2460 N N . ASP A 1 288 ? 23.245 -1.142 -8.634 1.00 86.94 288 ASP A N 1
ATOM 2461 C CA . ASP A 1 288 ? 21.818 -1.396 -8.411 1.00 86.94 288 ASP A CA 1
ATOM 2462 C C . ASP A 1 288 ? 20.951 -0.912 -9.588 1.00 86.94 288 ASP A C 1
ATOM 2464 O O . ASP A 1 288 ? 19.830 -1.381 -9.780 1.00 86.94 288 ASP A O 1
ATOM 2468 N N . GLY A 1 289 ? 21.474 0.022 -10.387 1.00 89.00 289 GLY A N 1
ATOM 2469 C CA . GLY A 1 289 ? 20.845 0.520 -11.605 1.00 89.00 289 GLY A CA 1
ATOM 2470 C C . GLY A 1 289 ? 21.862 1.154 -12.548 1.00 89.00 289 GLY A C 1
ATOM 2471 O O . GLY A 1 289 ? 22.904 1.645 -12.114 1.00 89.00 289 GLY A O 1
ATOM 2472 N N . ILE A 1 290 ? 21.566 1.143 -13.848 1.00 91.38 290 ILE A N 1
ATOM 2473 C CA . ILE A 1 290 ? 22.431 1.709 -14.890 1.00 91.38 290 ILE A CA 1
ATOM 2474 C C . ILE A 1 290 ? 21.629 2.738 -15.678 1.00 91.38 290 ILE A C 1
ATOM 2476 O O . ILE A 1 290 ? 20.511 2.457 -16.109 1.00 91.38 290 ILE A O 1
ATOM 2480 N N . PHE A 1 291 ? 22.204 3.914 -15.917 1.00 91.00 291 PHE A N 1
ATOM 2481 C CA . PHE A 1 291 ? 21.557 4.979 -16.682 1.00 91.00 291 PHE A CA 1
ATOM 2482 C C . PHE A 1 291 ? 22.374 5.380 -17.897 1.00 91.00 291 PHE A C 1
ATOM 2484 O O . PHE A 1 291 ? 23.600 5.401 -17.869 1.00 91.00 291 PHE A O 1
ATOM 2491 N N . CYS A 1 292 ? 21.692 5.714 -18.986 1.00 90.38 292 CYS A N 1
ATOM 2492 C CA . CYS A 1 292 ? 22.345 6.202 -20.189 1.00 90.38 292 CYS A CA 1
ATOM 2493 C C . CYS A 1 292 ? 22.767 7.660 -20.014 1.00 90.38 292 CYS A C 1
ATOM 2495 O O . CYS A 1 292 ? 21.903 8.511 -19.830 1.00 90.38 292 CYS A O 1
ATOM 2497 N N . GLU A 1 293 ? 24.048 7.969 -20.200 1.00 89.38 293 GLU A N 1
ATOM 2498 C CA . GLU A 1 293 ? 24.569 9.344 -20.158 1.00 89.38 293 GLU A CA 1
ATOM 2499 C C . GLU A 1 293 ? 23.827 10.289 -21.124 1.00 89.38 293 GLU A C 1
ATOM 2501 O O . GLU A 1 293 ? 23.522 11.431 -20.799 1.00 89.38 293 GLU A O 1
ATOM 2506 N N . LYS A 1 294 ? 23.481 9.800 -22.324 1.00 88.38 294 LYS A N 1
ATOM 2507 C CA . LYS A 1 294 ? 22.909 10.629 -23.398 1.00 88.38 294 LYS A CA 1
ATOM 2508 C C . LYS A 1 294 ? 21.438 10.990 -23.189 1.00 88.38 294 LYS A C 1
ATOM 2510 O O . LYS A 1 294 ? 20.995 12.033 -23.659 1.00 88.38 294 LYS A O 1
ATOM 2515 N N . CYS A 1 295 ? 20.647 10.101 -22.589 1.00 88.88 295 CYS A N 1
ATOM 2516 C CA . CYS A 1 295 ? 19.196 10.306 -22.464 1.00 88.88 295 CYS A CA 1
ATOM 2517 C C . CYS A 1 295 ? 18.661 10.197 -21.038 1.00 88.88 295 CYS A C 1
ATOM 2519 O O . CYS A 1 295 ? 17.457 10.337 -20.847 1.00 88.88 295 CYS A O 1
ATOM 2521 N N . ASN A 1 296 ? 19.530 9.923 -20.065 1.00 87.06 296 ASN A N 1
ATOM 2522 C CA . ASN A 1 296 ? 19.229 9.738 -18.647 1.00 87.06 296 ASN A CA 1
ATOM 2523 C C . ASN A 1 296 ? 18.161 8.681 -18.324 1.00 87.06 296 ASN A C 1
ATOM 2525 O O . ASN A 1 296 ? 17.678 8.604 -17.191 1.00 87.06 296 ASN A O 1
ATOM 2529 N N . ASN A 1 297 ? 17.805 7.848 -19.304 1.00 88.31 297 ASN A N 1
ATOM 2530 C CA . ASN A 1 297 ? 16.917 6.718 -19.096 1.00 88.31 297 ASN A CA 1
ATOM 2531 C C . ASN A 1 297 ? 17.681 5.552 -18.490 1.00 88.31 297 ASN A C 1
ATOM 2533 O O . ASN A 1 297 ? 18.850 5.311 -18.805 1.00 88.31 297 ASN A O 1
ATOM 2537 N N . GLU A 1 298 ? 16.969 4.821 -17.651 1.00 89.19 298 GLU A N 1
ATOM 2538 C CA . GLU A 1 298 ? 17.420 3.570 -17.071 1.00 89.19 298 GLU A CA 1
ATOM 2539 C C . GLU A 1 298 ? 17.576 2.491 -18.148 1.00 89.19 298 GLU A C 1
ATOM 2541 O O . GLU A 1 298 ? 16.849 2.474 -19.149 1.00 89.19 298 GLU A O 1
ATOM 2546 N N . ILE A 1 299 ? 18.573 1.630 -17.967 1.00 88.00 299 ILE A N 1
ATOM 2547 C CA . ILE A 1 299 ? 18.957 0.585 -18.907 1.00 88.00 299 ILE A CA 1
ATOM 2548 C C . ILE A 1 299 ? 18.819 -0.772 -18.231 1.00 88.00 299 ILE A C 1
ATOM 2550 O O . ILE A 1 299 ? 19.551 -1.072 -17.292 1.00 88.00 299 ILE A O 1
ATOM 2554 N N . ASP A 1 300 ? 17.969 -1.620 -18.804 1.00 75.44 300 ASP A N 1
ATOM 2555 C CA . ASP A 1 300 ? 17.775 -2.995 -18.334 1.00 75.44 300 ASP A CA 1
ATOM 2556 C C . ASP A 1 300 ? 18.629 -4.027 -19.106 1.00 75.44 300 ASP A C 1
ATOM 2558 O O . ASP A 1 300 ? 18.793 -5.154 -18.653 1.00 75.44 300 ASP A O 1
ATOM 2562 N N . GLU A 1 301 ? 19.183 -3.675 -20.278 1.00 72.00 301 GLU A N 1
ATOM 2563 C CA . GLU A 1 301 ? 19.803 -4.635 -21.220 1.00 72.00 301 GLU A CA 1
ATOM 2564 C C . GLU A 1 301 ? 21.235 -4.270 -21.669 1.00 72.00 301 GLU A C 1
ATOM 2566 O O . GLU A 1 301 ? 21.566 -4.440 -22.833 1.00 72.00 301 GLU A O 1
ATOM 2571 N N . TYR A 1 302 ? 22.114 -3.741 -20.810 1.00 78.44 302 TYR A N 1
ATOM 2572 C CA . TYR A 1 302 ? 23.504 -3.334 -21.155 1.00 78.44 302 TYR A CA 1
ATOM 2573 C C . TYR A 1 302 ? 23.669 -2.393 -22.383 1.00 78.44 302 TYR A C 1
ATOM 2575 O O . TYR A 1 302 ? 24.787 -2.043 -22.761 1.00 78.44 302 TYR A O 1
ATOM 2583 N N . TYR A 1 303 ? 22.576 -1.936 -22.999 1.00 84.81 303 TYR A N 1
ATOM 2584 C CA . TYR A 1 303 ? 22.516 -0.915 -24.039 1.00 84.81 303 TYR A CA 1
ATOM 2585 C C . TYR A 1 303 ? 21.230 -0.097 -23.895 1.00 84.81 303 TYR A C 1
ATOM 2587 O O . TYR A 1 303 ? 20.182 -0.587 -23.472 1.00 84.81 303 TYR A O 1
ATOM 2595 N N . CYS A 1 304 ? 21.279 1.178 -24.277 1.00 89.56 304 CYS A N 1
ATOM 2596 C CA . CYS A 1 304 ? 20.112 2.045 -24.189 1.00 89.56 304 CYS A CA 1
ATOM 2597 C C . CYS A 1 304 ? 19.164 1.855 -25.384 1.00 89.56 304 CYS A C 1
ATOM 2599 O O . CYS A 1 304 ? 19.451 2.330 -26.485 1.00 89.56 304 CYS A O 1
ATOM 2601 N N . LYS A 1 305 ? 17.990 1.245 -25.160 1.00 89.31 305 LYS A N 1
ATOM 2602 C CA . LYS A 1 305 ? 16.936 1.062 -26.182 1.00 89.31 305 LYS A CA 1
ATOM 2603 C C . LYS A 1 305 ? 16.455 2.381 -26.796 1.00 89.31 305 LYS A C 1
ATOM 2605 O O . LYS A 1 305 ? 16.249 2.471 -28.006 1.00 89.31 305 LYS A O 1
ATOM 2610 N N . VAL A 1 306 ? 16.310 3.424 -25.977 1.00 88.75 306 VAL A N 1
ATOM 2611 C CA . VAL A 1 306 ? 15.846 4.742 -26.438 1.00 88.75 306 VAL A CA 1
ATOM 2612 C C . VAL A 1 306 ? 16.863 5.368 -27.386 1.00 88.75 306 VAL A C 1
ATOM 2614 O O . VAL A 1 306 ? 16.497 5.801 -28.475 1.00 88.75 306 VAL A O 1
ATOM 2617 N N . CYS A 1 307 ? 18.148 5.372 -27.025 1.00 89.88 307 CYS A N 1
ATOM 2618 C CA . CYS A 1 307 ? 19.185 5.863 -27.927 1.00 89.88 307 CYS A CA 1
ATOM 2619 C C . CYS A 1 307 ? 19.326 4.967 -29.164 1.00 89.88 307 CYS A C 1
ATOM 2621 O O . CYS A 1 307 ? 19.466 5.493 -30.262 1.00 89.88 307 CYS A O 1
ATOM 2623 N N . TYR A 1 308 ? 19.236 3.642 -29.006 1.00 88.38 308 TYR A N 1
ATOM 2624 C CA . TYR A 1 308 ? 19.335 2.688 -30.112 1.00 88.38 308 TYR A CA 1
ATOM 2625 C C . TYR A 1 308 ? 18.238 2.912 -31.155 1.00 88.38 308 TYR A C 1
ATOM 2627 O O . TYR A 1 308 ? 18.516 2.935 -32.347 1.00 88.38 308 TYR A O 1
ATOM 2635 N N . SER A 1 309 ? 16.990 3.121 -30.728 1.00 87.31 309 SER A N 1
ATOM 2636 C CA . SER A 1 309 ? 15.870 3.359 -31.650 1.00 87.31 309 SER A CA 1
ATOM 2637 C C . SER A 1 309 ? 16.014 4.655 -32.458 1.00 87.31 309 SER A C 1
ATOM 2639 O O . SER A 1 309 ? 15.622 4.680 -33.622 1.00 87.31 309 SER A O 1
ATOM 2641 N N . LYS A 1 310 ? 16.615 5.697 -31.868 1.00 89.44 310 LYS A N 1
ATOM 2642 C CA . LYS A 1 310 ? 16.860 6.996 -32.518 1.00 89.44 310 LYS A CA 1
ATOM 2643 C C . LYS A 1 310 ? 18.102 7.021 -33.411 1.00 89.44 310 LYS A C 1
ATOM 2645 O O . LYS A 1 310 ? 18.199 7.895 -34.265 1.00 89.44 310 LYS A O 1
ATOM 2650 N N . GLU A 1 311 ? 19.061 6.124 -33.197 1.00 89.31 311 GLU A N 1
ATOM 2651 C CA . GLU A 1 311 ? 20.276 6.062 -34.011 1.00 89.31 311 GLU A CA 1
ATOM 2652 C C . GLU A 1 311 ? 19.946 5.586 -35.435 1.00 89.31 311 GLU A C 1
ATOM 2654 O O . GLU A 1 311 ? 19.125 4.692 -35.631 1.00 89.31 311 GLU A O 1
ATOM 2659 N N . THR A 1 312 ? 20.559 6.187 -36.448 1.00 85.06 312 THR A N 1
ATOM 2660 C CA . THR A 1 312 ? 20.325 5.834 -37.864 1.00 85.06 312 THR A CA 1
ATOM 2661 C C . THR A 1 312 ? 21.540 5.159 -38.482 1.00 85.06 312 THR A C 1
ATOM 2663 O O . THR A 1 312 ? 21.387 4.319 -39.366 1.00 85.06 312 THR A O 1
ATOM 2666 N N . ASP A 1 313 ? 22.726 5.450 -37.955 1.00 87.50 313 ASP A N 1
ATOM 2667 C CA . ASP A 1 313 ? 23.976 4.824 -38.351 1.00 87.50 313 ASP A CA 1
ATOM 2668 C C . ASP A 1 313 ? 24.016 3.363 -37.870 1.00 87.50 313 ASP A C 1
ATOM 2670 O O . ASP A 1 313 ? 23.943 3.060 -36.674 1.00 87.50 313 ASP A O 1
ATOM 2674 N N . ILE A 1 314 ? 24.114 2.443 -38.828 1.00 82.12 314 ILE A N 1
ATOM 2675 C CA . ILE A 1 314 ? 24.080 0.996 -38.590 1.00 82.12 314 ILE A CA 1
ATOM 2676 C C . ILE A 1 314 ? 25.316 0.534 -37.815 1.00 82.12 314 ILE A C 1
ATOM 2678 O O . ILE A 1 314 ? 25.208 -0.338 -36.953 1.00 82.12 314 ILE A O 1
ATOM 2682 N N . ILE A 1 315 ? 26.475 1.143 -38.068 1.00 83.69 315 ILE A N 1
ATOM 2683 C CA . ILE A 1 315 ? 27.719 0.820 -37.366 1.00 83.69 315 ILE A CA 1
ATOM 2684 C C . ILE A 1 315 ? 27.584 1.249 -35.903 1.00 83.69 315 ILE A C 1
ATOM 2686 O O . ILE A 1 315 ? 27.832 0.448 -35.001 1.00 83.69 315 ILE A O 1
ATOM 2690 N N . LYS A 1 316 ? 27.087 2.464 -35.639 1.00 86.69 316 LYS A N 1
ATOM 2691 C CA . LYS A 1 316 ? 26.827 2.921 -34.261 1.00 86.69 316 LYS A CA 1
ATOM 2692 C C . LYS A 1 316 ? 25.786 2.055 -33.559 1.00 86.69 316 LYS A C 1
ATOM 2694 O O . LYS A 1 316 ? 26.006 1.658 -32.418 1.00 86.69 316 LYS A O 1
ATOM 2699 N N . LYS A 1 317 ? 24.692 1.689 -34.236 1.00 87.81 317 LYS A N 1
ATOM 2700 C CA . LYS A 1 317 ? 23.695 0.739 -33.707 1.00 87.81 317 LYS A CA 1
ATOM 2701 C C . LYS A 1 317 ? 24.318 -0.602 -33.336 1.00 87.81 317 LYS A C 1
ATOM 2703 O O . LYS A 1 317 ? 24.006 -1.140 -32.269 1.00 87.81 317 LYS A O 1
ATOM 2708 N N . GLY A 1 318 ? 25.195 -1.120 -34.192 1.00 84.44 318 GLY A N 1
ATOM 2709 C CA . GLY A 1 318 ? 25.943 -2.343 -33.940 1.00 84.44 318 GLY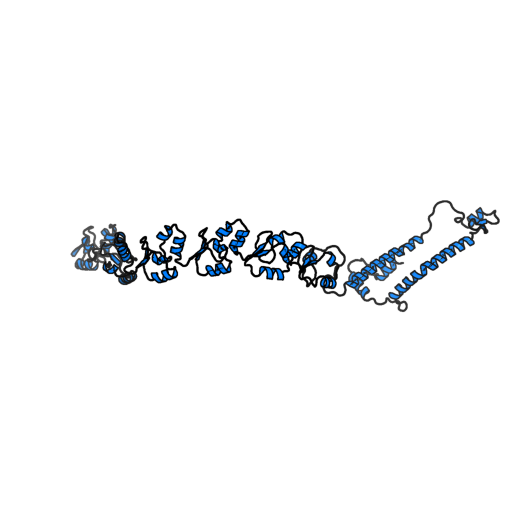 A CA 1
ATOM 2710 C C . GLY A 1 318 ? 26.788 -2.240 -32.672 1.00 84.44 318 GLY A C 1
ATOM 2711 O O . GLY A 1 318 ? 26.632 -3.066 -31.773 1.00 84.44 318 GLY A O 1
ATOM 2712 N N . HIS A 1 319 ? 27.572 -1.167 -32.529 1.00 85.19 319 HIS A N 1
ATOM 2713 C CA . HIS A 1 319 ? 28.377 -0.921 -31.328 1.00 85.19 319 HIS A CA 1
ATOM 2714 C C . HIS A 1 319 ? 27.530 -0.798 -30.060 1.00 85.19 319 HIS A C 1
ATOM 2716 O O . HIS A 1 319 ? 27.848 -1.376 -29.018 1.00 85.19 319 HIS A O 1
ATOM 2722 N N . MET A 1 320 ? 26.392 -0.108 -30.144 1.00 86.06 320 MET A N 1
ATOM 2723 C CA . MET A 1 320 ? 25.517 0.071 -28.991 1.00 86.06 320 MET A CA 1
ATOM 2724 C C . MET A 1 320 ? 25.041 -1.262 -28.416 1.00 86.06 320 MET A C 1
ATOM 2726 O O . MET A 1 320 ? 25.185 -1.487 -27.211 1.00 86.06 320 MET A O 1
ATOM 2730 N N . LYS A 1 321 ? 24.519 -2.146 -29.274 1.00 85.81 321 LYS A N 1
ATOM 2731 C CA . LYS A 1 321 ? 23.915 -3.416 -28.857 1.00 85.81 321 LYS A CA 1
ATOM 2732 C C . LYS A 1 321 ? 24.942 -4.536 -28.658 1.00 85.81 321 LYS A C 1
ATOM 2734 O O . LYS A 1 321 ? 24.863 -5.249 -27.665 1.00 85.81 321 LYS A O 1
ATOM 2739 N N . TYR A 1 322 ? 25.908 -4.678 -29.562 1.00 82.94 322 TYR A N 1
ATOM 2740 C CA . TYR A 1 322 ? 26.807 -5.840 -29.614 1.00 82.94 322 TYR A CA 1
ATOM 2741 C C . TYR A 1 322 ? 28.251 -5.532 -29.187 1.00 82.94 322 TYR A C 1
ATOM 2743 O O . TYR A 1 322 ? 29.024 -6.453 -28.921 1.00 82.94 322 TYR A O 1
ATOM 2751 N N . GLY A 1 323 ? 28.616 -4.252 -29.064 1.00 81.94 323 GLY A N 1
ATOM 2752 C CA . GLY A 1 323 ? 29.974 -3.829 -28.719 1.00 81.94 323 GLY A CA 1
ATOM 2753 C C . GLY A 1 323 ? 30.917 -3.814 -29.918 1.00 81.94 323 GLY A C 1
ATOM 2754 O O . GLY A 1 323 ? 30.504 -3.544 -31.038 1.00 81.94 323 GLY A O 1
ATOM 2755 N N . SER A 1 324 ? 32.200 -4.094 -29.710 1.00 79.44 324 SER A N 1
ATOM 2756 C CA . SER A 1 324 ? 33.214 -4.122 -30.779 1.00 79.44 324 SER A CA 1
ATOM 2757 C C . SER A 1 324 ? 33.245 -5.419 -31.600 1.00 79.44 324 SER A C 1
ATOM 2759 O O . SER A 1 324 ? 33.798 -5.428 -32.696 1.00 79.44 324 SER A O 1
ATOM 2761 N N . ASN A 1 325 ? 32.633 -6.506 -31.118 1.00 82.25 325 ASN A N 1
ATOM 2762 C CA . ASN A 1 325 ? 32.697 -7.823 -31.762 1.00 82.25 325 ASN A CA 1
ATOM 2763 C C . ASN A 1 325 ? 31.472 -8.108 -32.655 1.00 82.25 325 ASN A C 1
ATOM 2765 O O . ASN A 1 325 ? 30.707 -9.047 -32.415 1.00 82.25 325 ASN A O 1
ATOM 2769 N N . PHE A 1 326 ? 31.270 -7.273 -33.678 1.00 87.19 326 PHE A N 1
ATOM 2770 C CA . PHE A 1 326 ? 30.308 -7.530 -34.753 1.00 87.19 326 PHE A CA 1
ATOM 2771 C C . PHE A 1 326 ? 30.880 -7.145 -36.120 1.00 87.19 326 PHE A C 1
ATOM 2773 O O . PHE A 1 326 ? 31.828 -6.364 -36.221 1.00 87.19 326 PHE A O 1
ATOM 2780 N N . LYS A 1 327 ? 30.264 -7.661 -37.186 1.00 89.25 327 LYS A N 1
ATOM 2781 C CA . LYS A 1 327 ? 30.585 -7.288 -38.566 1.00 89.25 327 LYS A CA 1
ATOM 2782 C C . LYS A 1 327 ? 29.334 -6.950 -39.362 1.00 89.25 327 LYS A C 1
ATOM 2784 O O . LYS A 1 327 ? 28.269 -7.522 -39.141 1.00 89.25 327 LYS A O 1
ATOM 2789 N N . ILE A 1 328 ? 29.473 -6.028 -40.310 1.00 88.00 328 ILE A N 1
ATOM 2790 C CA . ILE A 1 328 ? 28.424 -5.731 -41.284 1.00 88.00 328 ILE A CA 1
ATOM 2791 C C . ILE A 1 328 ? 28.517 -6.722 -42.446 1.00 88.00 328 ILE A C 1
ATOM 2793 O O . ILE A 1 328 ? 29.575 -6.892 -43.053 1.00 88.00 328 ILE A O 1
ATOM 2797 N N . PHE A 1 329 ? 27.394 -7.363 -42.743 1.00 85.06 329 PHE A N 1
ATOM 2798 C CA . PHE A 1 329 ? 27.168 -8.123 -43.960 1.00 85.06 329 PHE A CA 1
ATOM 2799 C C . PHE A 1 329 ? 26.769 -7.163 -45.070 1.00 85.06 329 PHE A C 1
ATOM 2801 O O . PHE A 1 329 ? 25.668 -6.594 -45.033 1.00 85.06 329 PHE A O 1
ATOM 2808 N N . SER A 1 330 ? 27.674 -6.966 -46.025 1.00 82.38 330 SER A N 1
ATOM 2809 C CA . SER A 1 330 ? 27.465 -6.058 -47.138 1.00 82.38 330 SER A CA 1
ATOM 2810 C C . SER A 1 330 ? 26.578 -6.686 -48.200 1.00 82.38 330 SER A C 1
ATOM 2812 O O . SER A 1 330 ? 26.476 -7.898 -48.368 1.00 82.38 330 SER A O 1
ATOM 2814 N N . THR A 1 331 ? 25.947 -5.828 -48.981 1.00 75.44 331 THR A N 1
ATOM 2815 C CA . THR A 1 331 ? 25.188 -6.222 -50.168 1.00 75.44 331 THR A CA 1
ATOM 2816 C C . THR A 1 331 ? 26.025 -6.933 -51.235 1.00 75.44 331 THR A C 1
ATOM 2818 O O . THR A 1 331 ? 25.483 -7.725 -51.999 1.00 75.44 331 THR A O 1
ATOM 2821 N N . LEU A 1 332 ? 27.339 -6.709 -51.265 1.00 73.69 332 LEU A N 1
ATOM 2822 C CA . LEU A 1 332 ? 28.253 -7.427 -52.156 1.00 73.69 332 LEU A CA 1
ATOM 2823 C C . LEU A 1 332 ? 28.528 -8.858 -51.682 1.00 73.69 332 LEU A C 1
ATOM 2825 O O . LEU A 1 332 ? 28.851 -9.721 -52.495 1.00 73.69 332 LEU A O 1
ATOM 2829 N N . ASP A 1 333 ? 28.343 -9.130 -50.388 1.00 77.00 333 ASP A N 1
ATOM 2830 C CA . ASP A 1 333 ? 28.620 -10.438 -49.788 1.00 77.00 333 ASP A CA 1
ATOM 2831 C C . ASP A 1 333 ? 27.598 -11.502 -50.203 1.00 77.00 333 ASP A C 1
ATOM 2833 O O . ASP A 1 333 ? 27.836 -12.689 -50.013 1.00 77.00 333 ASP A O 1
ATOM 2837 N N . TYR A 1 334 ? 26.502 -11.100 -50.855 1.00 67.69 334 TYR A N 1
ATOM 2838 C CA . TYR A 1 334 ? 25.602 -12.023 -51.550 1.00 67.69 334 TYR A CA 1
ATOM 2839 C C . TYR A 1 334 ? 26.252 -12.705 -52.763 1.00 67.69 334 TYR A C 1
ATOM 2841 O O . TYR A 1 334 ? 25.768 -13.751 -53.173 1.00 67.69 334 TYR A O 1
ATOM 2849 N N . ASN A 1 335 ? 27.329 -12.157 -53.333 1.00 68.81 335 ASN A N 1
ATOM 2850 C CA . ASN A 1 335 ? 28.035 -12.798 -54.449 1.00 68.81 335 ASN A CA 1
ATOM 2851 C C . ASN A 1 335 ? 29.013 -13.891 -53.987 1.00 68.81 335 ASN A C 1
ATOM 2853 O O . ASN A 1 335 ? 29.539 -14.621 -54.821 1.00 68.81 335 ASN A O 1
ATOM 2857 N N . LEU A 1 336 ? 29.268 -13.991 -52.678 1.00 66.88 336 LEU A N 1
ATOM 2858 C CA . LEU A 1 336 ? 30.137 -15.008 -52.096 1.00 66.88 336 LEU A CA 1
ATOM 2859 C C . LEU A 1 336 ? 29.378 -16.331 -51.926 1.00 66.88 336 LEU A C 1
ATOM 2861 O O . LEU A 1 336 ? 28.213 -16.363 -51.504 1.00 66.88 336 LEU A O 1
ATOM 2865 N N . SER A 1 337 ? 30.068 -17.440 -52.182 1.00 65.75 337 SER A N 1
ATOM 2866 C CA . SER A 1 337 ? 29.591 -18.778 -51.834 1.00 65.75 337 SER A CA 1
ATOM 2867 C C . SER A 1 337 ? 29.340 -18.900 -50.323 1.00 65.75 337 SER A C 1
ATOM 2869 O O . SER A 1 337 ? 29.761 -18.065 -49.515 1.00 65.75 337 SER A O 1
ATOM 2871 N N . LEU A 1 338 ? 28.593 -19.926 -49.906 1.00 65.69 338 LEU A N 1
ATOM 2872 C CA . LEU A 1 338 ? 28.332 -20.151 -48.481 1.00 65.69 338 LEU A CA 1
ATOM 2873 C C . LEU A 1 338 ? 29.638 -20.369 -47.702 1.00 65.69 338 LEU A C 1
ATOM 2875 O O . LEU A 1 338 ? 29.814 -19.749 -46.659 1.00 65.69 338 LEU A O 1
ATOM 2879 N N . GLU A 1 339 ? 30.562 -21.174 -48.232 1.00 70.81 339 GLU A N 1
ATOM 2880 C CA . GLU A 1 339 ? 31.865 -21.443 -47.607 1.00 70.81 339 GLU A CA 1
ATOM 2881 C C . GLU A 1 339 ? 32.694 -20.161 -47.438 1.00 70.81 339 GLU A C 1
ATOM 2883 O O . GLU A 1 339 ? 33.224 -19.901 -46.356 1.00 70.81 339 GLU A O 1
ATOM 2888 N N . GLU A 1 340 ? 32.730 -19.298 -48.458 1.00 75.88 340 GLU A N 1
ATOM 2889 C CA . GLU A 1 340 ? 33.422 -18.005 -48.387 1.00 75.88 340 GLU A CA 1
ATOM 2890 C C . GLU A 1 340 ? 32.801 -17.070 -47.340 1.00 75.88 340 GLU A C 1
ATOM 2892 O O . GLU A 1 340 ? 33.523 -16.399 -46.598 1.00 75.88 340 GLU A O 1
ATOM 2897 N N . ARG A 1 341 ? 31.465 -17.039 -47.222 1.00 80.12 341 ARG A N 1
ATOM 2898 C CA . ARG A 1 341 ? 30.782 -16.258 -46.175 1.00 80.12 341 ARG A CA 1
ATOM 2899 C C . ARG A 1 341 ? 31.052 -16.818 -44.783 1.00 80.12 341 ARG A C 1
ATOM 2901 O O . ARG A 1 341 ? 31.314 -16.040 -43.865 1.00 80.12 341 ARG A O 1
ATOM 2908 N N . MET A 1 342 ? 31.004 -18.140 -44.623 1.00 77.94 342 MET A N 1
ATOM 2909 C CA . MET A 1 342 ? 31.320 -18.807 -43.360 1.00 77.94 342 MET A CA 1
ATOM 2910 C C . MET A 1 342 ? 32.714 -18.407 -42.888 1.00 77.94 342 MET A C 1
ATOM 2912 O O . MET A 1 342 ? 32.846 -17.892 -41.779 1.00 77.94 342 MET A O 1
ATOM 2916 N N . ALA A 1 343 ? 33.720 -18.549 -43.755 1.00 83.56 343 ALA A N 1
ATOM 2917 C CA . ALA A 1 343 ? 35.099 -18.176 -43.461 1.00 83.56 343 ALA A CA 1
ATOM 2918 C C . ALA A 1 343 ? 35.236 -16.682 -43.126 1.00 83.56 343 ALA A C 1
ATOM 2920 O O . ALA A 1 343 ? 35.847 -16.326 -42.120 1.00 83.56 343 ALA A O 1
ATOM 2921 N N . LYS A 1 344 ? 34.605 -15.799 -43.913 1.00 85.88 344 LYS A N 1
ATOM 2922 C CA . LYS A 1 344 ? 34.674 -14.342 -43.717 1.00 85.88 344 LYS A CA 1
ATOM 2923 C C . LYS A 1 344 ? 34.130 -13.877 -42.364 1.00 85.88 344 LYS A C 1
ATOM 2925 O O . LYS A 1 344 ? 34.623 -12.885 -41.824 1.00 85.88 344 LYS A O 1
ATOM 2930 N N . TYR A 1 345 ? 33.103 -14.544 -41.832 1.00 87.94 345 TYR A N 1
ATOM 2931 C CA . TYR A 1 345 ? 32.420 -14.098 -40.613 1.00 87.94 345 TYR A CA 1
ATOM 2932 C C . TYR A 1 345 ? 32.578 -15.014 -39.395 1.00 87.94 345 TYR A C 1
ATOM 2934 O O . TYR A 1 345 ? 31.985 -14.731 -38.353 1.00 87.94 345 TYR A O 1
ATOM 2942 N N . MET A 1 346 ? 33.353 -16.096 -39.498 1.00 82.81 346 MET A N 1
ATOM 2943 C CA . MET A 1 346 ? 33.482 -17.117 -38.451 1.00 82.81 346 MET A CA 1
ATOM 2944 C C . MET A 1 346 ? 33.887 -16.535 -37.088 1.00 82.81 346 MET A C 1
ATOM 2946 O O . MET A 1 346 ? 33.314 -16.907 -36.063 1.00 82.81 346 MET A O 1
ATOM 2950 N N . GLU A 1 347 ? 34.827 -15.588 -37.090 1.00 85.69 347 GLU A N 1
ATOM 2951 C CA . GLU A 1 347 ? 35.431 -15.004 -35.884 1.00 85.69 347 GLU A CA 1
ATOM 2952 C C . GLU A 1 347 ? 34.557 -13.946 -35.189 1.00 85.69 347 GLU A C 1
ATOM 2954 O O . GLU A 1 347 ? 34.791 -13.611 -34.028 1.00 85.69 347 GLU A O 1
ATOM 2959 N N . TYR A 1 348 ? 33.536 -13.416 -35.869 1.00 84.31 348 TYR A N 1
ATOM 2960 C CA . TYR A 1 348 ? 32.690 -12.356 -35.319 1.00 84.31 348 TYR A CA 1
ATOM 2961 C C . TYR A 1 348 ? 31.509 -12.937 -34.569 1.00 84.31 348 TYR A C 1
ATOM 2963 O O . TYR A 1 348 ? 30.795 -13.769 -35.114 1.00 84.31 348 TYR A O 1
ATOM 2971 N N . ASN A 1 349 ? 31.226 -12.466 -33.355 1.00 84.06 349 ASN A N 1
ATOM 2972 C CA . ASN A 1 349 ? 30.087 -12.976 -32.581 1.00 84.06 349 ASN A CA 1
ATOM 2973 C C . ASN A 1 349 ? 28.743 -12.671 -33.248 1.00 84.06 349 ASN A C 1
ATOM 2975 O O . ASN A 1 349 ? 27.869 -13.536 -33.269 1.00 84.06 349 ASN A O 1
ATOM 2979 N N . TYR A 1 350 ? 28.615 -11.477 -33.828 1.00 87.25 350 TYR A N 1
ATOM 2980 C CA . TYR A 1 350 ? 27.378 -10.989 -34.428 1.00 87.25 350 TYR A CA 1
ATOM 2981 C C . TYR A 1 350 ? 27.610 -10.484 -35.850 1.00 87.25 350 TYR A C 1
ATOM 2983 O O . TYR A 1 350 ? 28.619 -9.841 -36.145 1.00 87.25 350 TYR A O 1
ATOM 2991 N N . ILE A 1 351 ? 26.644 -10.739 -36.728 1.00 87.56 351 ILE A N 1
ATOM 2992 C CA . ILE A 1 351 ? 26.660 -10.286 -38.118 1.00 87.56 351 ILE A CA 1
ATOM 2993 C C . ILE A 1 351 ? 25.389 -9.470 -38.351 1.00 87.56 351 ILE A C 1
ATOM 2995 O O . ILE A 1 351 ? 24.294 -9.947 -38.064 1.00 87.56 351 ILE A O 1
ATOM 2999 N N . LEU A 1 352 ? 25.506 -8.247 -38.867 1.00 88.19 352 LEU A N 1
ATOM 3000 C CA . LEU A 1 352 ? 24.359 -7.372 -39.129 1.00 88.19 352 LEU A CA 1
ATOM 3001 C C . LEU A 1 352 ? 24.217 -7.078 -40.609 1.00 88.19 352 LEU A C 1
ATOM 3003 O O . LEU A 1 352 ? 25.166 -6.650 -41.256 1.00 88.19 352 LEU A O 1
ATOM 3007 N N . CYS A 1 353 ? 23.012 -7.246 -41.141 1.00 84.94 353 CYS A N 1
ATOM 3008 C CA . CYS A 1 353 ? 22.735 -6.887 -42.522 1.00 84.94 353 CYS A CA 1
ATOM 3009 C C . CYS A 1 353 ? 22.788 -5.370 -42.727 1.00 84.94 353 CYS A C 1
ATOM 3011 O O . CYS A 1 353 ? 22.024 -4.632 -42.104 1.00 84.94 353 CYS A O 1
ATOM 3013 N N . GLU A 1 354 ? 23.601 -4.928 -43.685 1.00 84.19 354 GLU A N 1
ATOM 3014 C CA . GLU A 1 354 ? 23.722 -3.526 -44.094 1.00 84.19 354 GLU A CA 1
ATOM 3015 C C . GLU A 1 354 ? 22.377 -2.891 -44.486 1.00 84.19 354 GLU A C 1
ATOM 3017 O O . GLU A 1 354 ? 22.136 -1.727 -44.201 1.00 84.19 354 GLU A O 1
ATOM 3022 N N . LYS A 1 355 ? 21.458 -3.635 -45.118 1.00 80.56 355 LYS A N 1
ATOM 3023 C CA . LYS A 1 355 ? 20.202 -3.051 -45.628 1.00 80.56 355 LYS A CA 1
ATOM 3024 C C . LYS A 1 355 ? 19.096 -2.923 -44.587 1.00 80.56 355 LYS A C 1
ATOM 3026 O O . LYS A 1 355 ? 18.317 -1.978 -44.639 1.00 80.56 355 LYS A O 1
ATOM 3031 N N . CYS A 1 356 ? 18.954 -3.899 -43.691 1.00 81.19 356 CYS A N 1
ATOM 3032 C CA . CYS A 1 356 ? 17.813 -3.945 -42.767 1.00 81.19 356 CYS A CA 1
ATOM 3033 C C . CYS A 1 356 ? 18.199 -3.941 -41.289 1.00 81.19 356 CYS A C 1
ATOM 3035 O O . CYS A 1 356 ? 17.303 -4.003 -40.443 1.00 81.19 356 CYS A O 1
ATOM 3037 N N . ASN A 1 357 ? 19.502 -3.882 -40.977 1.00 78.12 357 ASN A N 1
ATOM 3038 C CA . ASN A 1 357 ? 20.038 -3.906 -39.616 1.00 78.12 357 ASN A CA 1
ATOM 3039 C C . ASN A 1 357 ? 19.525 -5.110 -38.794 1.00 78.12 357 ASN A C 1
ATOM 3041 O O . ASN A 1 357 ? 19.404 -5.058 -37.571 1.00 78.12 357 ASN A O 1
ATOM 3045 N N . TYR A 1 358 ? 19.170 -6.195 -39.486 1.00 82.44 358 TYR A N 1
ATOM 3046 C CA . TYR A 1 358 ? 18.761 -7.442 -38.860 1.00 82.44 358 TYR A CA 1
ATOM 3047 C C . TYR A 1 358 ? 19.992 -8.308 -38.611 1.00 82.44 358 TYR A C 1
ATOM 3049 O O . TYR A 1 358 ? 20.917 -8.331 -39.429 1.00 82.44 358 TYR A O 1
ATOM 3057 N N . GLU A 1 359 ? 19.996 -8.988 -37.472 1.00 85.88 359 GLU A N 1
ATOM 3058 C CA . GLU A 1 359 ? 21.035 -9.947 -37.120 1.00 85.88 359 GLU A CA 1
ATOM 3059 C C . GLU A 1 359 ? 20.933 -11.171 -38.031 1.00 85.88 359 GLU A C 1
ATOM 3061 O O . GLU A 1 359 ? 19.850 -11.720 -38.235 1.00 85.88 359 GLU A O 1
ATOM 3066 N N . ILE A 1 360 ? 22.056 -11.549 -38.632 1.00 83.19 360 ILE A N 1
ATOM 3067 C CA . ILE A 1 360 ? 22.156 -12.711 -39.502 1.00 83.19 360 ILE A CA 1
ATOM 3068 C C . ILE A 1 360 ? 22.471 -13.925 -38.647 1.00 83.19 360 ILE A C 1
ATOM 3070 O O . ILE A 1 360 ? 23.471 -13.960 -37.931 1.00 83.19 360 ILE A O 1
ATOM 3074 N N . ASP A 1 361 ? 21.628 -14.939 -38.786 1.00 75.88 361 ASP A N 1
ATOM 3075 C CA . ASP A 1 361 ? 21.859 -16.237 -38.184 1.00 75.88 361 ASP A CA 1
ATOM 3076 C C . ASP A 1 361 ? 23.036 -16.936 -38.889 1.00 75.88 361 ASP A C 1
ATOM 3078 O O . ASP A 1 361 ? 23.050 -17.128 -40.113 1.00 75.88 361 ASP A O 1
ATOM 3082 N N . LYS A 1 362 ? 24.037 -17.313 -38.089 1.00 75.38 362 LYS A N 1
ATOM 3083 C CA . LYS A 1 362 ? 25.242 -18.027 -38.524 1.00 75.38 362 LYS A CA 1
ATOM 3084 C C . LYS A 1 362 ? 24.956 -19.434 -39.052 1.00 75.38 362 LYS A C 1
ATOM 3086 O O . LYS A 1 362 ? 25.847 -20.052 -39.603 1.00 75.38 362 LYS A O 1
ATOM 3091 N N . GLN A 1 363 ? 23.749 -19.972 -38.927 1.00 66.94 363 GLN A N 1
ATOM 3092 C CA . GLN A 1 363 ? 23.398 -21.211 -39.628 1.00 66.94 363 GLN A CA 1
ATOM 3093 C C . GLN A 1 363 ? 23.285 -20.999 -41.142 1.00 66.94 363 GLN A C 1
ATOM 3095 O O . GLN A 1 363 ? 23.584 -21.899 -41.921 1.00 66.94 363 GLN A O 1
ATOM 3100 N N . TYR A 1 364 ? 22.881 -19.799 -41.561 1.00 66.81 364 TYR A N 1
ATOM 3101 C CA . TYR A 1 364 ? 22.583 -19.498 -42.961 1.00 66.81 364 TYR A CA 1
ATOM 3102 C C . TYR A 1 364 ? 23.600 -18.542 -43.588 1.00 66.81 364 TYR A C 1
ATOM 3104 O O . TYR A 1 364 ? 23.699 -18.478 -44.814 1.00 66.81 364 TYR A O 1
ATOM 3112 N N . TYR A 1 365 ? 24.314 -17.758 -42.762 1.00 70.94 365 TYR A N 1
ATOM 3113 C CA . TYR A 1 365 ? 25.204 -16.671 -43.195 1.00 70.94 365 TYR A CA 1
ATOM 3114 C C . TYR A 1 365 ? 24.544 -15.775 -44.262 1.00 70.94 365 TYR A C 1
ATOM 3116 O O . TYR A 1 365 ? 25.166 -15.330 -45.229 1.00 70.94 365 TYR A O 1
ATOM 3124 N N . ASN A 1 366 ? 23.240 -15.539 -44.107 1.00 72.31 366 ASN A N 1
ATOM 3125 C CA . ASN A 1 366 ? 22.421 -14.790 -45.046 1.00 72.31 366 ASN A CA 1
ATOM 3126 C C . ASN A 1 366 ? 21.336 -13.992 -44.319 1.00 72.31 366 ASN A C 1
ATOM 3128 O O . ASN A 1 366 ? 20.821 -14.406 -43.281 1.00 72.31 366 ASN A O 1
ATOM 3132 N N . CYS A 1 367 ? 20.941 -12.856 -44.886 1.00 77.44 367 CYS A N 1
ATOM 3133 C CA . CYS A 1 367 ? 19.865 -12.055 -44.325 1.00 77.44 367 CYS A CA 1
ATOM 3134 C C . CYS A 1 367 ? 18.493 -12.487 -44.858 1.00 77.44 367 CYS A C 1
ATOM 3136 O O . CYS A 1 367 ? 18.036 -12.007 -45.895 1.00 77.44 367 CYS A O 1
ATOM 3138 N N . ASN A 1 368 ? 17.781 -13.310 -44.088 1.00 69.06 368 ASN A N 1
ATOM 3139 C CA . ASN A 1 368 ? 16.449 -13.819 -44.451 1.00 69.06 368 ASN A CA 1
ATOM 3140 C C . ASN A 1 368 ? 15.403 -12.705 -44.669 1.00 69.06 368 ASN A C 1
ATOM 3142 O O . ASN A 1 368 ? 14.503 -12.827 -45.497 1.00 69.06 368 ASN A O 1
ATOM 3146 N N . LYS A 1 369 ? 15.531 -11.579 -43.955 1.00 70.81 369 LYS A N 1
ATOM 3147 C CA . LYS A 1 369 ? 14.599 -10.447 -44.067 1.00 70.81 369 LYS A CA 1
ATOM 3148 C C . LYS A 1 369 ? 14.778 -9.666 -45.370 1.00 70.81 369 LYS A C 1
ATOM 3150 O O . LYS A 1 369 ? 13.795 -9.250 -45.978 1.00 70.81 369 LYS A O 1
ATOM 3155 N N . CYS A 1 370 ? 16.023 -9.465 -45.801 1.00 68.50 370 CYS A N 1
ATOM 3156 C CA . CYS A 1 370 ? 16.305 -8.861 -47.102 1.00 68.50 370 CYS A CA 1
ATOM 3157 C C . CYS A 1 370 ? 16.064 -9.844 -48.244 1.00 68.50 370 CYS A C 1
ATOM 3159 O O . CYS A 1 370 ? 15.583 -9.410 -49.280 1.00 68.50 370 CYS A O 1
ATOM 3161 N N . TYR A 1 371 ? 16.312 -11.137 -48.029 1.00 56.47 371 TYR A N 1
ATOM 3162 C CA . TYR A 1 371 ? 16.028 -12.204 -48.987 1.00 56.47 371 TYR A CA 1
ATOM 3163 C C . TYR A 1 371 ? 14.554 -12.208 -49.429 1.00 56.47 371 TYR A C 1
ATOM 3165 O O . TYR A 1 371 ? 14.272 -12.204 -50.623 1.00 56.47 371 TYR A O 1
ATOM 3173 N N . ASN A 1 372 ? 13.611 -12.085 -48.487 1.00 48.41 372 ASN A N 1
ATOM 3174 C CA . ASN A 1 372 ? 12.176 -12.104 -48.803 1.00 48.41 372 ASN A CA 1
ATOM 3175 C C . ASN A 1 372 ? 11.656 -10.824 -49.489 1.00 48.41 372 ASN A C 1
ATOM 3177 O O . ASN A 1 372 ? 10.678 -10.888 -50.227 1.00 48.41 372 ASN A O 1
ATOM 3181 N N . ASN A 1 373 ? 12.307 -9.673 -49.284 1.00 41.34 373 ASN A N 1
ATOM 3182 C CA . ASN A 1 373 ? 11.920 -8.395 -49.904 1.00 41.34 373 ASN A CA 1
ATOM 3183 C C . ASN A 1 373 ? 12.747 -8.049 -51.158 1.00 41.34 373 ASN A C 1
ATOM 3185 O O . ASN A 1 373 ? 12.523 -7.008 -51.772 1.00 41.34 373 ASN A O 1
ATOM 3189 N N . GLN A 1 374 ? 13.704 -8.900 -51.543 1.00 42.06 374 GLN A N 1
ATOM 3190 C CA . GLN A 1 374 ? 14.559 -8.720 -52.713 1.00 42.06 374 GLN A CA 1
ATOM 3191 C C . GLN A 1 374 ? 14.500 -9.936 -53.629 1.00 42.06 374 GLN A C 1
ATOM 3193 O O . GLN A 1 374 ? 15.451 -10.698 -53.768 1.00 42.06 374 GLN A O 1
ATOM 3198 N N . ILE A 1 375 ? 13.430 -9.985 -54.420 1.00 40.72 375 ILE A N 1
ATOM 3199 C CA . ILE A 1 375 ? 13.546 -10.347 -55.837 1.00 40.72 375 ILE A CA 1
ATOM 3200 C C . ILE A 1 375 ? 14.359 -9.217 -56.512 1.00 40.72 375 ILE A C 1
ATOM 3202 O O . ILE A 1 375 ? 13.828 -8.424 -57.279 1.00 40.72 375 ILE A O 1
ATOM 3206 N N . MET A 1 376 ? 15.639 -9.053 -56.153 1.00 33.38 376 MET A N 1
ATOM 3207 C CA . MET A 1 376 ? 16.528 -8.057 -56.759 1.00 33.38 376 MET A CA 1
ATOM 3208 C C . MET A 1 376 ? 17.497 -8.732 -57.726 1.00 33.38 376 MET A C 1
ATOM 3210 O O . MET A 1 376 ? 18.537 -9.246 -57.342 1.00 33.38 376 MET A O 1
ATOM 3214 N N . THR A 1 377 ? 17.096 -8.733 -58.997 1.00 33.06 377 THR A N 1
ATOM 3215 C CA . THR A 1 377 ? 17.806 -8.051 -60.101 1.00 33.06 377 THR A CA 1
ATOM 3216 C C . THR A 1 377 ? 19.306 -8.296 -60.347 1.00 33.06 377 THR A C 1
ATOM 3218 O O . THR A 1 377 ? 19.895 -7.560 -61.133 1.00 33.06 377 THR A O 1
ATOM 3221 N N . SER A 1 378 ? 19.928 -9.343 -59.808 1.00 34.09 378 SER A N 1
ATOM 3222 C CA . SER A 1 378 ? 21.242 -9.813 -60.278 1.00 34.09 378 SER A CA 1
ATOM 3223 C C . SER A 1 378 ? 21.293 -11.339 -60.377 1.00 34.09 378 SER A C 1
ATOM 3225 O O . SER A 1 378 ? 20.792 -12.062 -59.522 1.00 34.09 378 SER A O 1
ATOM 3227 N N . LYS A 1 379 ? 21.838 -11.808 -61.500 1.00 37.12 379 LYS A N 1
ATOM 3228 C CA . LYS A 1 379 ? 21.850 -13.183 -62.010 1.00 37.12 379 LYS A CA 1
ATOM 3229 C C . LYS A 1 379 ? 22.393 -14.206 -60.995 1.00 37.12 379 LYS A C 1
ATOM 3231 O O . LYS A 1 379 ? 23.580 -14.196 -60.708 1.00 37.12 379 LYS A O 1
ATOM 3236 N N . CYS A 1 380 ? 21.512 -15.084 -60.510 1.00 35.09 380 CYS A N 1
ATOM 3237 C CA . CYS A 1 380 ? 21.669 -16.539 -60.318 1.00 35.09 380 CYS A CA 1
ATOM 3238 C C . CYS A 1 380 ? 20.531 -17.014 -59.394 1.00 35.09 380 CYS A C 1
ATOM 3240 O O . CYS A 1 380 ? 20.605 -16.915 -58.170 1.00 35.09 380 CYS A O 1
ATOM 3242 N N . LYS A 1 381 ? 19.419 -17.473 -59.977 1.00 42.44 381 LYS A N 1
ATOM 3243 C CA . LYS A 1 381 ? 18.339 -18.134 -59.231 1.00 42.44 381 LYS A CA 1
ATOM 3244 C C . LYS A 1 381 ? 18.664 -19.630 -59.199 1.00 42.44 381 LYS A C 1
ATOM 3246 O O . LYS A 1 381 ? 18.842 -20.186 -60.271 1.00 42.44 381 LYS A O 1
ATOM 3251 N N . VAL A 1 382 ? 18.653 -20.243 -58.006 1.00 35.03 382 VAL A N 1
ATOM 3252 C CA . VAL A 1 382 ? 18.416 -21.683 -57.696 1.00 35.03 382 VAL A CA 1
ATOM 3253 C C . VAL A 1 382 ? 19.469 -22.382 -56.801 1.00 35.03 382 VAL A C 1
ATOM 3255 O O . VAL A 1 382 ? 19.131 -23.389 -56.197 1.00 35.03 382 VAL A O 1
ATOM 3258 N N . CYS A 1 383 ? 20.652 -21.822 -56.509 1.00 36.50 383 CYS A N 1
ATOM 3259 C CA . CYS A 1 383 ? 21.585 -22.455 -55.537 1.00 36.50 383 CYS A CA 1
ATOM 3260 C C . CYS A 1 383 ? 21.514 -21.920 -54.089 1.00 36.50 383 CYS A C 1
ATOM 3262 O O . CYS A 1 383 ? 22.371 -22.232 -53.268 1.00 36.50 383 CYS A O 1
ATOM 3264 N N . PHE A 1 384 ? 20.533 -21.081 -53.751 1.00 39.78 384 PHE A N 1
ATOM 3265 C CA . PHE A 1 384 ? 20.563 -20.315 -52.493 1.00 39.78 384 PHE A CA 1
ATOM 3266 C C . PHE A 1 384 ? 19.946 -21.007 -51.264 1.00 39.78 384 PHE A C 1
ATOM 3268 O O . PHE A 1 384 ? 20.038 -20.464 -50.164 1.00 39.78 384 PHE A O 1
ATOM 3275 N N . ILE A 1 385 ? 19.352 -22.193 -51.424 1.00 33.53 385 ILE A N 1
ATOM 3276 C CA . ILE A 1 385 ? 18.901 -23.066 -50.330 1.00 33.53 385 ILE A CA 1
ATOM 3277 C C . ILE A 1 385 ? 19.396 -24.473 -50.671 1.00 33.53 385 ILE A C 1
ATOM 3279 O O . ILE A 1 385 ? 19.296 -24.892 -51.821 1.00 33.53 385 ILE A O 1
ATOM 3283 N N . GLY A 1 386 ? 19.981 -25.166 -49.694 1.00 40.75 386 GLY A N 1
ATOM 3284 C CA . GLY A 1 386 ? 20.564 -26.493 -49.876 1.00 40.75 386 GLY A CA 1
ATOM 3285 C C . GLY A 1 386 ? 19.639 -27.505 -50.568 1.00 40.75 386 GLY A C 1
ATOM 3286 O O . GLY A 1 386 ? 18.419 -27.442 -50.436 1.00 40.75 386 GLY A O 1
ATOM 3287 N N . ASN A 1 387 ? 20.291 -28.465 -51.235 1.00 33.62 387 ASN A N 1
ATOM 3288 C CA . ASN A 1 387 ? 19.778 -29.616 -51.991 1.00 33.62 387 ASN A CA 1
ATOM 3289 C C . ASN A 1 387 ? 19.246 -29.341 -53.408 1.00 33.62 387 ASN A C 1
ATOM 3291 O O . ASN A 1 387 ? 18.052 -29.147 -53.602 1.00 33.62 387 ASN A O 1
ATOM 3295 N N . ASN A 1 388 ? 20.137 -29.436 -54.407 1.00 36.66 388 ASN A N 1
ATOM 3296 C CA . ASN A 1 388 ? 19.972 -30.302 -55.590 1.00 36.66 388 ASN A CA 1
ATOM 3297 C C . ASN A 1 388 ? 21.226 -30.230 -56.484 1.00 36.66 388 ASN A C 1
ATOM 3299 O O . ASN A 1 388 ? 21.563 -29.177 -57.018 1.00 36.66 388 ASN A O 1
ATOM 3303 N N . GLY A 1 389 ? 21.907 -31.364 -56.670 1.00 39.25 389 GLY A N 1
ATOM 3304 C CA . GLY A 1 389 ? 23.200 -31.481 -57.362 1.00 39.25 389 GLY A CA 1
ATOM 3305 C C . GLY A 1 389 ? 23.212 -31.243 -58.881 1.00 39.25 389 GLY A C 1
ATOM 3306 O O . GLY A 1 389 ? 24.219 -31.542 -59.504 1.00 39.25 389 GLY A O 1
ATOM 3307 N N . ASN A 1 390 ? 22.144 -30.704 -59.481 1.00 40.78 390 ASN A N 1
ATOM 3308 C CA . ASN A 1 390 ? 21.986 -30.597 -60.943 1.00 40.78 390 ASN A CA 1
ATOM 3309 C C . ASN A 1 390 ? 21.729 -29.163 -61.457 1.00 40.78 390 ASN A C 1
ATOM 3311 O O . ASN A 1 390 ? 21.227 -28.986 -62.561 1.00 40.78 390 ASN A O 1
ATOM 3315 N N . CYS A 1 391 ? 22.041 -28.113 -60.687 1.00 38.28 391 CYS A N 1
ATOM 3316 C CA . CYS A 1 391 ? 21.814 -26.731 -61.145 1.00 38.28 391 CYS A CA 1
ATOM 3317 C C . CYS A 1 391 ? 22.915 -26.202 -62.092 1.00 38.28 391 CYS A C 1
ATOM 3319 O O . CYS A 1 391 ? 22.640 -25.330 -62.917 1.00 38.28 391 CYS A O 1
ATOM 3321 N N . CYS A 1 392 ? 24.146 -26.722 -62.011 1.00 37.81 392 CYS A N 1
ATOM 3322 C CA . CYS A 1 392 ? 25.263 -26.258 -62.849 1.00 37.81 392 CYS A CA 1
ATOM 3323 C C . CYS A 1 392 ? 25.110 -26.637 -64.333 1.00 37.81 392 CYS A C 1
ATOM 3325 O O . CYS A 1 392 ? 25.488 -25.857 -65.202 1.00 37.81 392 CYS A O 1
ATOM 3327 N N . SER A 1 393 ? 24.478 -27.772 -64.636 1.00 38.41 393 SER A N 1
ATOM 3328 C CA . SER A 1 393 ? 24.309 -28.279 -66.006 1.00 38.41 393 SER A CA 1
ATOM 3329 C C . SER A 1 393 ? 23.350 -27.440 -66.866 1.00 38.41 393 SER A C 1
ATOM 3331 O O . SER A 1 393 ? 23.483 -27.403 -68.087 1.00 38.41 393 SER A O 1
ATOM 3333 N N . PHE A 1 394 ? 22.423 -26.696 -66.252 1.00 36.06 394 PHE A N 1
ATOM 3334 C CA . PHE A 1 394 ? 21.529 -25.776 -66.968 1.00 36.06 394 PHE A CA 1
ATOM 3335 C C . PHE A 1 394 ? 22.264 -24.525 -67.481 1.00 36.06 394 PHE A C 1
ATOM 3337 O O . PHE A 1 394 ? 22.020 -24.081 -68.602 1.00 36.06 394 PHE A O 1
ATOM 3344 N N . TYR A 1 395 ? 23.191 -23.976 -66.688 1.00 39.12 395 TYR A N 1
ATOM 3345 C CA . TYR A 1 395 ? 23.972 -22.793 -67.065 1.00 39.12 395 TYR A CA 1
ATOM 3346 C C . TYR A 1 395 ? 24.985 -23.114 -68.173 1.00 39.12 395 TYR A C 1
ATOM 3348 O O . TYR A 1 395 ? 25.109 -22.353 -69.128 1.00 39.12 395 TYR A O 1
ATOM 3356 N N . GLU A 1 396 ? 25.634 -24.280 -68.107 1.00 38.12 396 GLU A N 1
ATOM 3357 C CA . GLU A 1 396 ? 26.551 -24.754 -69.155 1.00 38.12 396 GLU A CA 1
ATOM 3358 C C . GLU A 1 396 ? 25.837 -24.968 -70.501 1.00 38.12 396 GLU A C 1
ATOM 3360 O O . GLU A 1 396 ? 26.366 -24.599 -71.550 1.00 38.12 396 GLU A O 1
ATOM 3365 N N . PHE A 1 397 ? 24.602 -25.482 -70.489 1.00 40.16 397 PHE A N 1
ATOM 3366 C CA . PHE A 1 397 ? 23.801 -25.666 -71.703 1.00 40.16 397 PHE A CA 1
ATOM 3367 C C . PHE A 1 397 ? 23.293 -24.339 -72.296 1.00 40.16 397 PHE A C 1
ATOM 3369 O O . PHE A 1 397 ? 23.220 -24.180 -73.515 1.00 40.16 397 PHE A O 1
ATOM 3376 N N . GLN A 1 398 ? 22.972 -23.359 -71.449 1.00 41.12 398 GLN A N 1
ATOM 3377 C CA . GLN A 1 398 ? 22.538 -22.036 -71.899 1.00 41.12 398 GLN A CA 1
ATOM 3378 C C . GLN A 1 398 ? 23.709 -21.224 -72.479 1.00 41.12 398 GLN A C 1
ATOM 3380 O O . GLN A 1 398 ? 23.548 -20.580 -73.513 1.00 41.12 398 GLN A O 1
ATOM 3385 N N . GLN A 1 399 ? 24.899 -21.346 -71.882 1.00 42.56 399 GLN A N 1
ATOM 3386 C CA . GLN A 1 399 ? 26.148 -20.804 -72.422 1.00 42.56 399 GLN A CA 1
ATOM 3387 C C . GLN A 1 399 ? 26.485 -21.449 -73.778 1.00 42.56 399 GLN A C 1
ATOM 3389 O O . GLN A 1 399 ? 26.794 -20.742 -74.731 1.00 42.56 399 GLN A O 1
ATOM 3394 N N . PHE A 1 400 ? 26.316 -22.772 -73.905 1.00 43.41 400 PHE A N 1
ATOM 3395 C CA . PHE A 1 400 ? 26.466 -23.490 -75.175 1.00 43.41 400 PHE A CA 1
ATOM 3396 C C . PHE A 1 400 ? 25.506 -22.975 -76.262 1.00 43.41 400 PHE A C 1
ATOM 3398 O O . PHE A 1 400 ? 25.925 -22.779 -77.400 1.00 43.41 400 P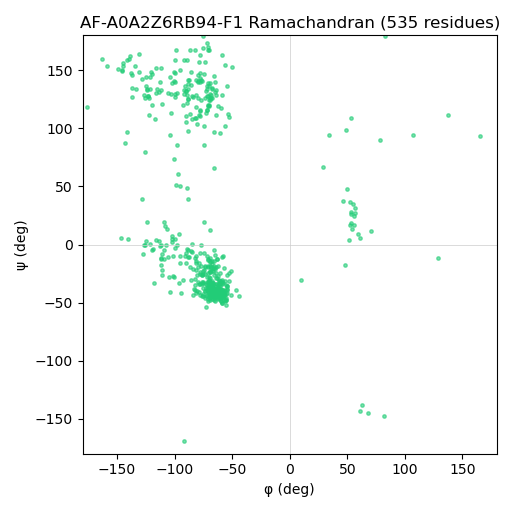HE A O 1
ATOM 3405 N N . LEU A 1 401 ? 24.236 -22.712 -75.932 1.00 42.97 401 LEU A N 1
ATOM 3406 C CA . LEU A 1 401 ? 23.256 -22.153 -76.874 1.00 42.97 401 LEU A CA 1
ATOM 3407 C C . LEU A 1 401 ? 23.563 -20.701 -77.270 1.00 42.97 401 LEU A C 1
ATOM 3409 O O . LEU A 1 401 ? 23.359 -20.328 -78.426 1.00 42.97 401 LEU A O 1
ATOM 3413 N N . GLU A 1 402 ? 24.045 -19.875 -76.341 1.00 46.62 402 GLU A N 1
ATOM 3414 C CA . GLU A 1 402 ? 24.464 -18.500 -76.637 1.00 46.62 402 GLU A CA 1
ATOM 3415 C C . GLU A 1 402 ? 25.727 -18.469 -77.509 1.00 46.62 402 GLU A C 1
ATOM 3417 O O . GLU A 1 402 ? 25.756 -17.744 -78.506 1.00 46.62 402 GLU A O 1
ATOM 3422 N N . ASP A 1 403 ? 26.719 -19.313 -77.215 1.00 45.06 403 ASP A N 1
ATOM 3423 C CA . ASP A 1 403 ? 27.938 -19.452 -78.016 1.00 45.06 403 ASP A CA 1
ATOM 3424 C C . ASP A 1 403 ? 27.638 -20.036 -79.408 1.00 45.06 403 ASP A C 1
ATOM 3426 O O . ASP A 1 403 ? 28.203 -19.588 -80.407 1.00 45.06 403 ASP A O 1
ATOM 3430 N N . PHE A 1 404 ? 26.685 -20.970 -79.508 1.00 42.84 404 PHE A N 1
ATOM 3431 C CA . PHE A 1 404 ? 26.213 -21.531 -80.777 1.00 42.84 404 PHE A CA 1
ATOM 3432 C C . PHE A 1 404 ? 25.464 -20.497 -81.632 1.00 42.84 404 PHE A C 1
ATOM 3434 O O . PHE A 1 404 ? 25.729 -20.372 -82.827 1.00 42.84 404 PHE A O 1
ATOM 3441 N N . ASN A 1 405 ? 24.580 -19.693 -81.032 1.00 44.53 405 ASN A N 1
ATOM 3442 C CA . ASN A 1 405 ? 23.877 -18.616 -81.739 1.00 44.53 405 ASN A CA 1
ATOM 3443 C C . ASN A 1 405 ? 24.824 -17.491 -82.172 1.00 44.53 405 ASN A C 1
ATOM 3445 O O . ASN A 1 405 ? 24.683 -16.937 -83.265 1.00 44.53 405 ASN A O 1
ATOM 3449 N N . LYS A 1 406 ? 25.816 -17.166 -81.339 1.00 49.09 406 LYS A N 1
ATOM 3450 C CA . LYS A 1 406 ? 26.882 -16.228 -81.687 1.00 49.09 406 LYS A CA 1
ATOM 3451 C C . LYS A 1 406 ? 27.710 -16.755 -82.862 1.00 49.09 406 LYS A C 1
ATOM 3453 O O . LYS A 1 406 ? 27.930 -16.019 -83.819 1.00 49.09 406 LYS A O 1
ATOM 3458 N N . TRP A 1 407 ? 28.055 -18.042 -82.852 1.00 45.31 407 TRP A N 1
ATOM 3459 C CA . TRP A 1 407 ? 28.755 -18.704 -83.952 1.00 45.31 407 TRP A CA 1
ATOM 3460 C C . TRP A 1 407 ? 27.943 -18.718 -85.262 1.00 45.31 407 TRP A C 1
ATOM 3462 O O . TRP A 1 407 ? 28.502 -18.420 -86.317 1.00 45.31 407 TRP A O 1
ATOM 3472 N N . ILE A 1 408 ? 26.631 -18.986 -85.224 1.00 43.25 408 ILE A N 1
ATOM 3473 C CA . ILE A 1 408 ? 25.755 -18.909 -86.412 1.00 43.25 408 ILE A CA 1
ATOM 3474 C C . ILE A 1 408 ? 25.730 -17.487 -86.988 1.00 43.25 408 ILE A C 1
ATOM 3476 O O . ILE A 1 408 ? 25.867 -17.304 -88.198 1.00 43.25 408 ILE A O 1
ATOM 3480 N N . ASN A 1 409 ? 25.590 -16.471 -86.135 1.00 48.78 409 ASN A N 1
ATOM 3481 C CA . ASN A 1 409 ? 25.529 -15.078 -86.578 1.00 48.78 409 ASN A CA 1
ATOM 3482 C C . ASN A 1 409 ? 26.869 -14.573 -87.135 1.00 48.78 409 ASN A C 1
ATOM 3484 O O . ASN A 1 409 ? 26.879 -13.831 -88.114 1.00 48.78 409 ASN A O 1
ATOM 3488 N N . GLU A 1 410 ? 27.997 -15.009 -86.572 1.00 44.09 410 GLU A N 1
ATOM 3489 C CA . GLU A 1 410 ? 29.337 -14.663 -87.066 1.00 44.09 410 GLU A CA 1
ATOM 3490 C C . GLU A 1 410 ? 29.681 -15.350 -88.403 1.00 44.09 410 GLU A C 1
ATOM 3492 O O . GLU A 1 410 ? 30.494 -14.827 -89.166 1.00 44.09 410 GLU A O 1
ATOM 3497 N N . ASN A 1 411 ? 29.051 -16.488 -88.72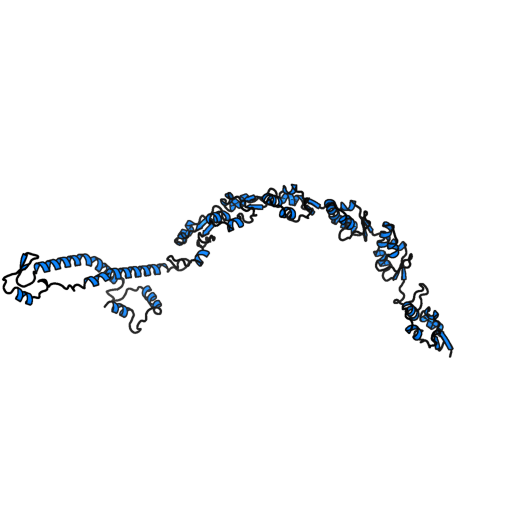8 1.00 42.00 411 ASN A N 1
ATOM 3498 C CA . ASN A 1 411 ? 29.300 -17.229 -89.973 1.00 42.00 411 ASN A CA 1
ATOM 3499 C C . ASN A 1 411 ? 28.234 -17.021 -91.071 1.00 42.00 411 ASN A C 1
ATOM 3501 O O . ASN A 1 411 ? 28.502 -17.364 -92.221 1.00 42.00 411 ASN A O 1
ATOM 3505 N N . LYS A 1 412 ? 27.089 -16.380 -90.777 1.00 44.44 412 LYS A N 1
ATOM 3506 C CA . LYS A 1 412 ? 26.100 -15.924 -91.785 1.00 44.44 412 LYS A CA 1
ATOM 3507 C C . LYS A 1 412 ? 26.645 -14.881 -92.776 1.00 44.44 412 LYS A C 1
ATOM 3509 O O . LYS A 1 412 ? 26.091 -14.713 -93.854 1.00 44.44 412 LYS A O 1
ATOM 3514 N N . LEU A 1 413 ? 27.758 -14.219 -92.451 1.00 37.81 413 LEU A N 1
ATOM 3515 C CA . LEU A 1 413 ? 28.433 -13.227 -93.304 1.00 37.81 413 LEU A CA 1
ATOM 3516 C C . LEU A 1 413 ? 29.041 -13.796 -94.606 1.00 37.81 413 LEU A C 1
ATOM 3518 O O . LEU A 1 413 ? 29.562 -13.026 -95.412 1.00 37.81 413 LEU A O 1
ATOM 3522 N N . MET A 1 414 ? 29.004 -15.116 -94.823 1.00 34.69 414 MET A N 1
ATOM 3523 C CA . MET A 1 414 ? 29.523 -15.744 -96.047 1.00 34.69 414 MET A CA 1
ATOM 3524 C C . MET A 1 414 ? 28.523 -15.809 -97.210 1.00 34.69 414 MET A C 1
ATOM 3526 O O . MET A 1 414 ? 28.971 -15.898 -98.353 1.00 34.69 414 MET A O 1
ATOM 3530 N N . ASP A 1 415 ? 27.215 -15.694 -96.965 1.00 36.00 415 ASP A N 1
ATOM 3531 C CA . ASP A 1 415 ? 26.216 -15.721 -98.046 1.00 36.00 415 ASP A CA 1
ATOM 3532 C C . ASP A 1 415 ? 26.098 -14.365 -98.766 1.00 36.00 415 ASP A C 1
ATOM 3534 O O . ASP A 1 415 ? 25.944 -14.317 -99.987 1.00 36.00 415 ASP A O 1
ATOM 3538 N N . ASP A 1 416 ? 26.305 -13.250 -98.055 1.00 36.47 416 ASP A N 1
ATOM 3539 C CA . ASP A 1 416 ? 26.259 -11.898 -98.639 1.00 36.47 416 ASP A CA 1
ATOM 3540 C C . ASP A 1 416 ? 27.452 -11.589 -99.570 1.00 36.47 416 ASP A C 1
ATOM 3542 O O . ASP A 1 416 ? 27.366 -10.713 -100.430 1.00 36.47 416 ASP A O 1
ATOM 3546 N N . TYR A 1 417 ? 28.561 -12.333 -99.464 1.00 33.03 417 TYR A N 1
ATOM 3547 C CA . TYR A 1 417 ? 29.726 -12.186 -100.351 1.00 33.03 417 TYR A CA 1
ATOM 3548 C C . TYR A 1 417 ? 29.573 -12.921 -101.699 1.00 33.03 417 TYR A C 1
ATOM 3550 O O . TYR A 1 417 ? 30.364 -12.687 -102.617 1.00 33.03 417 TYR A O 1
ATOM 3558 N N . LEU A 1 418 ? 28.562 -13.789 -101.844 1.00 34.12 418 LEU A N 1
ATOM 3559 C CA . LEU A 1 418 ? 28.275 -14.546 -103.072 1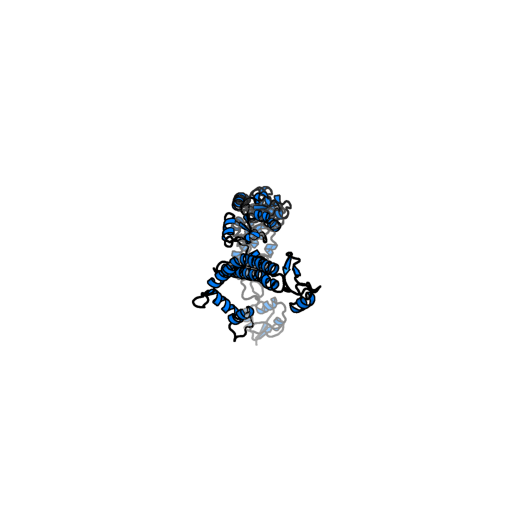.00 34.12 418 LEU A CA 1
ATOM 3560 C C . LEU A 1 418 ? 27.324 -13.811 -104.038 1.00 34.12 418 LEU A C 1
ATOM 3562 O O . LEU A 1 418 ? 27.174 -14.233 -105.185 1.00 34.12 418 LEU A O 1
ATOM 3566 N N . VAL A 1 419 ? 26.743 -12.676 -103.632 1.00 32.03 419 VAL A N 1
ATOM 3567 C CA . VAL A 1 419 ? 25.838 -11.855 -104.457 1.00 32.03 419 VAL A CA 1
ATOM 3568 C C . VAL A 1 419 ? 26.588 -10.650 -105.046 1.00 32.03 419 VAL A C 1
ATOM 3570 O O . VAL A 1 419 ? 26.414 -9.506 -104.633 1.00 32.03 419 VAL A O 1
ATOM 3573 N N . ILE A 1 420 ? 27.449 -10.883 -106.042 1.00 30.59 420 ILE A N 1
ATOM 3574 C CA . ILE A 1 420 ? 28.042 -9.799 -106.848 1.00 30.59 420 ILE A CA 1
ATOM 3575 C C . ILE A 1 420 ? 27.156 -9.522 -108.077 1.00 30.59 420 ILE A C 1
ATOM 3577 O O . ILE A 1 420 ? 26.801 -10.442 -108.807 1.00 30.59 420 ILE A O 1
ATOM 3581 N N . LYS A 1 421 ? 26.944 -8.223 -108.349 1.00 32.78 421 LYS A N 1
ATOM 3582 C CA . LYS A 1 421 ? 26.582 -7.559 -109.627 1.00 32.78 421 LYS A CA 1
ATOM 3583 C C . LYS A 1 421 ? 25.146 -7.037 -109.760 1.00 32.78 421 LYS A C 1
ATOM 3585 O O . LYS A 1 421 ? 24.270 -7.670 -110.336 1.00 32.78 421 LYS A O 1
ATOM 3590 N N . LYS A 1 422 ? 24.989 -5.750 -109.442 1.00 28.64 422 LYS A N 1
ATOM 3591 C CA . LYS A 1 422 ? 24.246 -4.799 -110.289 1.00 28.64 422 LYS A CA 1
ATOM 3592 C C . LYS A 1 422 ? 24.950 -3.441 -110.236 1.00 28.64 422 LYS A C 1
ATOM 3594 O O . LYS A 1 422 ? 24.625 -2.600 -109.408 1.00 28.64 422 LYS A O 1
ATOM 3599 N N . GLN A 1 423 ? 25.934 -3.237 -111.109 1.00 33.28 423 GLN A N 1
ATOM 3600 C CA . GLN A 1 423 ? 26.432 -1.898 -111.429 1.00 33.28 423 GLN A CA 1
ATOM 3601 C C . GLN A 1 423 ? 25.806 -1.451 -112.755 1.00 33.28 423 GLN A C 1
ATOM 3603 O O . GLN A 1 423 ? 25.828 -2.184 -113.740 1.00 33.28 423 GLN A O 1
ATOM 3608 N N . LYS A 1 424 ? 25.181 -0.269 -112.737 1.00 27.48 424 LYS A N 1
ATOM 3609 C CA . LYS A 1 424 ? 24.731 0.492 -113.908 1.00 27.48 424 LYS A CA 1
ATOM 3610 C C . LYS A 1 424 ? 25.774 1.580 -114.168 1.00 27.48 424 LYS A C 1
ATOM 3612 O O . LYS A 1 424 ? 26.045 2.346 -113.248 1.00 27.48 424 LYS A O 1
ATOM 3617 N N . GLY A 1 425 ? 26.253 1.693 -115.404 1.00 28.80 425 GLY A N 1
ATOM 3618 C CA . GLY A 1 425 ? 26.998 2.858 -115.890 1.00 28.80 425 GLY A CA 1
ATOM 3619 C C . GLY A 1 425 ? 28.213 2.476 -116.732 1.00 28.80 425 GLY A C 1
ATOM 3620 O O . GLY A 1 425 ? 29.159 1.937 -116.183 1.00 28.80 425 GLY A O 1
ATOM 3621 N N . GLU A 1 426 ? 28.124 2.775 -118.033 1.00 32.78 426 GLU A N 1
ATOM 3622 C CA . GLU A 1 426 ? 29.143 2.678 -119.099 1.00 32.78 426 GLU A CA 1
ATOM 3623 C C . GLU A 1 426 ? 29.845 1.317 -119.283 1.00 32.78 426 GLU A C 1
ATOM 3625 O O . GLU A 1 426 ? 30.672 0.880 -118.492 1.00 32.78 426 GLU A O 1
ATOM 3630 N N . ILE A 1 427 ? 29.499 0.646 -120.389 1.00 34.88 427 ILE A N 1
ATOM 3631 C CA . ILE A 1 427 ? 30.018 -0.666 -120.799 1.00 34.88 427 ILE A CA 1
ATOM 3632 C C . ILE A 1 427 ? 31.521 -0.540 -121.075 1.00 34.88 427 ILE A C 1
ATOM 3634 O O . ILE A 1 427 ? 31.925 0.102 -122.047 1.00 34.88 427 ILE A O 1
ATOM 3638 N N . SER A 1 428 ? 32.342 -1.161 -120.226 1.00 46.41 428 SER A N 1
ATOM 3639 C CA . SER A 1 428 ? 33.763 -1.363 -120.517 1.00 46.41 428 SER A CA 1
ATOM 3640 C C . SER A 1 428 ? 33.922 -2.451 -121.585 1.00 46.41 428 SER A C 1
ATOM 3642 O O . SER A 1 428 ? 33.066 -3.325 -121.713 1.00 46.41 428 SER A O 1
ATOM 3644 N N . ASP A 1 429 ? 35.037 -2.478 -122.320 1.00 48.94 429 ASP A N 1
ATOM 3645 C CA . ASP A 1 429 ? 35.308 -3.523 -123.330 1.00 48.94 429 ASP A CA 1
ATOM 3646 C C . ASP A 1 429 ? 35.316 -4.964 -122.759 1.00 48.94 429 ASP A C 1
ATOM 3648 O O . ASP A 1 429 ? 35.302 -5.935 -123.518 1.00 48.94 429 ASP A O 1
ATOM 3652 N N . TYR A 1 430 ? 35.305 -5.119 -121.427 1.00 49.28 430 TYR A N 1
ATOM 3653 C CA . TYR A 1 430 ? 35.169 -6.401 -120.725 1.00 49.28 430 TYR A CA 1
ATOM 3654 C C . TYR A 1 430 ? 33.722 -6.904 -120.608 1.00 49.28 430 TYR A C 1
ATOM 3656 O O . TYR A 1 430 ? 33.525 -8.077 -120.291 1.00 49.28 430 TYR A O 1
ATOM 3664 N N . ASP A 1 431 ? 32.737 -6.046 -120.871 1.00 45.28 431 ASP A N 1
ATOM 3665 C CA . ASP A 1 431 ? 31.305 -6.355 -120.802 1.00 45.28 431 ASP A CA 1
ATOM 3666 C C . ASP A 1 431 ? 30.689 -6.644 -122.189 1.00 45.28 431 ASP A C 1
ATOM 3668 O O . ASP A 1 431 ? 29.512 -6.990 -122.273 1.00 45.28 431 ASP A O 1
ATOM 3672 N N . LEU A 1 432 ? 31.472 -6.533 -123.273 1.00 53.09 432 LEU A N 1
ATOM 3673 C CA . LEU A 1 432 ? 31.077 -6.940 -124.629 1.00 53.09 432 LEU A CA 1
ATOM 3674 C C . LEU A 1 432 ? 31.209 -8.461 -124.798 1.00 53.09 432 LEU A C 1
ATOM 3676 O O . LEU A 1 432 ? 32.200 -9.054 -124.358 1.00 53.09 432 LEU A O 1
ATOM 3680 N N . ASP A 1 433 ? 30.269 -9.110 -125.483 1.00 55.16 433 ASP A N 1
ATOM 3681 C CA . ASP A 1 433 ? 30.410 -10.524 -125.843 1.00 55.16 433 ASP A CA 1
ATOM 3682 C C . ASP A 1 433 ? 31.406 -10.733 -127.007 1.00 55.16 433 ASP A C 1
ATOM 3684 O O . ASP A 1 433 ? 32.086 -9.801 -127.455 1.00 55.16 433 ASP A O 1
ATOM 3688 N N . GLU A 1 434 ? 31.627 -11.988 -127.406 1.00 53.53 434 GLU A N 1
ATOM 3689 C CA . GLU A 1 434 ? 32.610 -12.329 -128.444 1.00 53.53 434 GLU A CA 1
ATOM 3690 C C . GLU A 1 434 ? 32.189 -11.822 -129.835 1.00 53.53 434 GLU A C 1
ATOM 3692 O O . GLU A 1 434 ? 33.045 -11.405 -130.620 1.00 53.53 434 GLU A O 1
ATOM 3697 N N . ASP A 1 435 ? 30.886 -11.800 -130.124 1.00 60.56 435 ASP A N 1
ATOM 3698 C CA . ASP A 1 435 ? 30.349 -11.381 -131.418 1.00 60.56 435 ASP A CA 1
ATOM 3699 C C . ASP A 1 435 ? 30.402 -9.853 -131.566 1.00 60.56 435 ASP A C 1
ATOM 3701 O O . ASP A 1 435 ? 30.883 -9.345 -132.587 1.00 60.56 435 ASP A O 1
ATOM 3705 N N . ASP A 1 436 ? 30.053 -9.109 -130.515 1.00 63.62 436 ASP A N 1
ATOM 3706 C CA . ASP A 1 436 ? 30.168 -7.647 -130.474 1.00 63.62 436 ASP A CA 1
ATOM 3707 C C . ASP A 1 436 ? 31.629 -7.181 -130.609 1.00 63.62 436 ASP A C 1
ATOM 3709 O O . ASP A 1 436 ? 31.938 -6.216 -131.324 1.00 63.62 436 ASP A O 1
ATOM 3713 N N . ARG A 1 437 ? 32.574 -7.901 -129.986 1.00 60.31 437 ARG A N 1
ATOM 3714 C CA . ARG A 1 437 ? 34.016 -7.622 -130.119 1.00 60.31 437 ARG A CA 1
ATOM 3715 C C . ARG A 1 437 ? 34.545 -7.929 -131.515 1.00 60.31 437 ARG A C 1
ATOM 3717 O O . ARG A 1 437 ? 35.349 -7.150 -132.036 1.00 60.31 437 ARG A O 1
ATOM 3724 N N . ARG A 1 438 ? 34.084 -9.011 -132.151 1.00 61.31 438 ARG A N 1
ATOM 3725 C CA . ARG A 1 438 ? 34.439 -9.327 -133.547 1.00 61.31 438 ARG A CA 1
ATOM 3726 C C . ARG A 1 438 ? 33.998 -8.232 -134.504 1.00 61.31 438 ARG A C 1
ATOM 3728 O O . ARG A 1 438 ? 34.742 -7.925 -135.431 1.00 61.31 438 ARG A O 1
ATOM 3735 N N . VAL A 1 439 ? 32.829 -7.630 -134.288 1.00 63.50 439 VAL A N 1
ATOM 3736 C CA . VAL A 1 439 ? 32.354 -6.505 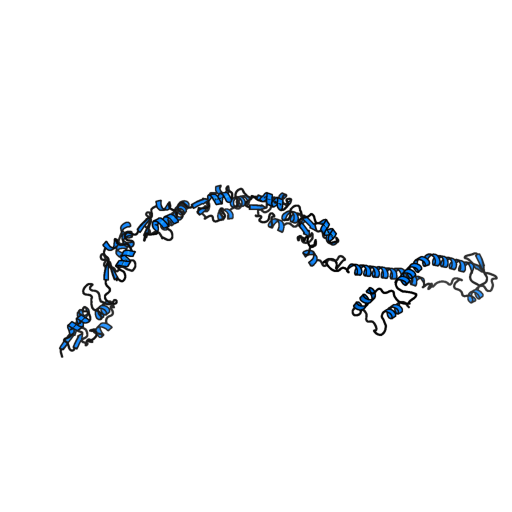-135.106 1.00 63.50 439 VAL A CA 1
ATOM 3737 C C . VAL A 1 439 ? 33.199 -5.256 -134.851 1.00 63.50 439 VAL A C 1
ATOM 3739 O O . VAL A 1 439 ? 33.683 -4.649 -135.808 1.00 63.50 439 VAL A O 1
ATOM 3742 N N . LYS A 1 440 ? 33.438 -4.902 -133.580 1.00 65.06 440 LYS A N 1
ATOM 3743 C CA . LYS A 1 440 ? 34.182 -3.690 -133.196 1.00 65.06 440 LYS A CA 1
ATOM 3744 C C . LYS A 1 440 ? 35.638 -3.694 -133.678 1.00 65.06 440 LYS A C 1
ATOM 3746 O O . LYS A 1 440 ? 36.132 -2.658 -134.118 1.00 65.06 440 LYS A O 1
ATOM 3751 N N . TYR A 1 441 ? 36.315 -4.844 -133.636 1.00 60.25 441 TYR A N 1
ATOM 3752 C CA . TYR A 1 441 ? 37.744 -4.950 -133.957 1.00 60.25 441 TYR A CA 1
ATOM 3753 C C . TYR A 1 441 ? 38.049 -5.656 -135.286 1.00 60.25 441 TYR A C 1
ATOM 3755 O O . TYR A 1 441 ? 39.198 -6.006 -135.542 1.00 60.25 441 TYR A O 1
ATOM 3763 N N . LYS A 1 442 ? 37.050 -5.819 -136.167 1.00 55.38 442 LYS A N 1
ATOM 3764 C CA . LYS A 1 442 ? 37.155 -6.545 -137.450 1.00 55.38 442 LYS A CA 1
ATOM 3765 C C . LYS A 1 442 ? 38.300 -6.086 -138.370 1.00 55.38 442 LYS A C 1
ATOM 3767 O O . LYS A 1 442 ? 38.728 -6.844 -139.233 1.00 55.38 442 LYS A O 1
ATOM 3772 N N . VAL A 1 443 ? 38.756 -4.844 -138.220 1.00 49.41 443 VAL A N 1
ATOM 3773 C CA . VAL A 1 443 ? 39.784 -4.193 -139.054 1.00 49.41 443 VAL A CA 1
ATOM 3774 C C . VAL A 1 443 ? 41.175 -4.132 -138.405 1.00 49.41 443 VAL A C 1
ATOM 3776 O O . VAL A 1 443 ? 42.078 -3.542 -138.989 1.00 49.41 443 VAL A O 1
ATOM 3779 N N . PHE A 1 444 ? 41.375 -4.735 -137.226 1.00 53.97 444 PHE A N 1
ATOM 3780 C CA . PHE A 1 444 ? 42.661 -4.730 -136.518 1.00 53.97 444 PHE A CA 1
ATOM 3781 C C . PHE A 1 444 ? 43.277 -6.136 -136.449 1.00 53.97 444 PHE A C 1
ATOM 3783 O O . PHE A 1 444 ? 42.622 -7.078 -136.010 1.00 53.97 444 PHE A O 1
ATOM 3790 N N . ASP A 1 445 ? 44.560 -6.264 -136.808 1.00 46.66 445 ASP A N 1
ATOM 3791 C CA . ASP A 1 445 ? 45.292 -7.546 -136.800 1.00 46.66 445 ASP A CA 1
ATOM 3792 C C . ASP A 1 445 ? 45.565 -8.090 -135.381 1.00 46.66 445 ASP A C 1
ATOM 3794 O O . ASP A 1 445 ? 45.798 -9.283 -135.191 1.00 46.66 445 ASP A O 1
ATOM 3798 N N . TYR A 1 446 ? 45.583 -7.220 -134.366 1.00 57.34 446 TYR A N 1
ATOM 3799 C CA . TYR A 1 446 ? 45.698 -7.574 -132.948 1.00 57.34 446 TYR A CA 1
ATOM 3800 C C . TYR A 1 446 ? 45.279 -6.398 -132.054 1.00 57.34 446 TYR A C 1
ATOM 3802 O O . TYR A 1 446 ? 45.320 -5.240 -132.467 1.00 57.34 446 TYR A O 1
ATOM 3810 N N . ILE A 1 447 ? 44.943 -6.695 -130.797 1.00 58.34 447 ILE A N 1
ATOM 3811 C CA . ILE A 1 447 ? 44.618 -5.718 -129.749 1.00 58.34 447 ILE A CA 1
ATOM 3812 C C . ILE A 1 447 ? 45.719 -5.761 -128.678 1.00 58.34 447 ILE A C 1
ATOM 3814 O O . ILE A 1 447 ? 46.218 -6.834 -128.334 1.00 58.34 447 ILE A O 1
ATOM 3818 N N . LEU A 1 448 ? 46.121 -4.603 -128.149 1.00 56.75 448 LEU A N 1
ATOM 3819 C CA . LEU A 1 448 ? 47.016 -4.493 -126.990 1.00 56.75 448 LEU A CA 1
ATOM 3820 C C . LEU A 1 448 ? 46.186 -4.418 -125.703 1.00 56.75 448 LEU A C 1
ATOM 3822 O O . LEU A 1 448 ? 45.255 -3.626 -125.604 1.00 56.75 448 LEU A O 1
ATOM 3826 N N . CYS A 1 449 ? 46.502 -5.252 -124.710 1.00 58.19 449 CYS A N 1
ATOM 3827 C CA . CYS A 1 449 ? 45.843 -5.199 -123.405 1.00 58.19 449 CYS A CA 1
ATOM 3828 C C . 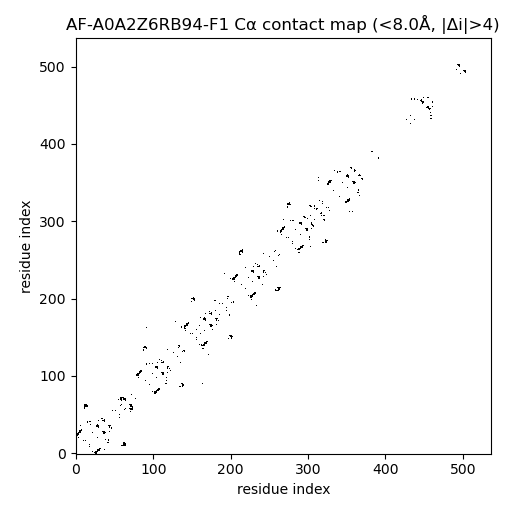CYS A 1 449 ? 46.392 -4.045 -122.557 1.00 58.19 449 CYS A C 1
ATOM 3830 O O . CYS A 1 449 ? 47.528 -4.132 -122.105 1.00 58.19 449 CYS A O 1
ATOM 3832 N N . GLU A 1 450 ? 45.564 -3.047 -122.235 1.00 58.03 450 GLU A N 1
ATOM 3833 C CA . GLU A 1 450 ? 45.950 -1.892 -121.398 1.00 58.03 450 GLU A CA 1
ATOM 3834 C C . GLU A 1 450 ? 46.536 -2.269 -120.024 1.00 58.03 450 GLU A C 1
ATOM 3836 O O . GLU A 1 450 ? 47.316 -1.516 -119.452 1.00 58.03 450 GLU A O 1
ATOM 3841 N N . LYS A 1 451 ? 46.185 -3.441 -119.472 1.00 59.50 451 LYS A N 1
ATOM 3842 C CA . LYS A 1 451 ? 46.684 -3.891 -118.159 1.00 59.50 451 LYS A CA 1
ATOM 3843 C C . LYS A 1 451 ? 48.053 -4.576 -118.207 1.00 59.50 451 LYS A C 1
ATOM 3845 O O . LYS A 1 451 ? 48.676 -4.732 -117.159 1.00 59.50 451 LYS A O 1
ATOM 3850 N N . CYS A 1 452 ? 48.488 -5.096 -119.356 1.00 65.06 452 CYS A N 1
ATOM 3851 C CA . CYS A 1 452 ? 49.707 -5.917 -119.408 1.00 65.06 452 CYS A CA 1
ATOM 3852 C C . CYS A 1 452 ? 50.537 -5.793 -120.690 1.00 65.06 452 CYS A C 1
ATOM 3854 O O . CYS A 1 452 ? 51.479 -6.567 -120.855 1.00 65.06 452 CYS A O 1
ATOM 3856 N N . ASP A 1 453 ? 50.170 -4.886 -121.598 1.00 60.59 453 ASP A N 1
ATOM 3857 C CA . ASP A 1 453 ? 50.831 -4.596 -122.878 1.00 60.59 453 ASP A CA 1
ATOM 3858 C C . ASP A 1 453 ? 51.061 -5.814 -123.789 1.00 60.59 453 ASP A C 1
ATOM 3860 O O . ASP A 1 453 ? 51.855 -5.786 -124.732 1.00 60.59 453 ASP A O 1
ATOM 3864 N N . LYS A 1 454 ? 50.341 -6.917 -123.549 1.00 62.44 454 LYS A N 1
ATOM 3865 C CA . LYS A 1 454 ? 50.404 -8.113 -124.393 1.00 62.44 454 LYS A CA 1
ATOM 3866 C C . LYS A 1 454 ? 49.400 -8.030 -125.533 1.00 62.44 454 LYS A C 1
ATOM 3868 O O . LYS A 1 454 ? 48.244 -7.650 -125.335 1.00 62.44 454 LYS A O 1
ATOM 3873 N N . LYS A 1 455 ? 49.853 -8.454 -126.715 1.00 56.41 455 LYS A N 1
ATOM 3874 C CA . LYS A 1 455 ? 49.022 -8.610 -127.911 1.00 56.41 455 LYS A CA 1
ATOM 3875 C C . LYS A 1 455 ? 48.093 -9.813 -127.752 1.00 56.41 455 LYS A C 1
ATOM 3877 O O . LYS A 1 455 ? 48.546 -10.888 -127.358 1.00 56.41 455 LYS A O 1
ATOM 3882 N N . TYR A 1 456 ? 46.822 -9.640 -128.085 1.00 56.06 456 TYR A N 1
ATOM 3883 C CA . TYR A 1 456 ? 45.838 -10.713 -128.161 1.00 56.06 456 TYR A CA 1
ATOM 3884 C C . TYR A 1 456 ? 44.923 -10.516 -129.375 1.00 56.06 456 TYR A C 1
ATOM 3886 O O . TYR A 1 456 ? 44.834 -9.424 -129.933 1.00 56.06 456 TYR A O 1
ATOM 3894 N N . HIS A 1 457 ? 44.267 -11.589 -129.810 1.00 48.88 457 HIS A N 1
ATOM 3895 C CA . HIS A 1 457 ? 43.494 -11.621 -131.048 1.00 48.88 457 HIS A CA 1
ATOM 3896 C C . HIS A 1 457 ? 42.017 -11.881 -130.708 1.00 48.88 457 HIS A C 1
ATOM 3898 O O . HIS A 1 457 ? 41.704 -12.978 -130.255 1.00 48.88 457 HIS A O 1
ATOM 3904 N N . TYR A 1 458 ? 41.168 -10.847 -130.844 1.00 51.69 458 TYR A N 1
ATOM 3905 C CA . TYR A 1 458 ? 39.707 -10.740 -130.583 1.00 51.69 458 TYR A CA 1
ATOM 3906 C C . TYR A 1 458 ? 39.117 -11.278 -129.249 1.00 51.69 458 TYR A C 1
ATOM 3908 O O . TYR A 1 458 ? 38.027 -10.857 -128.871 1.00 51.69 458 TYR A O 1
ATOM 3916 N N . ASN A 1 459 ? 39.821 -12.132 -128.500 1.00 50.72 459 ASN A N 1
ATOM 3917 C CA . ASN A 1 459 ? 39.415 -12.740 -127.222 1.00 50.72 459 ASN A CA 1
ATOM 3918 C C . ASN A 1 459 ? 40.022 -12.021 -126.009 1.00 50.72 459 ASN A C 1
ATOM 3920 O O . ASN A 1 459 ? 41.043 -11.374 -126.137 1.00 50.72 459 ASN A O 1
ATOM 3924 N N . TYR A 1 460 ? 39.459 -12.147 -124.802 1.00 54.97 460 TYR A N 1
ATOM 3925 C CA . TYR A 1 460 ? 39.995 -11.475 -123.600 1.00 54.97 460 TYR A CA 1
ATOM 3926 C C . TYR A 1 460 ? 41.476 -11.810 -123.312 1.00 54.97 460 TYR A C 1
ATOM 3928 O O . TYR A 1 460 ? 41.976 -12.885 -123.651 1.00 54.97 460 TYR A O 1
ATOM 3936 N N . CYS A 1 461 ? 42.187 -10.910 -122.619 1.00 60.56 461 CYS A N 1
ATOM 3937 C CA . CYS A 1 461 ? 43.565 -11.164 -122.198 1.00 60.56 461 CYS A CA 1
ATOM 3938 C C . CYS A 1 461 ? 43.630 -12.310 -121.170 1.00 60.56 461 CYS A C 1
ATOM 3940 O O . CYS A 1 461 ? 43.465 -12.109 -119.963 1.00 60.56 461 CYS A O 1
ATOM 3942 N N . TYR A 1 462 ? 43.926 -13.517 -121.655 1.00 53.09 462 TYR A N 1
ATOM 3943 C CA . TYR A 1 462 ? 44.031 -14.738 -120.849 1.00 53.09 462 TYR A CA 1
ATOM 3944 C C . TYR A 1 462 ? 45.047 -14.611 -119.698 1.00 53.09 462 TYR A C 1
ATOM 3946 O O . TYR A 1 462 ? 44.850 -15.162 -118.618 1.00 53.09 462 TYR A O 1
ATOM 3954 N N . ASN A 1 463 ? 46.107 -13.816 -119.885 1.00 56.41 463 ASN A N 1
ATOM 3955 C CA . ASN A 1 463 ? 47.135 -13.603 -118.863 1.00 56.41 463 ASN A CA 1
ATOM 3956 C C . ASN A 1 463 ? 46.628 -12.826 -117.636 1.00 56.41 463 ASN A C 1
ATOM 3958 O O . ASN A 1 463 ? 47.043 -13.134 -116.521 1.00 56.41 463 ASN A O 1
ATOM 3962 N N . CYS A 1 464 ? 45.743 -11.841 -117.815 1.00 55.22 464 CYS A N 1
ATOM 3963 C CA . CYS A 1 464 ? 45.159 -11.100 -116.691 1.00 55.22 464 CYS A CA 1
ATOM 3964 C C . CYS A 1 464 ? 44.123 -11.952 -115.941 1.00 55.22 464 CYS A C 1
ATOM 3966 O O . CYS A 1 464 ? 44.142 -11.987 -114.714 1.00 55.22 464 CYS A O 1
ATOM 3968 N N . TYR A 1 465 ? 43.309 -12.719 -116.672 1.00 50.16 465 TYR A N 1
ATOM 3969 C CA . TYR A 1 465 ? 42.297 -13.619 -116.109 1.00 50.16 465 TYR A CA 1
ATOM 3970 C C . TYR A 1 465 ? 42.902 -14.729 -115.229 1.00 50.16 465 TYR A C 1
ATOM 3972 O O . TYR A 1 465 ? 42.462 -14.961 -114.104 1.00 50.16 465 TYR A O 1
ATOM 3980 N N . VAL A 1 466 ? 43.972 -15.382 -115.698 1.00 52.50 466 VAL A N 1
ATOM 3981 C CA . VAL A 1 466 ? 44.653 -16.448 -114.939 1.00 52.50 466 VAL A CA 1
ATOM 3982 C C . VAL A 1 466 ? 45.336 -15.904 -113.679 1.00 52.50 466 VAL A C 1
ATOM 3984 O O . VAL A 1 466 ? 45.382 -16.589 -112.656 1.00 52.50 466 VAL A O 1
ATOM 3987 N N . LYS A 1 467 ? 45.850 -14.668 -113.719 1.00 55.06 467 LYS A N 1
ATOM 3988 C CA . LYS A 1 467 ? 46.501 -14.038 -112.563 1.00 55.06 467 LYS A CA 1
ATOM 3989 C C . LYS A 1 467 ? 45.490 -13.698 -111.460 1.00 55.06 467 LYS A C 1
ATOM 3991 O O . LYS A 1 467 ? 45.749 -14.021 -110.305 1.00 55.06 467 LYS A O 1
ATOM 3996 N N . GLU A 1 468 ? 44.323 -13.158 -111.819 1.00 50.69 468 GLU A N 1
ATOM 3997 C CA . GLU A 1 468 ? 43.229 -12.873 -110.875 1.00 50.69 468 GLU A CA 1
ATOM 3998 C C . GLU A 1 468 ? 42.653 -14.161 -110.249 1.00 50.69 468 GLU A C 1
ATOM 4000 O O . GLU A 1 468 ? 42.455 -14.218 -109.035 1.00 50.69 468 GLU A O 1
ATOM 4005 N N . ILE A 1 469 ? 42.480 -15.243 -111.022 1.00 48.44 469 ILE A N 1
ATOM 4006 C CA . ILE A 1 469 ? 42.009 -16.541 -110.492 1.00 48.44 469 ILE A CA 1
ATOM 4007 C C . ILE A 1 469 ? 43.024 -17.190 -109.543 1.00 48.44 469 ILE A C 1
ATOM 4009 O O . ILE A 1 469 ? 42.642 -17.767 -108.522 1.00 48.44 469 ILE A O 1
ATOM 4013 N N . ASN A 1 470 ? 44.319 -17.095 -109.846 1.00 51.69 470 ASN A N 1
ATOM 4014 C CA . ASN A 1 470 ? 45.357 -17.689 -109.005 1.00 51.69 470 ASN A CA 1
ATOM 4015 C C . ASN A 1 470 ? 45.534 -16.951 -107.670 1.00 51.69 470 ASN A C 1
ATOM 4017 O O . ASN A 1 470 ? 45.806 -17.603 -106.661 1.00 51.69 470 ASN A O 1
ATOM 4021 N N . GLU A 1 471 ? 45.330 -15.632 -107.624 1.00 51.28 471 GLU A N 1
ATOM 4022 C CA . GLU A 1 471 ? 45.300 -14.882 -106.360 1.00 51.28 471 GLU A CA 1
ATOM 4023 C C . GLU A 1 471 ? 44.052 -15.213 -105.523 1.00 51.28 471 GLU A C 1
ATOM 4025 O O . GLU A 1 471 ? 44.161 -15.422 -104.312 1.00 51.28 471 GLU A O 1
ATOM 4030 N N . LEU A 1 472 ? 42.894 -15.407 -106.168 1.00 43.41 472 LEU A N 1
ATOM 4031 C CA . LEU A 1 472 ? 41.650 -15.833 -105.512 1.00 43.41 472 LEU A CA 1
ATOM 4032 C C . LEU A 1 472 ? 41.749 -17.256 -104.925 1.00 43.41 472 LEU A C 1
ATOM 4034 O O . LEU A 1 472 ? 41.275 -17.525 -103.819 1.00 43.41 472 LEU A O 1
ATOM 4038 N N . ASN A 1 473 ? 42.417 -18.170 -105.635 1.00 49.94 473 ASN A N 1
ATOM 4039 C CA . ASN A 1 473 ? 42.654 -19.543 -105.178 1.00 49.94 473 ASN A CA 1
ATOM 4040 C C . ASN A 1 473 ? 43.688 -19.618 -104.039 1.00 49.94 473 ASN A C 1
ATOM 4042 O O . ASN A 1 473 ? 43.545 -20.445 -103.135 1.00 49.94 473 ASN A O 1
ATOM 4046 N N . LYS A 1 474 ? 44.683 -18.718 -104.015 1.00 46.12 474 LYS A N 1
ATOM 4047 C CA . LYS A 1 474 ? 45.631 -18.582 -102.893 1.00 46.12 474 LYS A CA 1
ATOM 4048 C C . LYS A 1 474 ? 44.940 -18.113 -101.607 1.00 46.12 474 LYS A C 1
ATOM 4050 O O . LYS A 1 474 ? 45.227 -18.649 -100.539 1.00 46.12 474 LYS A O 1
ATOM 4055 N N . LEU A 1 475 ? 43.990 -17.179 -101.710 1.00 45.72 475 LEU A N 1
ATOM 4056 C CA . LEU A 1 475 ? 43.165 -16.720 -100.582 1.00 45.72 475 LEU A CA 1
ATOM 4057 C C . LEU A 1 475 ? 42.223 -17.816 -100.049 1.00 45.72 475 LEU A C 1
ATOM 4059 O O . LEU A 1 475 ? 42.099 -17.977 -98.834 1.00 45.72 475 LEU A O 1
ATOM 4063 N N . LYS A 1 476 ? 41.628 -18.630 -100.936 1.00 43.38 476 LYS A N 1
ATOM 4064 C CA . LYS A 1 476 ? 40.809 -19.798 -100.552 1.00 43.38 476 LYS A CA 1
ATOM 4065 C C . LYS A 1 476 ? 41.606 -20.849 -99.768 1.00 43.38 476 LYS A C 1
ATOM 4067 O O . LYS A 1 476 ? 41.109 -21.368 -98.774 1.00 43.38 476 LYS A O 1
ATOM 4072 N N . SER A 1 477 ? 42.846 -21.138 -100.165 1.00 48.53 477 SER A N 1
ATOM 4073 C CA . SER A 1 477 ? 43.687 -22.163 -99.522 1.00 48.53 477 SER A CA 1
ATOM 4074 C C . SER A 1 477 ? 44.125 -21.813 -98.092 1.00 48.53 477 SER A C 1
ATOM 4076 O O . SER A 1 477 ? 44.308 -22.722 -97.287 1.00 48.53 477 SER A O 1
ATOM 4078 N N . ILE A 1 478 ? 44.315 -20.529 -97.775 1.00 45.50 478 ILE A N 1
ATOM 4079 C CA . ILE A 1 478 ? 44.858 -20.077 -96.480 1.00 45.50 478 ILE A CA 1
ATOM 4080 C C . ILE A 1 478 ? 43.752 -19.928 -95.418 1.00 45.50 478 ILE A C 1
ATOM 4082 O O . ILE A 1 478 ? 43.998 -20.148 -94.235 1.00 45.50 478 ILE A O 1
ATOM 4086 N N . ILE A 1 479 ? 42.521 -19.599 -95.828 1.00 43.62 479 ILE A N 1
ATOM 4087 C CA . ILE A 1 479 ? 41.403 -19.310 -94.911 1.00 43.62 479 ILE A CA 1
ATOM 4088 C C . ILE A 1 479 ? 40.549 -20.557 -94.602 1.00 43.62 479 ILE A C 1
ATOM 4090 O O . ILE A 1 479 ? 39.999 -20.660 -93.504 1.00 43.62 479 ILE A O 1
ATOM 4094 N N . LEU A 1 480 ? 40.428 -21.519 -95.531 1.00 42.25 480 LEU A N 1
ATOM 4095 C CA . LEU A 1 480 ? 39.493 -22.649 -95.381 1.00 42.25 480 LEU A CA 1
ATOM 4096 C C . LEU A 1 480 ? 39.998 -23.822 -94.516 1.00 42.25 480 LEU A C 1
ATOM 4098 O O . LEU A 1 480 ? 39.174 -24.480 -93.880 1.00 42.25 480 LEU A O 1
ATOM 4102 N N . GLN A 1 481 ? 41.305 -24.102 -94.448 1.00 44.91 481 GLN A N 1
ATOM 4103 C CA . GLN A 1 481 ? 41.807 -25.317 -93.775 1.00 44.91 481 GLN A CA 1
ATOM 4104 C C . GLN A 1 481 ? 41.527 -25.393 -92.257 1.00 44.91 481 GLN A C 1
ATOM 4106 O O . GLN A 1 481 ? 41.069 -26.441 -91.802 1.00 44.91 481 GLN A O 1
ATOM 4111 N N . PRO A 1 482 ? 41.704 -24.324 -91.455 1.00 45.12 482 PRO A N 1
ATOM 4112 C CA . PRO A 1 482 ? 41.439 -24.390 -90.013 1.00 45.12 482 PRO A CA 1
ATOM 4113 C C . PRO A 1 482 ? 39.944 -24.521 -89.670 1.00 45.12 482 PRO A C 1
ATOM 4115 O O . PRO A 1 482 ? 39.585 -25.108 -88.649 1.00 45.12 482 PRO A O 1
ATOM 4118 N N . LYS A 1 483 ? 39.057 -23.989 -90.525 1.00 39.38 483 LYS A N 1
ATOM 4119 C CA . LYS A 1 483 ? 37.600 -23.965 -90.298 1.00 39.38 483 LYS A CA 1
ATOM 4120 C C . LYS A 1 483 ? 36.914 -25.284 -90.677 1.00 39.38 483 LYS A C 1
ATOM 4122 O O . LYS A 1 483 ? 36.008 -25.717 -89.967 1.00 39.38 483 LYS A O 1
ATOM 4127 N N . LEU A 1 484 ? 37.389 -25.963 -91.725 1.00 38.50 484 LEU A N 1
ATOM 4128 C CA . LEU A 1 484 ? 36.924 -27.307 -92.109 1.00 38.50 484 LEU A CA 1
ATOM 4129 C C . LEU A 1 484 ? 37.244 -28.360 -91.038 1.00 38.50 484 LEU A C 1
ATOM 4131 O O . LEU A 1 484 ? 36.417 -29.225 -90.755 1.00 38.50 484 LEU A O 1
ATOM 4135 N N . GLN A 1 485 ? 38.388 -28.232 -90.365 1.00 43.12 485 GLN A N 1
ATOM 4136 C CA . GLN A 1 485 ? 38.788 -29.163 -89.310 1.00 43.12 485 GLN A CA 1
ATOM 4137 C C . GLN A 1 485 ? 37.923 -29.036 -88.043 1.00 43.12 485 GLN A C 1
ATOM 4139 O O . GLN A 1 485 ? 37.647 -30.031 -87.373 1.00 43.12 485 GLN A O 1
ATOM 4144 N N . GLY A 1 486 ? 37.422 -27.833 -87.738 1.00 41.84 486 GLY A N 1
ATOM 4145 C CA . GLY A 1 486 ? 36.433 -27.620 -86.675 1.00 41.84 486 GLY A CA 1
ATOM 4146 C C . GLY A 1 486 ? 35.085 -28.288 -86.971 1.00 41.84 486 GLY A C 1
ATOM 4147 O O . GLY A 1 486 ? 34.493 -28.900 -86.081 1.00 41.84 486 GLY A O 1
ATOM 4148 N N . TYR A 1 487 ? 34.644 -28.238 -88.231 1.00 37.00 487 TYR A N 1
ATOM 4149 C CA . TYR A 1 487 ? 33.397 -28.854 -88.691 1.00 37.00 487 TYR A CA 1
ATOM 4150 C C . TYR A 1 487 ? 33.470 -30.391 -88.675 1.00 37.00 487 TYR A C 1
ATOM 4152 O O . TYR A 1 487 ? 32.566 -31.051 -88.163 1.00 37.00 487 TYR A O 1
ATOM 4160 N N . GLU A 1 488 ? 34.577 -30.983 -89.138 1.00 40.25 488 GLU A N 1
ATOM 4161 C CA . GLU A 1 488 ? 34.780 -32.440 -89.099 1.00 40.25 488 GLU A CA 1
ATOM 4162 C C . GLU A 1 488 ? 34.918 -32.992 -87.673 1.00 40.25 488 GLU A C 1
ATOM 4164 O O . GLU A 1 488 ? 34.386 -34.067 -87.370 1.00 40.25 488 GLU A O 1
ATOM 4169 N N . ASN A 1 489 ? 35.569 -32.243 -86.776 1.00 49.28 489 ASN A N 1
ATOM 4170 C CA . ASN A 1 489 ? 35.691 -32.604 -85.362 1.00 49.28 489 ASN A CA 1
ATOM 4171 C C . ASN A 1 489 ? 34.340 -32.552 -84.632 1.00 49.28 489 ASN A C 1
ATOM 4173 O O . ASN A 1 489 ? 34.076 -33.383 -83.763 1.00 49.28 489 ASN A O 1
ATOM 4177 N N . PHE A 1 490 ? 33.477 -31.596 -84.984 1.00 42.56 490 PHE A N 1
ATOM 4178 C CA . PHE A 1 490 ? 32.121 -31.484 -84.446 1.00 42.56 490 PHE A CA 1
ATOM 4179 C C . PHE A 1 490 ? 31.205 -32.597 -84.978 1.00 42.56 490 PHE A C 1
ATOM 4181 O O . PHE A 1 490 ? 30.579 -33.312 -84.195 1.00 42.56 490 PHE A O 1
ATOM 4188 N N . TYR A 1 491 ? 31.205 -32.822 -86.295 1.00 40.09 491 TYR A N 1
ATOM 4189 C CA . TYR A 1 491 ? 30.408 -33.867 -86.944 1.00 40.09 491 TYR A CA 1
ATOM 4190 C C . TYR A 1 491 ? 30.754 -35.269 -86.412 1.00 40.09 491 TYR A C 1
ATOM 4192 O O . TYR A 1 491 ? 29.866 -36.066 -86.124 1.00 40.09 491 TYR A O 1
ATOM 4200 N N . SER A 1 492 ? 32.041 -35.549 -86.177 1.00 47.38 492 SER A N 1
ATOM 4201 C CA . SER A 1 492 ? 32.510 -36.847 -85.659 1.00 47.38 492 SER A CA 1
ATOM 4202 C C . SER A 1 492 ? 32.208 -37.078 -84.168 1.00 47.38 492 SER A C 1
ATOM 4204 O O . SER A 1 492 ? 32.223 -38.222 -83.711 1.00 47.38 492 SER A O 1
ATOM 4206 N N . LYS A 1 493 ? 31.930 -36.017 -83.392 1.00 49.25 493 LYS A N 1
ATOM 4207 C CA . LYS A 1 493 ? 31.508 -36.126 -81.980 1.00 49.25 493 LYS A CA 1
ATOM 4208 C C . LYS A 1 493 ? 30.039 -36.518 -81.842 1.00 49.25 493 LYS A C 1
ATOM 4210 O O . LYS A 1 493 ? 29.688 -37.223 -80.901 1.00 49.25 493 LYS A O 1
ATOM 4215 N N . VAL A 1 494 ? 29.204 -36.062 -82.771 1.00 40.50 494 VAL A N 1
ATOM 4216 C CA . VAL A 1 494 ? 27.743 -36.202 -82.713 1.00 40.50 494 VAL A CA 1
ATOM 4217 C C . VAL A 1 494 ? 27.267 -37.417 -83.518 1.00 40.50 494 VAL A C 1
ATOM 4219 O O . VAL A 1 494 ? 26.333 -38.107 -83.113 1.00 40.50 494 VAL A O 1
ATOM 4222 N N . TYR A 1 495 ? 27.946 -37.742 -84.618 1.00 39.72 495 TYR A N 1
ATOM 4223 C CA . TYR A 1 495 ? 27.504 -38.740 -85.586 1.00 39.72 495 TYR A CA 1
ATOM 4224 C C . TYR A 1 495 ? 28.547 -39.843 -85.784 1.00 39.72 495 TYR A C 1
ATOM 4226 O O . TYR A 1 495 ? 29.712 -39.570 -86.086 1.00 39.72 495 TYR A O 1
ATOM 4234 N N . ASN A 1 496 ? 28.142 -41.108 -85.648 1.00 51.81 496 ASN A N 1
ATOM 4235 C CA . ASN A 1 496 ? 29.004 -42.229 -85.999 1.00 51.81 496 ASN A CA 1
ATOM 4236 C C . ASN A 1 496 ? 28.896 -42.523 -87.505 1.00 51.81 496 ASN A C 1
ATOM 4238 O O . ASN A 1 496 ? 27.886 -43.043 -87.980 1.00 51.81 496 ASN A O 1
ATOM 4242 N N . LYS A 1 497 ? 29.955 -42.200 -88.261 1.00 42.59 497 LYS A N 1
ATOM 4243 C CA . LYS A 1 497 ? 29.995 -42.377 -89.724 1.00 42.59 497 LYS A CA 1
ATOM 4244 C C . LYS A 1 497 ? 29.856 -43.839 -90.173 1.00 42.59 497 LYS A C 1
ATOM 4246 O O . LYS A 1 497 ? 29.370 -44.059 -91.278 1.00 42.59 497 LYS A O 1
ATOM 4251 N N . GLU A 1 498 ? 30.246 -44.814 -89.350 1.00 41.94 498 GLU A N 1
ATOM 4252 C CA . GLU A 1 498 ? 30.208 -46.240 -89.717 1.00 41.94 498 GLU A CA 1
ATOM 4253 C C . GLU A 1 498 ? 28.822 -46.868 -89.532 1.00 41.94 498 GLU A C 1
ATOM 4255 O O . GLU A 1 498 ? 28.382 -47.643 -90.377 1.00 41.94 498 GLU A O 1
ATOM 4260 N N . THR A 1 499 ? 28.102 -46.504 -88.466 1.00 46.06 499 THR A N 1
ATOM 4261 C CA . THR A 1 499 ? 26.776 -47.073 -88.157 1.00 46.06 499 THR A CA 1
ATOM 4262 C C . THR A 1 499 ? 25.615 -46.222 -88.672 1.00 46.06 499 THR A C 1
ATOM 4264 O O . THR A 1 499 ? 24.477 -46.677 -88.663 1.00 46.06 499 THR A O 1
ATOM 4267 N N . LYS A 1 500 ? 25.893 -44.998 -89.146 1.00 42.09 500 LYS A N 1
ATOM 4268 C CA . LYS A 1 500 ? 24.899 -43.977 -89.524 1.00 42.09 500 LYS A CA 1
ATOM 4269 C C . LYS A 1 500 ? 23.925 -43.604 -88.392 1.00 42.09 500 LYS A C 1
ATOM 4271 O O . LYS A 1 500 ? 22.822 -43.132 -88.662 1.00 42.09 500 LYS A O 1
ATOM 4276 N N . GLU A 1 501 ? 24.349 -43.758 -87.137 1.00 40.34 501 GLU A N 1
ATOM 4277 C CA . GLU A 1 501 ? 23.573 -43.434 -85.932 1.00 40.34 501 GLU A CA 1
ATOM 4278 C C . GLU A 1 501 ? 24.225 -42.303 -85.110 1.00 40.34 501 GLU A C 1
ATOM 4280 O O . GLU A 1 501 ? 25.445 -42.109 -85.122 1.00 40.34 501 GLU A O 1
ATOM 4285 N N . LEU A 1 502 ? 23.398 -41.546 -84.378 1.00 43.81 502 LEU A N 1
ATOM 4286 C CA . LEU A 1 502 ? 23.837 -40.551 -83.390 1.00 43.81 502 LEU A CA 1
ATOM 4287 C C . LEU A 1 502 ? 24.440 -41.256 -82.164 1.00 43.81 502 LEU A C 1
ATOM 4289 O O . LEU A 1 502 ? 23.861 -42.216 -81.658 1.00 43.81 502 LEU A O 1
ATOM 4293 N N . ARG A 1 503 ? 25.579 -40.770 -81.649 1.00 49.06 503 ARG A N 1
ATOM 4294 C CA . ARG A 1 503 ? 26.155 -41.295 -80.395 1.00 49.06 503 ARG A CA 1
ATOM 4295 C C . ARG A 1 503 ? 25.254 -40.883 -79.222 1.00 49.06 503 ARG A C 1
ATOM 4297 O O . ARG A 1 503 ? 24.958 -39.702 -79.070 1.00 49.06 503 ARG A O 1
ATOM 4304 N N . GLU A 1 504 ? 24.787 -41.851 -78.428 1.00 46.75 504 GLU A N 1
ATOM 4305 C CA . GLU A 1 504 ? 23.788 -41.644 -77.367 1.00 46.75 504 GLU A CA 1
ATOM 4306 C C . GLU A 1 504 ? 24.215 -40.583 -76.333 1.00 46.75 504 GLU A C 1
ATOM 4308 O O . GLU A 1 504 ? 24.950 -40.869 -75.390 1.00 46.75 504 GLU A O 1
ATOM 4313 N N . LEU A 1 505 ? 23.670 -39.371 -76.438 1.00 48.38 505 LEU A N 1
ATOM 4314 C CA . LEU A 1 505 ? 23.519 -38.455 -75.307 1.00 48.38 505 LEU A CA 1
ATOM 4315 C C . LEU A 1 505 ? 22.082 -38.593 -74.796 1.00 48.38 505 LEU A C 1
ATOM 4317 O O . LEU A 1 505 ? 21.184 -37.859 -75.211 1.00 48.38 505 LEU A O 1
ATOM 4321 N N . LYS A 1 506 ? 21.857 -39.572 -73.908 1.00 44.94 506 LYS A N 1
ATOM 4322 C CA . LYS A 1 506 ? 20.550 -39.872 -73.277 1.00 44.94 506 LYS A CA 1
ATOM 4323 C C . LYS A 1 506 ? 19.878 -38.646 -72.639 1.00 44.94 506 LYS A C 1
ATOM 4325 O O . LYS A 1 506 ? 18.656 -38.602 -72.525 1.00 44.94 506 LYS A O 1
ATOM 4330 N N . GLU A 1 507 ? 20.655 -37.627 -72.289 1.00 44.34 507 GLU A N 1
ATOM 4331 C CA . GLU A 1 507 ? 20.173 -36.369 -71.717 1.00 44.34 507 GLU A CA 1
ATOM 4332 C C . GLU A 1 507 ? 19.414 -35.499 -72.734 1.00 44.34 507 GLU A C 1
ATOM 4334 O O . GLU A 1 507 ? 18.374 -34.937 -72.395 1.00 44.34 507 GLU A O 1
ATOM 4339 N N . LEU A 1 508 ? 19.833 -35.462 -74.006 1.00 41.44 508 LEU A N 1
ATOM 4340 C CA . LEU A 1 508 ? 19.180 -34.630 -75.029 1.00 41.44 508 LEU A CA 1
ATOM 4341 C C . LEU A 1 508 ? 17.781 -35.161 -75.399 1.00 41.44 508 LEU A C 1
ATOM 4343 O O . LEU A 1 508 ? 16.853 -34.388 -75.636 1.00 41.44 508 LEU A O 1
ATOM 4347 N N . GLN A 1 509 ? 17.617 -36.490 -75.401 1.00 41.50 509 GLN A N 1
ATOM 4348 C CA . GLN A 1 509 ? 16.332 -37.155 -75.648 1.00 41.50 509 GLN A CA 1
ATOM 4349 C C . GLN A 1 509 ? 15.332 -36.962 -74.498 1.00 41.50 509 GLN A C 1
ATOM 4351 O O . GLN A 1 509 ? 14.134 -36.871 -74.759 1.00 41.50 509 GLN A O 1
ATOM 4356 N N . SER A 1 510 ? 15.799 -36.879 -73.245 1.00 42.09 510 SER A N 1
ATOM 4357 C CA . SER A 1 510 ? 14.938 -36.597 -72.086 1.00 42.09 510 SER A CA 1
ATOM 4358 C C . SER A 1 510 ? 14.473 -35.142 -72.082 1.00 42.09 510 SER A C 1
ATOM 4360 O O . SER A 1 510 ? 13.287 -34.882 -71.899 1.00 42.09 510 SER A O 1
ATOM 4362 N N . ILE A 1 511 ? 15.387 -34.208 -72.371 1.00 40.94 511 ILE A N 1
ATOM 4363 C CA . ILE A 1 511 ? 15.097 -32.772 -72.437 1.00 40.94 511 ILE A CA 1
ATOM 4364 C C . ILE A 1 511 ? 14.029 -32.496 -73.504 1.00 40.94 511 ILE A C 1
ATOM 4366 O O . ILE A 1 511 ? 13.020 -31.866 -73.213 1.00 40.94 511 ILE A O 1
ATOM 4370 N N . LEU A 1 512 ? 14.166 -33.035 -74.718 1.00 38.53 512 LEU A N 1
ATOM 4371 C CA . LEU A 1 512 ? 13.196 -32.800 -75.798 1.00 38.53 512 LEU A CA 1
ATOM 4372 C C . LEU A 1 512 ? 11.815 -33.446 -75.561 1.00 38.53 512 LEU A C 1
ATOM 4374 O O . LEU A 1 512 ? 10.831 -33.013 -76.162 1.00 38.53 512 LEU A O 1
ATOM 4378 N N . LYS A 1 513 ? 11.713 -34.450 -74.679 1.00 41.62 513 LYS A N 1
ATOM 4379 C CA . LYS A 1 513 ? 10.446 -35.124 -74.342 1.00 41.62 513 LYS A CA 1
ATOM 4380 C C . LYS A 1 513 ? 9.562 -34.275 -73.421 1.00 41.62 513 LYS A C 1
ATOM 4382 O O . LYS A 1 513 ? 8.342 -34.306 -73.574 1.00 41.62 513 LYS A O 1
ATOM 4387 N N . ASP A 1 514 ? 10.173 -33.476 -72.546 1.00 37.31 514 ASP A N 1
ATOM 4388 C CA . ASP A 1 514 ? 9.471 -32.585 -71.610 1.00 37.31 514 ASP A CA 1
ATOM 4389 C C . ASP A 1 514 ? 8.949 -31.301 -72.286 1.00 37.31 514 ASP A C 1
ATOM 4391 O O . ASP A 1 514 ? 7.931 -30.742 -71.877 1.00 37.31 514 ASP A O 1
ATOM 4395 N N . TYR A 1 515 ? 9.575 -30.864 -73.386 1.00 39.88 515 TYR A N 1
ATOM 4396 C CA . TYR A 1 515 ? 9.162 -29.672 -74.147 1.00 39.88 515 TYR A CA 1
ATOM 4397 C C . TYR A 1 515 ? 8.048 -29.919 -75.184 1.00 39.88 515 TYR A C 1
ATOM 4399 O O . TYR A 1 515 ? 7.600 -28.966 -75.828 1.00 39.88 515 TYR A O 1
ATOM 4407 N N . LYS A 1 516 ? 7.539 -31.158 -75.313 1.00 35.88 516 LYS A N 1
ATOM 4408 C CA . LYS A 1 516 ? 6.491 -31.555 -76.281 1.00 35.88 516 LYS A CA 1
ATOM 4409 C C . LYS A 1 516 ? 5.184 -30.749 -76.158 1.00 35.88 516 LYS A C 1
ATOM 4411 O O . LYS A 1 516 ? 4.427 -30.680 -77.117 1.00 35.88 516 LYS A O 1
ATOM 4416 N N . ASN A 1 517 ? 4.932 -30.111 -75.011 1.00 40.31 517 ASN A N 1
ATOM 4417 C CA . ASN A 1 517 ? 3.634 -29.505 -74.697 1.00 40.31 517 ASN A CA 1
ATOM 4418 C C . ASN A 1 517 ? 3.608 -27.970 -74.623 1.00 40.31 517 ASN A C 1
ATOM 4420 O O . ASN A 1 517 ? 2.542 -27.428 -74.339 1.00 40.31 517 ASN A O 1
ATOM 4424 N N . VAL A 1 518 ? 4.726 -27.254 -74.823 1.00 39.28 518 VAL A N 1
ATOM 4425 C CA . VAL A 1 518 ? 4.765 -25.829 -74.421 1.00 39.28 518 VAL A CA 1
ATOM 4426 C C . VAL A 1 518 ? 4.993 -24.826 -75.561 1.00 39.28 518 VAL A C 1
ATOM 4428 O O . VAL A 1 518 ? 4.411 -23.750 -75.481 1.00 39.28 518 VAL A O 1
ATOM 4431 N N . TYR A 1 519 ? 5.752 -25.112 -76.633 1.00 32.50 519 TYR A N 1
ATOM 4432 C CA . TYR A 1 519 ? 6.181 -24.005 -77.522 1.00 32.50 519 TYR A CA 1
ATOM 4433 C C . TYR A 1 519 ? 6.207 -24.207 -79.047 1.00 32.50 519 TYR A C 1
ATOM 4435 O O . TYR A 1 519 ? 6.554 -23.258 -79.745 1.00 32.50 519 TYR A O 1
ATOM 4443 N N . PHE A 1 520 ? 5.760 -25.335 -79.612 1.00 36.41 520 PHE A N 1
ATOM 4444 C CA . PHE A 1 520 ? 5.682 -25.476 -81.076 1.00 36.41 520 PHE A CA 1
ATOM 4445 C C . PHE A 1 520 ? 4.373 -26.144 -81.523 1.00 36.41 520 PHE A C 1
ATOM 4447 O O . PHE A 1 520 ? 4.048 -27.238 -81.070 1.00 36.41 520 PHE A O 1
ATOM 4454 N N . LYS A 1 521 ? 3.629 -25.511 -82.444 1.00 38.19 521 LYS A N 1
ATOM 4455 C CA . LYS A 1 521 ? 2.624 -26.209 -83.266 1.00 38.19 521 LYS A CA 1
ATOM 4456 C C . LYS A 1 521 ? 3.385 -27.031 -84.306 1.00 38.19 521 LYS A C 1
ATOM 4458 O O . LYS A 1 521 ? 3.674 -26.534 -85.389 1.00 38.19 521 LYS A O 1
ATOM 4463 N N . LEU A 1 522 ? 3.783 -28.238 -83.928 1.00 41.78 522 LEU A N 1
ATOM 4464 C CA . LEU A 1 522 ? 4.403 -29.205 -84.827 1.00 41.78 522 LEU A CA 1
ATOM 4465 C C . LEU A 1 522 ? 3.302 -29.994 -85.536 1.00 41.78 522 LEU A C 1
ATOM 4467 O O . LEU A 1 522 ? 2.325 -30.387 -84.903 1.00 41.78 522 LEU A O 1
ATOM 4471 N N . ASP A 1 523 ? 3.471 -30.216 -86.835 1.00 42.25 523 ASP A N 1
ATOM 4472 C CA . ASP A 1 523 ? 2.644 -31.152 -87.597 1.00 42.25 523 ASP A CA 1
ATOM 4473 C C . ASP A 1 523 ? 2.984 -32.587 -87.153 1.00 42.25 523 ASP A C 1
ATOM 4475 O O . ASP A 1 523 ? 4.150 -32.994 -87.222 1.00 42.25 523 ASP A O 1
ATOM 4479 N N . GLU A 1 524 ? 2.005 -33.323 -86.6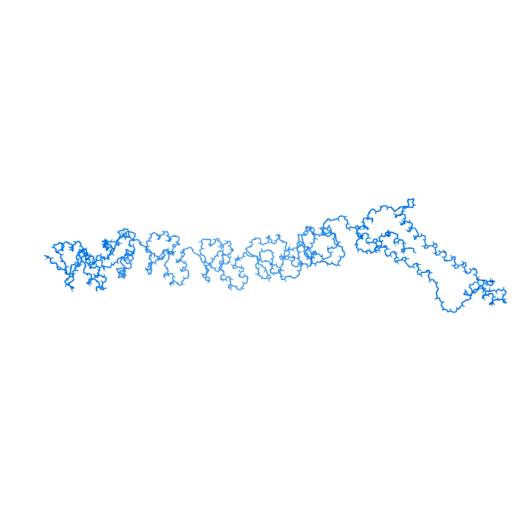18 1.00 40.34 524 GLU A N 1
ATOM 4480 C CA . GLU A 1 524 ? 2.228 -34.609 -85.934 1.00 40.34 524 GLU A CA 1
ATOM 4481 C C . GLU A 1 524 ? 2.716 -35.719 -86.879 1.00 40.34 524 GLU A C 1
ATOM 4483 O O . GLU A 1 524 ? 3.377 -36.660 -86.431 1.00 40.34 524 GLU A O 1
ATOM 4488 N N . ASP A 1 525 ? 2.490 -35.571 -88.186 1.00 41.88 525 ASP A N 1
ATOM 4489 C CA . ASP A 1 525 ? 2.830 -36.584 -89.190 1.00 41.88 525 ASP A CA 1
ATOM 4490 C C . ASP A 1 525 ? 4.294 -36.508 -89.678 1.00 41.88 525 ASP A C 1
ATOM 4492 O O . ASP A 1 525 ? 4.775 -37.390 -90.398 1.00 41.88 525 ASP A O 1
ATOM 4496 N N . LEU A 1 526 ? 5.055 -35.487 -89.262 1.00 43.12 526 LEU A N 1
ATOM 4497 C CA . LEU A 1 526 ? 6.458 -35.290 -89.643 1.00 43.12 526 LEU A CA 1
ATOM 4498 C C . LEU A 1 526 ? 7.362 -35.227 -88.408 1.00 43.12 526 LEU A C 1
ATOM 4500 O O . LEU A 1 526 ? 7.364 -34.249 -87.668 1.00 43.12 526 LEU A O 1
ATOM 4504 N N . GLY A 1 527 ? 8.208 -36.244 -88.214 1.00 40.75 527 GLY A N 1
ATOM 4505 C CA . GLY A 1 527 ? 9.166 -36.282 -87.103 1.00 40.75 527 GLY A CA 1
ATOM 4506 C C . GLY A 1 527 ? 10.071 -35.038 -87.032 1.00 40.75 527 GLY A C 1
ATOM 4507 O O . GLY A 1 527 ? 10.618 -34.602 -88.043 1.00 40.75 527 GLY A O 1
ATOM 4508 N N . ILE A 1 528 ? 10.267 -34.513 -85.816 1.00 39.12 528 ILE A N 1
ATOM 4509 C CA . ILE A 1 528 ? 10.918 -33.224 -85.483 1.00 39.12 528 ILE A CA 1
ATOM 4510 C C . ILE A 1 528 ? 12.246 -32.988 -86.226 1.00 39.12 528 ILE A C 1
ATOM 4512 O O . ILE A 1 528 ? 12.509 -31.894 -86.717 1.00 39.12 528 ILE A O 1
ATOM 4516 N N . PHE A 1 529 ? 13.069 -34.024 -86.387 1.00 40.56 529 PHE A N 1
ATOM 4517 C CA . PHE A 1 529 ? 14.360 -33.906 -87.070 1.00 40.56 529 PHE A CA 1
ATOM 4518 C C . PHE A 1 529 ? 14.254 -33.721 -88.593 1.00 40.56 529 PHE A C 1
ATOM 4520 O O . PHE A 1 529 ? 15.111 -33.063 -89.176 1.00 40.56 529 PHE A O 1
ATOM 4527 N N . LYS A 1 530 ? 13.194 -34.221 -89.246 1.00 43.97 530 LYS A N 1
ATOM 4528 C CA . LYS A 1 530 ? 12.948 -33.945 -90.675 1.00 43.97 530 LYS A CA 1
ATOM 4529 C C . LYS A 1 530 ? 12.543 -32.494 -90.917 1.00 43.97 530 LYS A C 1
ATOM 4531 O O . LYS A 1 530 ? 12.802 -31.983 -91.998 1.00 43.97 530 LYS A O 1
ATOM 4536 N N . GLN A 1 531 ? 11.924 -31.844 -89.933 1.00 43.84 531 GLN A N 1
ATOM 4537 C CA . GLN A 1 531 ? 11.535 -30.438 -90.039 1.00 43.84 531 GLN A CA 1
ATOM 4538 C C . GLN A 1 531 ? 12.752 -29.513 -89.892 1.00 43.84 531 GLN A C 1
ATOM 4540 O O . GLN A 1 531 ? 12.875 -28.567 -90.657 1.00 43.84 531 GLN A O 1
ATOM 4545 N N . ILE A 1 532 ? 13.701 -29.850 -89.010 1.00 42.53 532 ILE A N 1
ATOM 4546 C CA . ILE A 1 532 ? 14.965 -29.107 -88.858 1.00 42.53 532 ILE A CA 1
ATOM 4547 C C . ILE A 1 532 ? 15.836 -29.222 -90.118 1.00 42.53 532 ILE A C 1
ATOM 4549 O O . ILE A 1 532 ? 16.369 -28.223 -90.577 1.00 42.53 532 ILE A O 1
ATOM 4553 N N . ILE A 1 533 ? 15.950 -30.413 -90.720 1.00 41.72 533 ILE A N 1
ATOM 4554 C CA . ILE A 1 533 ? 16.719 -30.598 -91.968 1.00 41.72 533 ILE A CA 1
ATOM 4555 C C . ILE A 1 533 ? 16.136 -29.763 -93.122 1.00 41.72 533 ILE A C 1
ATOM 4557 O O . ILE A 1 533 ? 16.892 -29.230 -93.924 1.00 41.72 533 ILE A O 1
ATOM 4561 N N . LYS A 1 534 ? 14.811 -29.582 -93.168 1.00 41.88 534 LYS A N 1
ATOM 4562 C CA . LYS A 1 534 ? 14.114 -28.810 -94.209 1.00 41.88 534 LYS A CA 1
ATOM 4563 C C . LYS A 1 534 ? 14.323 -27.291 -94.135 1.00 41.88 534 LYS A C 1
ATOM 4565 O O . LYS A 1 534 ? 13.947 -26.611 -95.077 1.00 41.88 534 LYS A O 1
ATOM 4570 N N . GLU A 1 535 ? 14.856 -26.764 -93.030 1.00 37.88 535 GLU A N 1
ATOM 4571 C CA . GLU A 1 535 ? 15.293 -25.359 -92.941 1.00 37.88 535 GLU A CA 1
ATOM 4572 C C . GLU A 1 535 ? 16.768 -25.165 -93.336 1.00 37.88 535 GLU A C 1
ATOM 4574 O O . GLU A 1 535 ? 17.218 -24.028 -93.472 1.00 37.88 535 GLU A O 1
ATOM 4579 N N . PHE A 1 536 ? 17.524 -26.255 -93.509 1.00 35.03 536 PHE A N 1
ATOM 4580 C CA . PHE A 1 536 ? 18.938 -26.232 -93.900 1.00 35.03 536 PHE A CA 1
ATOM 4581 C C . PHE A 1 536 ? 19.193 -26.648 -95.365 1.00 35.03 536 PHE A C 1
ATOM 4583 O O . PHE A 1 536 ? 20.316 -26.460 -95.835 1.00 35.03 536 PHE A O 1
ATOM 4590 N N . GLU A 1 537 ? 18.195 -27.193 -96.072 1.00 32.00 537 GLU A N 1
ATOM 4591 C CA . GLU A 1 537 ? 18.154 -27.327 -97.546 1.00 32.00 537 GLU A CA 1
ATOM 4592 C C . GLU A 1 537 ? 17.417 -26.136 -98.165 1.00 32.00 537 GLU A C 1
ATOM 4594 O O . GLU A 1 537 ? 17.888 -25.642 -99.217 1.00 32.00 537 GLU A O 1
#